Protein AF-A0AAD7MIH0-F1 (afdb_monomer_lite)

Organism: NCBI:txid230809

Sequence (449 aa):
MANGLLEVNPEGPHPIFQLIHGAEAAWSHKLRRASTNFPQVVEEYRRRYKRAPPRGFEDWWNYVQKHAVHLPDEYDQIQADLEPFWGIEPTDLLALRAELEAKVDSVVNTSFEAGKYGQLIRGSEDIIDLLGDVEEFLPPFRAVFSPHDAPNRLSDYVFSSSANISRKKFPGTDPKGWISAPGSPARNRSIDLDGMPPPKTTRKTFIHDHSLAMDPCLHPDHFFRRGQFLSDEKGHAPQREMVPEFAYCSSRIHHNIRIPTPGTTGSTNGCCGAGAAPHTAQTRGRRSHRVNLLRITNHLQGTLPILSPFKSPTEPVGESTQMRKARLNPGMMDAGAPSCAIRGRTSICRGCSRGGGTRACRRHGPTNLQVDGNGWSGRFKRLATSSSLFGTRFIDRIAHWVHYIPIQLDLSDLHDALVFFRGDASGAGAHEVLAPGRKTNGMCRLILK

Secondary structure (DSSP, 8-state):
-TTSEEE--TTSBPHHHHHHHHHHHHHHHHHHTS--SHHHHHHHHHHHHSSPPPTTHHHHHHHHHHTT-S-TT--HHHHHHHGGGTTB-HHHHHHHHHHHHTSTT-B-TT---TTS-HHHHHHHHHHHHHHGGGGGG--S----B-SSSS---BPPTTGGG-S-B-S---S---TTGGG--TT-GGGGS---SSSPPPPPPSS-EEES-HHHHT-TTT-GGGGGT-HHHHSSSS-PPPPSS----EES---TTB-PEEPPPPSSTT---SSS-------STTTGGGGSHHHHHHHHHH--SSEEEE--TT--TTSB--SPEEEEHHHHHHHH----PPPS-SS--HHHHHHHHTSS--PPPPS--SEEEEE--SS--THHHHHH-SSS---GGGGGGS-BTTTBEE--TT-SSHHHHHHHHH-STTSTT--GGG-TTHHHHS-EEEEE-

Radius of gyration: 22.95 Å; chains: 1; bounding box: 60×53×62 Å

Structure (mmCIF, N/CA/C/O backbone):
data_AF-A0AAD7MIH0-F1
#
_entry.id   AF-A0AAD7MIH0-F1
#
loop_
_atom_site.group_PDB
_atom_site.id
_atom_site.type_symbol
_atom_site.label_atom_id
_atom_site.label_alt_id
_atom_site.label_comp_id
_atom_site.label_asym_id
_atom_site.label_entity_id
_atom_site.label_seq_id
_atom_site.pdbx_PDB_ins_code
_atom_site.Cartn_x
_atom_site.Cartn_y
_atom_site.Cartn_z
_atom_site.occupancy
_atom_site.B_iso_or_equiv
_atom_site.auth_seq_id
_atom_site.auth_comp_id
_atom_site.auth_asym_id
_atom_site.auth_atom_id
_atom_site.pdbx_PDB_model_num
ATOM 1 N N . MET A 1 1 ? 16.565 -3.862 2.551 1.00 54.69 1 MET A N 1
ATOM 2 C CA . MET A 1 1 ? 16.690 -2.400 2.349 1.00 54.69 1 MET A CA 1
ATOM 3 C C . MET A 1 1 ? 15.636 -1.714 3.206 1.00 54.69 1 MET A C 1
ATOM 5 O O . MET A 1 1 ? 14.547 -2.255 3.333 1.00 54.69 1 MET A O 1
ATOM 9 N N . ALA A 1 2 ? 15.963 -0.598 3.862 1.00 82.94 2 ALA A N 1
ATOM 10 C CA . ALA A 1 2 ? 15.149 -0.049 4.958 1.00 82.94 2 ALA A CA 1
ATOM 11 C C . ALA A 1 2 ? 13.906 0.759 4.519 1.00 82.94 2 ALA A C 1
ATOM 13 O O . ALA A 1 2 ? 13.084 1.095 5.361 1.00 82.94 2 ALA A O 1
ATOM 14 N N . ASN A 1 3 ? 13.756 1.077 3.226 1.00 89.25 3 ASN A N 1
ATOM 15 C CA . ASN A 1 3 ? 12.724 1.990 2.714 1.00 89.25 3 ASN A CA 1
ATOM 16 C C . ASN A 1 3 ? 11.761 1.361 1.685 1.00 89.25 3 ASN A C 1
ATOM 18 O O . ASN A 1 3 ? 10.931 2.067 1.126 1.00 89.25 3 ASN A O 1
ATOM 22 N N . GLY A 1 4 ? 11.856 0.060 1.399 1.00 91.62 4 GLY A N 1
ATOM 23 C CA . GLY A 1 4 ? 10.955 -0.621 0.456 1.00 91.62 4 GLY A CA 1
ATOM 24 C C . GLY A 1 4 ? 11.241 -0.408 -1.035 1.00 91.62 4 GLY A C 1
ATOM 25 O O . GLY A 1 4 ? 10.493 -0.930 -1.867 1.00 91.62 4 GLY A O 1
ATOM 26 N N . LEU A 1 5 ? 12.309 0.315 -1.392 1.00 93.81 5 LEU A N 1
ATOM 27 C CA . LEU A 1 5 ? 12.750 0.510 -2.777 1.00 93.81 5 LEU A CA 1
ATOM 28 C C . LEU A 1 5 ? 14.004 -0.316 -3.071 1.00 93.81 5 LEU A C 1
ATOM 30 O O . LEU A 1 5 ? 14.933 -0.360 -2.267 1.00 93.81 5 LEU A O 1
ATOM 34 N N . LEU A 1 6 ? 14.017 -0.973 -4.229 1.00 94.94 6 LEU A N 1
ATOM 35 C CA . LEU A 1 6 ? 15.139 -1.741 -4.757 1.00 94.94 6 LEU A CA 1
ATOM 36 C C . LEU A 1 6 ? 15.832 -0.918 -5.839 1.00 94.94 6 LEU A C 1
ATOM 38 O O . LEU A 1 6 ? 15.232 -0.656 -6.881 1.00 94.94 6 LEU A O 1
ATOM 42 N N . GLU A 1 7 ? 17.076 -0.508 -5.590 1.00 94.94 7 GLU A N 1
ATOM 43 C CA . GLU A 1 7 ? 17.905 0.161 -6.598 1.00 94.94 7 GLU A CA 1
ATOM 44 C C . GLU A 1 7 ? 18.334 -0.824 -7.690 1.00 94.94 7 GLU A C 1
ATOM 46 O O . GLU A 1 7 ? 18.703 -1.967 -7.413 1.00 94.94 7 GLU A O 1
ATOM 51 N N . VAL A 1 8 ? 18.280 -0.377 -8.944 1.00 95.44 8 VAL A N 1
ATOM 52 C CA . VAL A 1 8 ? 18.744 -1.160 -10.092 1.00 95.44 8 VAL A CA 1
ATOM 53 C C . VAL A 1 8 ? 20.267 -1.249 -10.055 1.00 95.44 8 VAL A C 1
ATOM 55 O O . VAL A 1 8 ? 20.942 -0.222 -10.024 1.00 95.44 8 VAL A O 1
ATOM 58 N N . ASN A 1 9 ? 20.798 -2.471 -10.112 1.00 95.12 9 ASN A N 1
ATOM 59 C CA . ASN A 1 9 ? 22.214 -2.721 -10.361 1.00 95.12 9 ASN A CA 1
ATOM 60 C C . ASN A 1 9 ? 22.429 -2.973 -11.868 1.00 95.12 9 ASN A C 1
ATOM 62 O O . ASN A 1 9 ? 21.962 -4.008 -12.348 1.00 95.12 9 ASN A O 1
ATOM 66 N N . PRO A 1 10 ? 23.129 -2.092 -12.612 1.00 95.00 10 PRO A N 1
ATOM 67 C CA . PRO A 1 10 ? 23.399 -2.283 -14.043 1.00 95.00 10 PRO A CA 1
ATOM 68 C C . PRO A 1 10 ? 24.156 -3.578 -14.367 1.00 95.00 10 PRO A C 1
ATOM 70 O O . PRO A 1 10 ? 23.975 -4.146 -15.444 1.00 95.00 10 PRO A O 1
ATOM 73 N N . GLU A 1 11 ? 24.977 -4.065 -13.436 1.00 96.06 11 GLU A N 1
ATOM 74 C CA . GLU A 1 11 ? 25.752 -5.305 -13.578 1.00 96.06 11 GLU A CA 1
ATOM 75 C C . GLU A 1 11 ? 24.925 -6.559 -13.257 1.00 96.06 11 GLU A C 1
ATOM 77 O O . GLU A 1 11 ? 25.340 -7.679 -13.551 1.00 96.06 11 GLU A O 1
ATOM 82 N N . GLY A 1 12 ? 23.748 -6.385 -12.651 1.00 94.50 12 GLY A N 1
ATOM 83 C CA . GLY A 1 12 ? 22.841 -7.466 -12.289 1.00 94.50 12 GLY A CA 1
ATOM 84 C C . GLY A 1 12 ? 21.692 -7.650 -13.285 1.00 94.50 12 GLY A C 1
ATOM 85 O O . GLY A 1 12 ? 21.470 -6.805 -14.157 1.00 94.50 12 GLY A O 1
ATOM 86 N N . PRO A 1 13 ? 20.915 -8.739 -13.144 1.00 94.94 13 PRO A N 1
ATOM 87 C CA . PRO A 1 13 ? 19.706 -8.943 -13.930 1.00 94.94 13 PRO A CA 1
ATOM 88 C C . PRO A 1 13 ? 18.670 -7.837 -13.755 1.00 94.94 13 PRO A C 1
ATOM 90 O O . PRO A 1 13 ? 18.638 -7.146 -12.734 1.00 94.94 13 PRO A O 1
ATOM 93 N N . HIS A 1 14 ? 17.755 -7.722 -14.720 1.00 95.44 14 HIS A N 1
ATOM 94 C CA . HIS A 1 14 ? 16.645 -6.777 -14.617 1.00 95.44 14 HIS A CA 1
ATOM 95 C C . HIS A 1 14 ? 15.829 -7.044 -13.327 1.00 95.44 14 HIS A C 1
ATOM 97 O O . HIS A 1 14 ? 15.273 -8.139 -13.183 1.00 95.44 14 HIS A O 1
ATOM 103 N N . PRO A 1 15 ? 15.681 -6.069 -12.402 1.00 95.06 15 PRO A N 1
ATOM 104 C CA . PRO A 1 15 ? 15.139 -6.342 -11.065 1.00 95.06 15 PRO A CA 1
ATOM 105 C C . PRO A 1 15 ? 13.725 -6.924 -11.040 1.00 95.06 15 PRO A C 1
ATOM 107 O O . PRO A 1 15 ? 13.410 -7.727 -10.167 1.00 95.06 15 PRO A O 1
ATOM 110 N N . ILE A 1 16 ? 12.880 -6.575 -12.019 1.00 95.38 16 ILE A N 1
ATOM 111 C CA . ILE A 1 16 ? 11.512 -7.113 -12.125 1.00 95.38 16 ILE A CA 1
ATOM 112 C C . ILE A 1 16 ? 11.485 -8.653 -12.160 1.00 95.38 16 ILE A C 1
ATOM 114 O O . ILE A 1 16 ? 10.595 -9.236 -11.544 1.00 95.38 16 ILE A O 1
ATOM 118 N N . PHE A 1 17 ? 12.462 -9.333 -12.779 1.00 95.06 17 PHE A N 1
ATOM 119 C CA . PHE A 1 17 ? 12.505 -10.804 -12.752 1.00 95.06 17 PHE A CA 1
ATOM 120 C C . PHE A 1 17 ? 12.624 -11.345 -11.323 1.00 95.06 17 PHE A C 1
ATOM 122 O O . PHE A 1 17 ? 11.878 -12.241 -10.930 1.00 95.06 17 PHE A O 1
ATOM 129 N N . GLN A 1 18 ? 13.532 -10.771 -10.531 1.00 93.94 18 GLN A N 1
ATOM 130 C CA . GLN A 1 18 ? 13.751 -11.175 -9.142 1.00 93.94 18 GLN A CA 1
ATOM 131 C C . GLN A 1 18 ? 12.556 -10.814 -8.258 1.00 93.94 18 GLN A C 1
ATOM 133 O O . GLN A 1 18 ? 12.167 -11.607 -7.403 1.00 93.94 18 GLN A O 1
ATOM 138 N N . LEU A 1 19 ? 11.948 -9.647 -8.487 1.00 95.00 19 LEU A N 1
ATOM 139 C CA . LEU A 1 19 ? 10.761 -9.200 -7.760 1.00 95.00 19 LEU A CA 1
ATOM 140 C C . LEU A 1 19 ? 9.570 -10.137 -7.988 1.00 95.00 19 LEU A C 1
ATOM 142 O O . LEU A 1 19 ? 8.915 -10.524 -7.023 1.00 95.00 19 LEU A O 1
ATOM 146 N N . ILE A 1 20 ? 9.327 -10.559 -9.233 1.00 92.88 20 ILE A N 1
ATOM 147 C CA . ILE A 1 20 ? 8.280 -11.538 -9.558 1.00 92.88 20 ILE A CA 1
ATOM 148 C C . ILE A 1 20 ? 8.601 -12.890 -8.926 1.00 92.88 20 ILE A C 1
ATOM 150 O O . ILE A 1 20 ? 7.765 -13.435 -8.209 1.00 92.88 20 ILE A O 1
ATOM 154 N N . HIS A 1 21 ? 9.814 -13.410 -9.129 1.00 93.31 21 HIS A N 1
ATOM 155 C CA . HIS A 1 21 ? 10.205 -14.717 -8.599 1.00 93.31 21 HIS A CA 1
ATOM 156 C C . HIS A 1 21 ? 10.101 -14.777 -7.067 1.00 93.31 21 HIS A C 1
ATOM 158 O O . HIS A 1 21 ? 9.491 -15.693 -6.512 1.00 93.31 21 HIS A O 1
ATOM 164 N N . GLY A 1 22 ? 10.643 -13.770 -6.377 1.00 94.31 22 GLY A N 1
ATOM 165 C CA . GLY A 1 22 ? 10.579 -13.668 -4.922 1.00 94.31 22 GLY A CA 1
ATOM 166 C C . GLY A 1 22 ? 9.144 -13.537 -4.413 1.00 94.31 22 GLY A C 1
ATOM 167 O O . GLY A 1 22 ? 8.774 -14.196 -3.438 1.00 94.31 22 GLY A O 1
ATOM 168 N N . ALA A 1 23 ? 8.308 -12.750 -5.093 1.00 91.94 23 ALA A N 1
ATOM 169 C CA . ALA A 1 23 ? 6.914 -12.587 -4.707 1.00 91.94 23 ALA A CA 1
ATOM 170 C C . ALA A 1 23 ? 6.077 -13.855 -4.949 1.00 91.94 23 ALA A C 1
ATOM 172 O O . ALA A 1 23 ? 5.267 -14.211 -4.092 1.00 91.94 23 ALA A O 1
ATOM 173 N N . GLU A 1 24 ? 6.287 -14.579 -6.055 1.00 90.69 24 GLU A N 1
ATOM 174 C CA . GLU A 1 24 ? 5.632 -15.870 -6.314 1.00 90.69 24 GLU A CA 1
ATOM 175 C C . GLU A 1 24 ? 6.046 -16.931 -5.285 1.00 90.69 24 GLU A C 1
ATOM 177 O O . GLU A 1 24 ? 5.194 -17.678 -4.788 1.00 90.69 24 GLU A O 1
ATOM 182 N N . ALA A 1 25 ? 7.330 -16.979 -4.913 1.00 93.94 25 ALA A N 1
ATOM 183 C CA . ALA A 1 25 ? 7.832 -17.882 -3.881 1.00 93.94 25 ALA A CA 1
ATOM 184 C C . ALA A 1 25 ? 7.224 -17.563 -2.505 1.00 93.94 25 ALA A C 1
ATOM 186 O O . ALA A 1 25 ? 6.713 -18.465 -1.831 1.00 93.94 25 ALA A O 1
ATOM 187 N N . ALA A 1 26 ? 7.208 -16.285 -2.114 1.00 92.06 26 ALA A N 1
ATOM 188 C CA . ALA A 1 26 ? 6.606 -15.825 -0.863 1.00 92.06 26 ALA A CA 1
ATOM 189 C C . ALA A 1 26 ? 5.092 -16.089 -0.822 1.00 92.06 26 ALA A C 1
ATOM 191 O O . ALA A 1 26 ? 4.568 -16.553 0.193 1.00 92.06 26 ALA A O 1
ATOM 192 N N . TRP A 1 27 ? 4.389 -15.856 -1.932 1.00 89.75 27 TRP A N 1
ATOM 193 C CA . TRP A 1 27 ? 2.962 -16.142 -2.060 1.00 89.75 27 TRP A CA 1
ATOM 194 C C . TRP A 1 27 ? 2.660 -17.638 -1.956 1.00 89.75 27 TRP A C 1
ATOM 196 O O . TRP A 1 27 ? 1.779 -18.045 -1.201 1.00 89.75 27 TRP A O 1
ATOM 206 N N . SER A 1 28 ? 3.435 -18.474 -2.646 1.00 91.00 28 SER A N 1
ATOM 207 C CA . SER A 1 28 ? 3.289 -19.931 -2.580 1.00 91.00 28 SER A CA 1
ATOM 208 C C . SER A 1 28 ? 3.571 -20.460 -1.173 1.00 91.00 28 SER A C 1
ATOM 210 O O . SER A 1 28 ? 2.867 -21.340 -0.687 1.00 91.00 28 SER A O 1
ATOM 212 N N . HIS A 1 29 ? 4.579 -19.908 -0.492 1.00 92.69 29 HIS A N 1
ATOM 213 C CA . HIS A 1 29 ? 4.857 -20.225 0.906 1.00 92.69 29 HIS A CA 1
ATOM 214 C C . HIS A 1 29 ? 3.692 -19.825 1.824 1.00 92.69 29 HIS A C 1
ATOM 216 O O . HIS A 1 29 ? 3.294 -20.616 2.676 1.00 92.69 29 HIS A O 1
ATOM 222 N N . LYS A 1 30 ? 3.111 -18.635 1.620 1.00 89.25 30 LYS A N 1
ATOM 223 C CA . LYS A 1 30 ? 1.931 -18.163 2.360 1.00 89.25 30 LYS A CA 1
ATOM 224 C C . LYS A 1 30 ? 0.746 -19.120 2.198 1.00 89.25 30 LYS A C 1
ATOM 226 O O . LYS A 1 30 ? 0.178 -19.532 3.201 1.00 89.25 30 LYS A O 1
ATOM 231 N N . LEU A 1 31 ? 0.430 -19.528 0.967 1.00 89.12 31 LEU A N 1
ATOM 232 C CA . LEU A 1 31 ? -0.655 -20.479 0.691 1.00 89.12 31 LEU A CA 1
ATOM 233 C C . LEU A 1 31 ? -0.427 -21.845 1.352 1.00 89.12 31 LEU A C 1
ATOM 235 O O . LEU A 1 31 ? -1.352 -22.396 1.934 1.00 89.12 31 LEU A O 1
ATOM 239 N N . ARG A 1 32 ? 0.799 -22.383 1.306 1.00 92.19 32 ARG A N 1
ATOM 240 C CA . ARG A 1 32 ? 1.112 -23.688 1.921 1.00 92.19 32 ARG A CA 1
ATOM 241 C C . ARG A 1 32 ? 1.000 -23.694 3.444 1.00 92.19 32 ARG A C 1
ATOM 243 O O . ARG A 1 32 ? 0.797 -24.755 4.019 1.00 92.19 32 ARG A O 1
ATOM 250 N N . ARG A 1 33 ? 1.190 -22.542 4.089 1.00 92.56 33 ARG A N 1
ATOM 251 C CA . ARG A 1 33 ? 1.155 -22.410 5.552 1.00 92.56 33 ARG A CA 1
ATOM 252 C C . ARG A 1 33 ? -0.240 -22.083 6.094 1.00 92.56 33 ARG A C 1
ATOM 254 O O . ARG A 1 33 ? -0.393 -22.012 7.306 1.00 92.56 33 ARG A O 1
ATOM 261 N N . ALA A 1 34 ? -1.219 -21.841 5.225 1.00 91.62 34 ALA A N 1
ATOM 262 C CA . ALA A 1 34 ? -2.570 -21.498 5.642 1.00 91.62 34 ALA A CA 1
ATOM 263 C C . ALA A 1 34 ? -3.172 -22.599 6.533 1.00 91.62 34 ALA A C 1
ATOM 265 O O . ALA A 1 34 ? -3.105 -23.784 6.197 1.00 91.62 34 ALA A O 1
ATOM 266 N N . SER A 1 35 ? -3.767 -22.201 7.655 1.00 95.62 35 SER A N 1
ATOM 267 C CA . SER A 1 35 ? -4.416 -23.105 8.600 1.00 95.62 35 SER A CA 1
ATOM 268 C C . SER A 1 35 ? -5.568 -23.858 7.938 1.00 95.62 35 SER A C 1
ATOM 270 O O . SER A 1 35 ? -6.389 -23.276 7.230 1.00 95.62 35 SER A O 1
ATOM 272 N N . THR A 1 36 ? -5.654 -25.161 8.202 1.00 94.56 36 THR A N 1
ATOM 273 C CA . THR A 1 36 ? -6.653 -26.055 7.580 1.00 94.56 36 THR A CA 1
ATOM 274 C C . THR A 1 36 ? -7.740 -26.522 8.545 1.00 94.56 36 THR A C 1
ATOM 276 O O . THR A 1 36 ? -8.755 -27.070 8.121 1.00 94.56 36 THR A O 1
ATOM 279 N N . ASN A 1 37 ? -7.546 -26.308 9.847 1.00 95.75 37 ASN A N 1
ATOM 280 C CA . ASN A 1 37 ? -8.467 -26.710 10.905 1.00 95.75 37 ASN A CA 1
ATOM 281 C C . ASN A 1 37 ? -8.452 -25.714 12.075 1.00 95.75 37 ASN A C 1
ATOM 283 O O . ASN A 1 37 ? -7.552 -24.878 12.194 1.00 95.75 37 ASN A O 1
ATOM 287 N N . PHE A 1 38 ? -9.453 -25.832 12.951 1.00 96.94 38 PHE A N 1
ATOM 288 C CA . PHE A 1 38 ? -9.659 -24.906 14.062 1.00 96.94 38 PHE A CA 1
ATOM 289 C C . PHE A 1 38 ? -8.485 -24.852 15.070 1.00 96.94 38 PHE A C 1
ATOM 291 O O . PHE A 1 38 ? -8.039 -23.752 15.404 1.00 96.94 38 PHE A O 1
ATOM 298 N N . PRO A 1 39 ? -7.899 -25.981 15.524 1.00 97.44 39 PRO A N 1
ATOM 299 C CA . PRO A 1 39 ? -6.716 -25.936 16.388 1.00 97.44 39 PRO A CA 1
ATOM 300 C C . PRO A 1 39 ? -5.525 -25.187 15.771 1.00 97.44 39 PRO A C 1
ATOM 302 O O . PRO A 1 39 ? -4.905 -24.371 16.455 1.00 97.44 39 PRO A O 1
ATOM 305 N N . GLN A 1 40 ? -5.242 -25.408 14.480 1.00 96.94 40 GLN A N 1
ATOM 306 C CA . GLN A 1 40 ? -4.147 -24.732 13.772 1.00 96.94 40 GLN A CA 1
ATOM 307 C C . GLN A 1 40 ? -4.343 -23.217 13.716 1.00 96.94 40 GLN A C 1
ATOM 309 O O . GLN A 1 40 ? -3.412 -22.477 14.027 1.00 96.94 40 GLN A O 1
ATOM 314 N N . VAL A 1 41 ? -5.548 -22.741 13.382 1.00 96.25 41 VAL A N 1
ATOM 315 C CA . VAL A 1 41 ? -5.796 -21.293 13.284 1.00 96.25 41 VAL A CA 1
ATOM 316 C C . VAL A 1 41 ? -5.707 -20.604 14.646 1.00 96.25 41 VAL A C 1
ATOM 318 O O . VAL A 1 41 ? -5.234 -19.473 14.747 1.00 96.25 41 VAL A O 1
ATOM 321 N N . VAL A 1 42 ? -6.089 -21.295 15.724 1.00 97.38 42 VAL A N 1
ATOM 322 C CA . VAL A 1 42 ? -5.927 -20.801 17.098 1.00 97.38 42 VAL A CA 1
ATOM 323 C C . VAL A 1 42 ? -4.446 -20.712 17.481 1.00 97.38 42 VAL A C 1
ATOM 325 O O . VAL A 1 42 ? -4.023 -19.720 18.085 1.00 97.38 42 VAL A O 1
ATOM 328 N N . GLU A 1 43 ? -3.652 -21.729 17.145 1.00 97.25 43 GLU A N 1
ATOM 329 C CA . GLU A 1 43 ? -2.207 -21.733 17.384 1.00 97.25 43 GLU A CA 1
ATOM 330 C C . GLU A 1 43 ? -1.503 -20.632 16.583 1.00 97.25 43 GLU A C 1
ATOM 332 O O . GLU A 1 43 ? -0.739 -19.851 17.155 1.00 97.25 43 GLU A O 1
ATOM 337 N N . GLU A 1 44 ? -1.810 -20.503 15.292 1.00 95.69 44 GLU A N 1
ATOM 338 C CA . GLU A 1 44 ? -1.246 -19.471 14.422 1.00 95.69 44 GLU A CA 1
ATOM 339 C C . GLU A 1 44 ? -1.638 -18.066 14.899 1.00 95.69 44 GLU A C 1
ATOM 341 O O . GLU A 1 44 ? -0.767 -17.195 14.979 1.00 95.69 44 GLU A O 1
ATOM 346 N N . TYR A 1 45 ? -2.891 -17.849 15.322 1.00 95.38 45 TYR A N 1
ATOM 347 C CA . TYR A 1 45 ? -3.337 -16.580 15.910 1.00 95.38 45 TYR A CA 1
ATOM 348 C C . TYR A 1 45 ? -2.498 -16.207 17.141 1.00 95.38 45 TYR A C 1
ATOM 350 O O . TYR A 1 45 ? -1.972 -15.093 17.229 1.00 95.38 45 TYR A O 1
ATOM 358 N N . ARG A 1 46 ? -2.305 -17.148 18.079 1.00 96.31 46 ARG A N 1
ATOM 359 C CA . ARG A 1 46 ? -1.474 -16.932 19.279 1.00 96.31 46 ARG A CA 1
ATOM 360 C C . ARG A 1 46 ? -0.014 -16.691 18.919 1.00 96.31 46 ARG A C 1
ATOM 362 O O . ARG A 1 46 ? 0.613 -15.777 19.457 1.00 96.31 46 ARG A O 1
ATOM 369 N N . ARG A 1 47 ? 0.538 -17.484 17.998 1.00 95.44 47 ARG A N 1
ATOM 370 C CA . ARG A 1 47 ? 1.931 -17.374 17.547 1.00 95.44 47 ARG A CA 1
ATOM 371 C C . ARG A 1 47 ? 2.197 -16.008 16.922 1.00 95.44 47 ARG A C 1
ATOM 373 O O . ARG A 1 47 ? 3.252 -15.424 17.192 1.00 95.44 47 ARG A O 1
ATOM 380 N N . ARG A 1 48 ? 1.265 -15.521 16.102 1.00 92.50 48 ARG A N 1
ATOM 381 C CA . ARG A 1 48 ? 1.377 -14.297 15.306 1.00 92.50 48 ARG A CA 1
ATOM 382 C C . ARG A 1 48 ? 1.109 -13.037 16.122 1.00 92.50 48 ARG A C 1
ATOM 384 O O . ARG A 1 48 ? 1.954 -12.151 16.131 1.00 92.50 48 ARG A O 1
ATOM 391 N N . TYR A 1 49 ? -0.012 -12.986 16.838 1.00 90.38 49 TYR A N 1
ATOM 392 C CA . TYR A 1 49 ? -0.471 -11.775 17.530 1.00 90.38 49 TYR A CA 1
ATOM 393 C C . TYR A 1 49 ? -0.159 -11.757 19.025 1.00 90.38 49 TYR A C 1
ATOM 395 O O . TYR A 1 49 ? -0.483 -10.787 19.700 1.00 90.38 49 TYR A O 1
ATOM 403 N N . LYS A 1 50 ? 0.452 -12.825 19.560 1.00 92.06 50 LYS A N 1
ATOM 404 C CA . LYS A 1 50 ? 0.816 -12.955 20.984 1.00 92.06 50 LYS A CA 1
ATOM 405 C C . LYS A 1 50 ? -0.375 -12.763 21.932 1.00 92.06 50 LYS A C 1
ATOM 407 O O . LYS A 1 50 ? -0.219 -12.305 23.058 1.00 92.06 50 LYS A O 1
ATOM 412 N N . ARG A 1 51 ? -1.576 -13.121 21.469 1.00 89.44 51 ARG A N 1
ATOM 413 C CA . ARG A 1 51 ? -2.851 -12.940 22.175 1.00 89.44 51 ARG A CA 1
ATOM 414 C C . ARG A 1 51 ? -3.748 -14.155 21.992 1.00 89.44 51 ARG A C 1
ATOM 416 O O . ARG A 1 51 ? -3.630 -14.878 21.004 1.00 89.44 51 ARG A O 1
ATOM 423 N N . ALA A 1 52 ? -4.665 -14.364 22.931 1.00 93.75 52 ALA A N 1
ATOM 424 C CA . ALA A 1 52 ? -5.743 -15.326 22.741 1.00 93.75 52 ALA A CA 1
ATOM 425 C C . ALA A 1 52 ? -6.711 -14.837 21.641 1.00 93.75 52 ALA A C 1
ATOM 427 O O . ALA A 1 52 ? -6.922 -13.622 21.527 1.00 93.75 52 ALA A O 1
ATOM 428 N N . PRO A 1 53 ? -7.298 -15.748 20.842 1.00 94.62 53 PRO A N 1
ATOM 429 C CA . PRO A 1 53 ? -8.362 -15.389 19.912 1.00 94.62 53 PRO A CA 1
ATOM 430 C C . PRO A 1 53 ? -9.561 -14.742 20.627 1.00 94.62 53 PRO A C 1
ATOM 432 O O . PRO A 1 53 ? -9.793 -15.029 21.806 1.00 94.62 53 PRO A O 1
ATOM 435 N N . PRO A 1 54 ? -10.318 -13.865 19.945 1.00 91.44 54 PRO A N 1
ATOM 436 C CA . PRO A 1 54 ? -11.481 -13.204 20.528 1.00 91.44 54 PRO A CA 1
ATOM 437 C C . PRO A 1 54 ? -12.610 -14.196 20.847 1.00 91.44 54 PRO A C 1
ATOM 439 O O . PRO A 1 54 ? -12.644 -15.325 20.359 1.00 91.44 54 PRO A O 1
ATOM 442 N N . ARG A 1 55 ? -13.582 -13.756 21.650 1.00 90.44 55 ARG A N 1
ATOM 443 C CA . ARG A 1 55 ? -14.827 -14.509 21.856 1.00 90.44 55 ARG A CA 1
ATOM 444 C C . ARG A 1 55 ? -15.554 -14.686 20.513 1.00 90.44 55 ARG A C 1
ATOM 446 O O . ARG A 1 55 ? -15.595 -13.741 19.732 1.00 90.44 55 ARG A O 1
ATOM 453 N N . GLY A 1 56 ? -16.114 -15.872 20.263 1.00 90.50 56 GLY A N 1
ATOM 454 C CA . GLY A 1 56 ? -16.784 -16.200 18.993 1.00 90.50 56 GLY A CA 1
ATOM 455 C C . GLY A 1 56 ? -15.828 -16.588 17.855 1.00 90.50 56 GLY A C 1
ATOM 456 O O . GLY A 1 56 ? -16.199 -16.559 16.687 1.00 90.50 56 GLY A O 1
ATOM 457 N N . PHE A 1 57 ? -14.571 -16.938 18.161 1.00 94.50 57 PHE A N 1
ATOM 458 C CA . PHE A 1 57 ? -13.603 -17.326 17.125 1.00 94.50 57 PHE A CA 1
ATOM 459 C C . PHE A 1 57 ? -13.994 -18.605 16.372 1.00 94.50 57 PHE A C 1
ATOM 461 O O . PHE A 1 57 ? -13.633 -18.767 15.211 1.00 94.50 57 PHE A O 1
ATOM 468 N N . GLU A 1 58 ? -14.740 -19.504 17.014 1.00 94.75 58 GLU A N 1
ATOM 469 C CA . GLU A 1 58 ? -15.284 -20.700 16.367 1.00 94.75 58 GLU A CA 1
ATOM 470 C C . GLU A 1 58 ? -16.363 -20.345 15.334 1.00 94.75 58 GLU A C 1
ATOM 472 O O . GLU A 1 58 ? -16.326 -20.863 14.222 1.00 94.75 58 GLU A O 1
ATOM 477 N N . ASP A 1 59 ? -17.236 -19.375 15.629 1.00 93.38 59 ASP A N 1
ATOM 478 C CA . ASP A 1 59 ? -18.229 -18.861 14.673 1.00 93.38 59 ASP A CA 1
ATOM 479 C C . ASP A 1 59 ? -17.547 -18.252 13.441 1.00 93.38 59 ASP A C 1
ATOM 481 O O . ASP A 1 59 ? -17.915 -18.525 12.295 1.00 93.38 59 ASP A O 1
ATOM 485 N N . TRP A 1 60 ? -16.474 -17.487 13.666 1.00 92.31 60 TRP A N 1
ATOM 486 C CA . TRP A 1 60 ? -15.637 -16.972 12.585 1.00 92.31 60 TRP A CA 1
ATOM 487 C C . TRP A 1 60 ? -14.983 -18.096 11.762 1.00 92.31 60 TRP A C 1
ATOM 489 O O . TRP A 1 60 ? -14.934 -18.005 10.534 1.00 92.31 60 TRP A O 1
ATOM 499 N N . TRP A 1 61 ? -14.511 -19.172 12.397 1.00 95.25 61 TRP A N 1
ATOM 500 C CA . TRP A 1 61 ? -13.950 -20.321 11.680 1.00 95.25 61 TRP A CA 1
ATOM 501 C C . TRP A 1 61 ? -15.009 -21.052 10.845 1.00 95.25 61 TRP A C 1
ATOM 503 O O . TRP A 1 61 ? -14.762 -21.381 9.683 1.00 95.25 61 TRP A O 1
ATOM 513 N N . ASN A 1 62 ? -16.217 -21.223 11.379 1.00 94.31 62 ASN A N 1
ATOM 514 C CA . ASN A 1 62 ? -17.347 -21.782 10.637 1.00 94.31 62 ASN A CA 1
ATOM 515 C C . ASN A 1 62 ? -17.681 -20.924 9.408 1.00 94.31 62 ASN A C 1
ATOM 517 O O . ASN A 1 62 ? -17.899 -21.457 8.318 1.00 94.31 62 ASN A O 1
ATOM 521 N N . TYR A 1 63 ? -17.637 -19.595 9.545 1.00 91.75 63 TYR A N 1
ATOM 522 C CA . TYR A 1 63 ? -17.783 -18.670 8.420 1.00 91.75 63 TYR A CA 1
ATOM 523 C C . TYR A 1 63 ? -16.672 -18.862 7.373 1.00 91.75 63 TYR A C 1
ATOM 525 O O . TYR A 1 63 ? -16.948 -18.976 6.177 1.00 91.75 63 TYR A O 1
ATOM 533 N N . VAL A 1 64 ? -15.410 -18.953 7.804 1.00 91.62 64 VAL A N 1
ATOM 534 C CA . VAL A 1 64 ? -14.253 -19.221 6.927 1.00 91.62 64 VAL A CA 1
ATOM 535 C C . VAL A 1 64 ? -14.458 -20.500 6.115 1.00 91.62 64 VAL A C 1
ATOM 537 O O . VAL A 1 64 ? -14.222 -20.488 4.903 1.00 91.62 64 VAL A O 1
ATOM 540 N N . GLN A 1 65 ? -14.925 -21.577 6.751 1.00 92.56 65 GLN A N 1
ATOM 541 C CA . GLN A 1 65 ? -15.191 -22.853 6.086 1.00 92.56 65 GLN A CA 1
ATOM 542 C C . GLN A 1 65 ? -16.367 -22.752 5.111 1.00 92.56 65 GLN A C 1
ATOM 544 O O . GLN A 1 65 ? -16.225 -23.125 3.945 1.00 92.56 65 GLN A O 1
ATOM 549 N N . LYS A 1 66 ? -17.498 -22.184 5.552 1.00 92.12 66 LYS A N 1
ATOM 550 C CA . LYS A 1 66 ? -18.707 -21.984 4.735 1.00 92.12 66 LYS A CA 1
ATOM 551 C C . LYS A 1 66 ? -18.418 -21.202 3.452 1.00 92.12 66 LYS A C 1
ATOM 553 O O . LYS A 1 66 ? -18.971 -21.518 2.403 1.00 92.12 66 LYS A O 1
ATOM 558 N N . HIS A 1 67 ? -17.540 -20.203 3.529 1.00 88.00 67 HIS A N 1
ATOM 559 C CA . HIS A 1 67 ? -17.198 -19.324 2.408 1.00 88.00 67 HIS A CA 1
ATOM 560 C C . HIS A 1 67 ? -15.882 -19.689 1.700 1.00 88.00 67 HIS A C 1
ATOM 562 O O . HIS A 1 67 ? -15.416 -18.915 0.862 1.00 88.00 67 HIS A O 1
ATOM 568 N N . ALA A 1 68 ? -15.280 -20.843 2.014 1.00 88.62 68 ALA A N 1
ATOM 569 C CA . ALA A 1 68 ? -14.028 -21.320 1.416 1.00 88.62 68 ALA A CA 1
ATOM 570 C C . ALA A 1 68 ? -12.916 -20.247 1.401 1.00 88.62 68 ALA A C 1
ATOM 572 O O . ALA A 1 68 ? -12.263 -19.980 0.385 1.00 88.62 68 ALA A O 1
ATOM 573 N N . VAL A 1 69 ? -12.708 -19.576 2.534 1.00 87.38 69 VAL A N 1
ATOM 574 C CA . VAL A 1 69 ? -11.700 -18.519 2.655 1.00 87.38 69 VAL A CA 1
ATOM 575 C C . VAL A 1 69 ? -10.296 -19.140 2.649 1.00 87.38 69 VAL A C 1
ATOM 577 O O . VAL A 1 69 ? -9.906 -19.827 3.582 1.00 87.38 69 VAL A O 1
ATOM 580 N N . HIS A 1 70 ? -9.506 -18.851 1.610 1.00 85.31 70 HIS A N 1
ATOM 581 C CA . HIS A 1 70 ? -8.224 -19.530 1.348 1.00 85.31 70 HIS A CA 1
ATOM 582 C C . HIS A 1 70 ? -7.059 -19.089 2.251 1.00 85.31 70 HIS A C 1
ATOM 584 O O . HIS A 1 70 ? -6.049 -19.777 2.344 1.00 85.31 70 HIS A O 1
ATOM 590 N N . LEU A 1 71 ? -7.163 -17.912 2.870 1.00 88.75 71 LEU A N 1
ATOM 591 C CA . LEU A 1 71 ? -6.121 -17.333 3.724 1.00 88.75 71 LEU A CA 1
ATOM 592 C C . LEU A 1 71 ? -6.715 -16.967 5.092 1.00 88.75 71 LEU A C 1
ATOM 594 O O . LEU A 1 71 ? -6.916 -15.783 5.373 1.00 88.75 71 LEU A O 1
ATOM 598 N N . PRO A 1 72 ? -7.070 -17.953 5.930 1.00 91.12 72 PRO A N 1
ATOM 599 C CA . PRO A 1 72 ? -7.701 -17.704 7.224 1.00 91.12 72 PRO A CA 1
ATOM 600 C C . PRO A 1 72 ? -6.788 -16.981 8.222 1.00 91.12 72 PRO A C 1
ATOM 602 O O . PRO A 1 72 ? -7.289 -16.306 9.109 1.00 91.12 72 PRO A O 1
ATOM 605 N N . ASP A 1 73 ? -5.467 -17.031 8.057 1.00 92.69 73 ASP A N 1
ATOM 606 C CA . ASP A 1 73 ? -4.531 -16.430 9.024 1.00 92.69 73 ASP A CA 1
ATOM 607 C C . ASP A 1 73 ? -4.134 -14.980 8.692 1.00 92.69 73 ASP A C 1
ATOM 609 O O . ASP A 1 73 ? -3.473 -14.306 9.478 1.00 92.69 73 ASP A O 1
ATOM 613 N N . GLU A 1 74 ? -4.500 -14.479 7.509 1.00 88.69 74 GLU A N 1
ATOM 614 C CA . GLU A 1 74 ? -3.963 -13.226 6.962 1.00 88.69 74 GLU A CA 1
ATOM 615 C C . GLU A 1 74 ? -4.879 -12.033 7.290 1.00 88.69 74 GLU A C 1
ATOM 617 O O . GLU A 1 74 ? -5.649 -11.560 6.442 1.00 88.69 74 GLU A O 1
ATOM 622 N N . TYR A 1 75 ? -4.822 -11.582 8.549 1.00 87.88 75 TYR A N 1
ATOM 623 C CA . TYR A 1 75 ? -5.583 -10.443 9.093 1.00 87.88 75 TYR A CA 1
ATOM 624 C C . TYR A 1 75 ? -4.703 -9.429 9.849 1.00 87.88 75 TYR A C 1
ATOM 626 O O . TYR A 1 75 ? -5.194 -8.698 10.714 1.00 87.88 75 TYR A O 1
ATOM 634 N N . ASP A 1 76 ? -3.413 -9.356 9.510 1.00 87.50 76 ASP A N 1
ATOM 635 C CA . ASP A 1 76 ? -2.424 -8.501 10.186 1.00 87.50 76 ASP A CA 1
ATOM 636 C C . ASP A 1 76 ? -2.858 -7.051 10.218 1.00 87.50 76 ASP A C 1
ATOM 638 O O . ASP A 1 76 ? -2.715 -6.376 11.235 1.00 87.50 76 ASP A O 1
ATOM 642 N N . GLN A 1 77 ? -3.471 -6.592 9.133 1.00 84.69 77 GLN A N 1
ATOM 643 C CA . GLN A 1 77 ? -3.938 -5.233 9.044 1.00 84.69 77 GLN A CA 1
ATOM 644 C C . GLN A 1 77 ? -4.982 -4.881 10.109 1.00 84.69 77 GLN A C 1
ATOM 646 O O . GLN A 1 77 ? -4.988 -3.769 10.633 1.00 84.69 77 GLN A O 1
ATOM 651 N N . ILE A 1 78 ? -5.874 -5.817 10.432 1.00 86.38 78 ILE A N 1
ATOM 652 C CA . ILE A 1 78 ? -6.885 -5.605 11.472 1.00 86.38 78 ILE A CA 1
ATOM 653 C C . ILE A 1 78 ? -6.204 -5.461 12.821 1.00 86.38 78 ILE A C 1
ATOM 655 O O . ILE A 1 78 ? -6.538 -4.565 13.586 1.00 86.38 78 ILE A O 1
ATOM 659 N N . GLN A 1 79 ? -5.255 -6.348 13.096 1.00 87.12 79 GLN A N 1
ATOM 660 C CA . GLN A 1 79 ? -4.563 -6.373 14.373 1.00 87.12 79 GLN A CA 1
ATOM 661 C C . GLN A 1 79 ? -3.706 -5.120 14.539 1.00 87.12 79 GLN A C 1
ATOM 663 O O . GLN A 1 79 ? -3.823 -4.469 15.563 1.00 87.12 79 GLN A O 1
ATOM 668 N N . ALA A 1 80 ? -2.966 -4.704 13.510 1.00 85.50 80 ALA A N 1
ATOM 669 C CA . ALA A 1 80 ? -2.174 -3.475 13.533 1.00 85.50 80 ALA A CA 1
ATOM 670 C C . ALA A 1 80 ? -3.027 -2.202 13.702 1.00 85.50 80 ALA A C 1
ATOM 672 O O . ALA A 1 80 ? -2.583 -1.248 14.332 1.00 85.50 80 ALA A O 1
ATOM 673 N N . ASP A 1 81 ? -4.248 -2.171 13.156 1.00 87.50 81 ASP A N 1
ATOM 674 C CA . ASP A 1 81 ? -5.159 -1.031 13.331 1.00 87.50 81 ASP A CA 1
ATOM 675 C C . ASP A 1 81 ? -5.798 -1.007 14.734 1.00 87.50 81 ASP A C 1
ATOM 677 O O . ASP A 1 81 ? -6.118 0.066 15.237 1.00 87.50 81 ASP A O 1
ATOM 681 N N . LEU A 1 82 ? -6.002 -2.169 15.367 1.00 88.44 82 LEU A N 1
ATOM 682 C CA . LEU A 1 82 ? -6.623 -2.285 16.695 1.00 88.44 82 LEU A CA 1
ATOM 683 C C . LEU A 1 82 ? -5.614 -2.247 17.849 1.00 88.44 82 LEU A C 1
ATOM 685 O O . LEU A 1 82 ? -5.966 -1.826 18.950 1.00 88.44 82 LEU A O 1
ATOM 689 N N . GLU A 1 83 ? -4.378 -2.675 17.600 1.00 85.56 83 GLU A N 1
ATOM 690 C CA . GLU A 1 83 ? -3.303 -2.786 18.586 1.00 85.56 83 GLU A CA 1
ATOM 691 C C . GLU A 1 83 ? -3.101 -1.516 19.423 1.00 85.56 83 GLU A C 1
ATOM 693 O O . GLU A 1 83 ? -3.045 -1.640 20.652 1.00 85.56 83 GLU A O 1
ATOM 698 N N . PRO A 1 84 ? -3.099 -0.299 18.841 1.00 83.38 84 PRO A N 1
ATOM 699 C CA . PRO A 1 84 ? -2.890 0.922 19.615 1.00 83.38 84 PRO A CA 1
ATOM 700 C C . PRO A 1 84 ? -3.971 1.196 20.671 1.00 83.38 84 PRO A C 1
ATOM 702 O O . PRO A 1 84 ? -3.735 1.955 21.608 1.00 83.38 84 PRO A O 1
ATOM 705 N N . PHE A 1 85 ? -5.156 0.592 20.542 1.00 86.62 85 PHE A N 1
ATOM 706 C CA . PHE A 1 85 ? -6.276 0.800 21.462 1.00 86.62 85 PHE A CA 1
ATOM 707 C C . PHE A 1 85 ? -6.316 -0.218 22.606 1.00 86.62 85 PHE A C 1
ATOM 709 O O . PHE A 1 85 ? -7.056 -0.024 23.566 1.00 86.62 85 PHE A O 1
ATOM 716 N N . TRP A 1 86 ? -5.532 -1.299 22.546 1.00 84.00 86 TRP A N 1
ATOM 717 C CA . TRP A 1 86 ? -5.556 -2.343 23.577 1.00 84.00 86 TRP A CA 1
ATOM 718 C C . TRP A 1 86 ? -4.929 -1.930 24.908 1.00 84.00 86 TRP A C 1
ATOM 720 O O . TRP A 1 86 ? -5.212 -2.569 25.916 1.00 84.00 86 TRP A O 1
ATOM 730 N N . GLY A 1 87 ? -4.085 -0.898 24.906 1.00 79.94 87 GLY A N 1
ATOM 731 C CA . GLY A 1 87 ? -3.506 -0.318 26.119 1.00 79.94 87 GLY A CA 1
ATOM 732 C C . GLY A 1 87 ? -4.369 0.771 26.764 1.00 79.94 87 GLY A C 1
ATOM 733 O O . GLY A 1 87 ? -3.887 1.428 27.684 1.00 79.94 87 GLY A O 1
ATOM 734 N N . ILE A 1 88 ? -5.587 1.010 26.260 1.00 83.38 88 ILE A N 1
ATOM 735 C CA . ILE A 1 88 ? -6.515 2.037 26.753 1.00 83.38 88 ILE A CA 1
ATOM 736 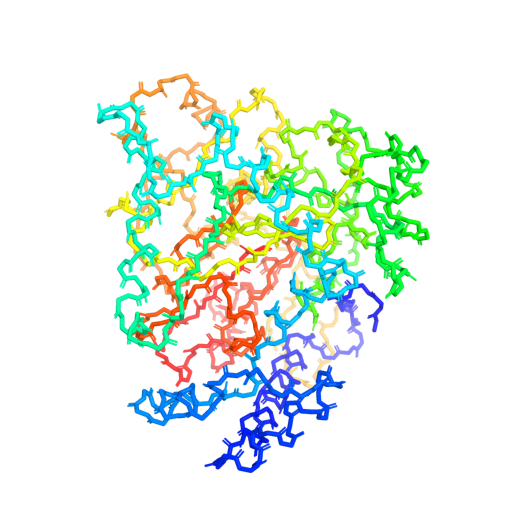C C . ILE A 1 88 ? -7.602 1.368 27.595 1.00 83.38 88 ILE A C 1
ATOM 738 O O . ILE A 1 88 ? -8.177 0.354 27.193 1.00 83.38 88 ILE A O 1
ATOM 742 N N . GLU A 1 89 ? -7.915 1.963 28.745 1.00 86.44 89 GLU A N 1
ATOM 743 C CA . GLU A 1 89 ? -8.975 1.468 29.622 1.00 86.44 89 GLU A CA 1
ATOM 744 C C . GLU A 1 89 ? -10.342 1.460 28.908 1.00 86.44 89 GLU A C 1
ATOM 746 O O . GLU A 1 89 ? -10.702 2.440 28.241 1.00 86.44 89 GLU A O 1
ATOM 751 N N . PRO A 1 90 ? -11.164 0.402 29.065 1.00 88.38 90 PRO A N 1
ATOM 752 C CA . PRO A 1 90 ? -12.465 0.318 28.403 1.00 88.38 90 PRO A CA 1
ATOM 753 C C . PRO A 1 90 ? -13.386 1.511 28.690 1.00 88.38 90 PRO A C 1
ATOM 755 O O . PRO A 1 90 ? -14.102 1.964 27.799 1.00 88.38 90 PRO A O 1
ATOM 758 N N . THR A 1 91 ? -13.356 2.058 29.909 1.00 89.88 91 THR A N 1
ATOM 759 C CA . THR A 1 91 ? -14.142 3.245 30.286 1.00 89.88 91 THR A CA 1
ATOM 760 C C . THR A 1 91 ? -13.736 4.487 29.499 1.00 89.88 91 THR A C 1
ATOM 762 O O . THR A 1 91 ? -14.599 5.281 29.122 1.00 89.88 91 THR A O 1
ATOM 765 N N . ASP A 1 92 ? -12.447 4.633 29.196 1.00 87.50 92 ASP A N 1
ATOM 766 C CA . ASP A 1 92 ? -11.927 5.756 28.420 1.00 87.50 92 ASP A CA 1
ATOM 767 C C . ASP A 1 92 ? -12.304 5.618 26.941 1.00 87.50 92 ASP A C 1
ATOM 769 O O . ASP A 1 92 ? -12.766 6.587 26.337 1.00 87.50 92 ASP A O 1
ATOM 773 N N . LEU A 1 93 ? -12.219 4.409 26.369 1.00 87.12 93 LEU A N 1
ATOM 774 C CA . LEU A 1 93 ? -12.689 4.140 25.002 1.00 87.12 93 LEU A CA 1
ATOM 775 C C . LEU A 1 93 ? -14.188 4.432 24.839 1.00 87.12 93 LEU A C 1
ATOM 777 O O . LEU A 1 93 ? -14.604 5.013 23.834 1.00 87.12 93 LEU A O 1
ATOM 781 N N . LEU A 1 94 ? -15.004 4.053 25.827 1.00 88.00 94 LEU A N 1
ATOM 782 C CA . LEU A 1 94 ? -16.442 4.327 25.824 1.00 88.00 94 LEU A CA 1
ATOM 783 C C . LEU A 1 94 ? -16.740 5.829 25.908 1.00 88.00 94 LEU A C 1
ATOM 785 O O . LEU A 1 94 ? -17.638 6.300 25.207 1.00 88.00 94 LEU A O 1
ATOM 789 N N . ALA A 1 95 ? -15.982 6.579 26.712 1.00 88.44 95 ALA A N 1
ATOM 790 C CA . ALA A 1 95 ? -16.112 8.030 26.805 1.00 88.44 95 ALA A CA 1
ATOM 791 C C . ALA A 1 95 ? -15.701 8.727 25.497 1.00 88.44 95 ALA A C 1
ATOM 793 O O . ALA A 1 95 ? -16.459 9.547 24.984 1.00 88.44 95 ALA A O 1
ATOM 794 N N . LEU A 1 96 ? -14.563 8.344 24.907 1.00 87.38 96 LEU A N 1
ATOM 795 C CA . LEU A 1 96 ? -14.106 8.868 23.613 1.00 87.38 96 LEU A CA 1
ATOM 796 C C . LEU A 1 96 ? -15.118 8.584 22.498 1.00 87.38 96 LEU A C 1
ATOM 798 O O . LEU A 1 96 ? -15.378 9.449 21.661 1.00 87.38 96 LEU A O 1
ATOM 802 N N . ARG A 1 97 ? -15.725 7.390 22.496 1.00 86.81 97 ARG A N 1
ATOM 803 C CA . ARG A 1 97 ? -16.810 7.056 21.566 1.00 86.81 97 ARG A CA 1
ATOM 804 C C . ARG A 1 97 ? -18.017 7.970 21.771 1.00 86.81 97 ARG A C 1
ATOM 806 O O . ARG A 1 97 ? -18.507 8.517 20.793 1.00 86.81 97 ARG A O 1
ATOM 813 N N . ALA A 1 98 ? -18.480 8.161 23.006 1.00 85.94 98 ALA A N 1
ATOM 814 C CA . ALA A 1 98 ? -19.626 9.030 23.288 1.00 85.94 98 ALA A CA 1
ATOM 815 C C . ALA A 1 98 ? -19.363 10.492 22.873 1.00 85.94 98 ALA A C 1
ATOM 817 O O . ALA A 1 98 ? -20.228 11.148 22.298 1.00 85.94 98 ALA A O 1
ATOM 818 N N . GLU A 1 99 ? -18.147 10.989 23.101 1.00 86.31 99 GLU A N 1
ATOM 819 C CA . GLU A 1 99 ? -17.723 12.326 22.670 1.00 86.31 99 GLU A CA 1
ATOM 820 C C . GLU A 1 99 ? -17.636 12.460 21.150 1.00 86.31 99 GLU A C 1
ATOM 822 O O . GLU A 1 99 ? -17.916 13.528 20.604 1.00 86.31 99 GLU A O 1
ATOM 827 N N . LEU A 1 100 ? -17.239 11.395 20.453 1.00 82.56 100 LEU A N 1
ATOM 828 C CA . LEU A 1 100 ? -17.265 11.353 18.998 1.00 82.56 100 LEU A CA 1
ATOM 829 C C . LEU A 1 100 ? -18.682 11.374 18.447 1.00 82.56 100 LEU A C 1
ATOM 831 O O . LEU A 1 100 ? -18.940 12.143 17.529 1.00 82.56 100 LEU A O 1
ATOM 835 N N . GLU A 1 101 ? -19.572 10.558 19.007 1.00 80.06 101 GLU A N 1
ATOM 836 C CA . GLU A 1 101 ? -20.975 10.458 18.597 1.00 80.06 101 GLU A CA 1
ATOM 837 C C . GLU A 1 101 ? -21.723 11.791 18.749 1.00 80.06 101 GLU A C 1
ATOM 839 O O . GLU A 1 101 ? -22.653 12.073 18.002 1.00 80.06 101 GLU A O 1
ATOM 844 N N . ALA A 1 102 ? -21.295 12.639 19.687 1.00 78.12 102 ALA A N 1
ATOM 845 C CA . ALA A 1 102 ? -21.849 13.977 19.874 1.00 78.12 102 ALA A CA 1
ATOM 846 C C . ALA A 1 102 ? -21.402 14.996 18.802 1.00 78.12 102 ALA A C 1
ATOM 848 O O . ALA A 1 102 ? -21.904 16.122 18.779 1.00 78.12 102 ALA A O 1
ATOM 849 N N . LYS A 1 103 ? -20.445 14.655 17.925 1.00 72.50 103 LYS A N 1
ATOM 850 C CA . LYS A 1 103 ? -19.952 15.567 16.879 1.00 72.50 103 LYS A CA 1
ATOM 851 C C . LYS A 1 103 ? -20.844 15.519 15.641 1.00 72.50 103 LYS A C 1
ATOM 853 O O . LYS A 1 103 ? -21.210 14.447 15.170 1.00 72.50 103 LYS A O 1
ATOM 858 N N . VAL A 1 104 ? -21.089 16.700 15.065 1.00 56.59 104 VAL A N 1
ATOM 859 C CA . VAL A 1 104 ? -21.960 16.926 13.892 1.00 56.59 104 VAL A CA 1
ATOM 860 C C . VAL A 1 104 ? -21.520 16.137 12.648 1.00 56.59 104 VAL A C 1
ATOM 862 O O . VAL A 1 104 ? -22.362 15.753 11.845 1.00 56.59 104 VAL A O 1
ATOM 865 N N . ASP A 1 105 ? -20.222 15.847 12.518 1.00 55.50 105 ASP A N 1
ATOM 866 C CA . ASP A 1 105 ? -19.644 15.124 11.374 1.00 55.50 105 ASP A CA 1
ATOM 867 C C . ASP A 1 105 ? -19.412 13.623 11.646 1.00 55.50 105 ASP A C 1
ATOM 869 O O . ASP A 1 105 ? -18.686 12.962 10.905 1.00 55.50 105 ASP A O 1
ATOM 873 N N . SER A 1 106 ? -19.982 13.063 12.716 1.00 51.75 106 SER A N 1
ATOM 874 C CA . SER A 1 106 ? -19.896 11.627 13.007 1.00 51.75 106 SER A CA 1
ATOM 875 C C . SER A 1 106 ? -21.128 10.889 12.480 1.00 51.75 106 SER A C 1
ATOM 877 O O . SER A 1 106 ? -22.244 11.388 12.593 1.00 51.75 106 SER A O 1
ATOM 879 N N . VAL A 1 107 ? -20.955 9.698 11.894 1.00 51.72 107 VAL A N 1
ATOM 880 C CA . VAL A 1 107 ? -22.092 8.850 11.493 1.00 51.72 107 VAL A CA 1
ATOM 881 C C . VAL A 1 107 ? -22.440 7.904 12.645 1.00 51.72 107 VAL A C 1
ATOM 883 O O . VAL A 1 107 ? -21.682 6.977 12.934 1.00 51.72 107 VAL A O 1
ATOM 886 N N . VAL A 1 108 ? -23.584 8.141 13.299 1.00 50.12 108 VAL A N 1
ATOM 887 C CA . VAL A 1 108 ? -24.139 7.335 14.403 1.00 50.12 108 VAL A CA 1
ATOM 888 C C . VAL A 1 108 ? -25.521 6.826 14.006 1.00 50.12 108 VAL A C 1
ATOM 890 O O . VAL A 1 108 ? -26.399 7.618 13.687 1.00 50.12 108 VAL A O 1
ATOM 893 N N . ASN A 1 109 ? -25.751 5.514 14.057 1.00 44.09 109 ASN A N 1
ATOM 894 C CA . ASN A 1 109 ? -26.966 4.854 13.550 1.00 44.09 109 ASN A CA 1
ATOM 895 C C . ASN A 1 109 ? -28.299 5.217 14.269 1.00 44.09 109 ASN A C 1
ATOM 897 O O . ASN A 1 109 ? -29.271 4.483 14.149 1.00 44.09 109 ASN A O 1
ATOM 901 N N . THR A 1 110 ? -28.388 6.300 15.053 1.00 34.94 110 THR A N 1
ATOM 902 C CA . THR A 1 110 ? -29.589 6.599 15.862 1.00 34.94 110 THR A CA 1
ATOM 903 C C . THR A 1 110 ? -30.090 8.044 15.847 1.00 34.94 110 THR A C 1
ATOM 905 O O . THR A 1 110 ? -31.051 8.332 16.554 1.00 34.94 110 THR A O 1
ATOM 908 N N . SER A 1 111 ? -29.542 8.964 15.048 1.00 32.69 111 SER A N 1
ATOM 909 C CA . SER A 1 111 ? -30.158 10.300 14.939 1.00 32.69 111 SER A CA 1
ATOM 910 C C . SER A 1 111 ? -29.789 11.030 13.652 1.00 32.69 111 SER A C 1
ATOM 912 O O . SER A 1 111 ? -28.816 11.778 13.643 1.00 32.69 111 SER A O 1
ATOM 914 N N . PHE A 1 112 ? -30.576 10.886 12.581 1.00 45.81 112 PHE A N 1
ATOM 915 C CA . PHE A 1 112 ? -30.446 11.793 11.436 1.00 45.81 112 PHE A CA 1
ATOM 916 C C . PHE A 1 112 ? -31.795 12.216 10.856 1.00 45.81 112 PHE A C 1
ATOM 918 O O . PHE A 1 112 ? -32.658 11.393 10.557 1.00 45.81 112 PHE A O 1
ATOM 925 N N . GLU A 1 113 ? -31.936 13.531 10.674 1.00 36.03 113 GLU A N 1
ATOM 926 C CA . GLU A 1 113 ? -33.002 14.164 9.901 1.00 36.03 113 GLU A CA 1
ATOM 927 C C . GLU A 1 113 ? -32.838 13.823 8.411 1.00 36.03 113 GLU A C 1
ATOM 929 O O . GLU A 1 113 ? -31.771 14.014 7.814 1.00 36.03 113 GLU A O 1
ATOM 934 N N . ALA A 1 114 ? -33.905 13.314 7.797 1.00 32.34 114 ALA A N 1
ATOM 935 C CA . ALA A 1 114 ? -33.912 12.909 6.398 1.00 32.34 114 ALA A CA 1
ATOM 936 C C . ALA A 1 114 ? -33.596 14.087 5.450 1.00 32.34 114 ALA A C 1
ATOM 938 O O . ALA A 1 114 ? -34.188 15.159 5.543 1.00 32.34 114 ALA A O 1
ATOM 939 N N . GLY A 1 115 ? -32.690 13.864 4.486 1.00 41.06 115 GLY A N 1
ATOM 940 C CA . GLY A 1 115 ? -32.528 14.722 3.301 1.00 41.06 115 GLY A CA 1
ATOM 941 C C . GLY A 1 115 ? -31.274 15.606 3.222 1.00 41.06 115 GLY A C 1
ATOM 942 O O . GLY A 1 115 ? -30.966 16.088 2.133 1.00 41.06 115 GLY A O 1
ATOM 943 N N . LYS A 1 116 ? -30.495 15.795 4.299 1.00 41.69 116 LYS A N 1
ATOM 944 C CA . LYS A 1 116 ? -29.370 16.763 4.297 1.00 41.69 116 LYS A CA 1
ATOM 945 C C . LYS A 1 116 ? -28.002 16.189 3.870 1.00 41.69 116 LYS A C 1
ATOM 947 O O . LYS A 1 116 ? -27.168 16.939 3.367 1.00 41.69 116 LYS A O 1
ATOM 952 N N . TYR A 1 117 ? -27.780 14.871 3.988 1.00 48.75 117 TYR A N 1
ATOM 953 C CA . TYR A 1 117 ? -26.450 14.240 3.816 1.00 48.75 117 TYR A CA 1
ATOM 954 C C . TYR A 1 117 ? -26.415 12.959 2.953 1.00 48.75 117 TYR A C 1
ATOM 956 O O . TYR A 1 117 ? -25.515 12.136 3.103 1.00 48.75 117 TYR A O 1
ATOM 964 N N . GLY A 1 118 ? -27.335 12.783 1.996 1.00 49.75 118 GLY A N 1
ATOM 965 C CA . GLY A 1 118 ? -27.487 11.534 1.216 1.00 49.75 118 GLY A CA 1
ATOM 966 C C . GLY A 1 118 ? -26.215 10.956 0.556 1.00 49.75 118 GLY A C 1
ATOM 967 O O . GLY A 1 118 ? -26.108 9.745 0.405 1.00 49.75 118 GLY A O 1
ATOM 968 N N . GLN A 1 119 ? -25.212 11.779 0.200 1.00 48.59 119 GLN A N 1
ATOM 969 C CA . GLN A 1 119 ? -23.935 11.271 -0.345 1.00 48.59 119 GLN A CA 1
ATOM 970 C C . GLN A 1 119 ? -22.970 10.713 0.714 1.00 48.59 119 GLN A C 1
ATOM 972 O O . GLN A 1 119 ? -22.164 9.853 0.370 1.00 48.59 119 GLN A O 1
ATOM 977 N N . LEU A 1 120 ? -23.041 11.182 1.965 1.00 50.97 120 LEU A N 1
ATOM 978 C CA . LEU A 1 120 ? -22.239 10.659 3.082 1.00 50.97 120 LEU A CA 1
ATOM 979 C C . LEU A 1 120 ? -22.889 9.393 3.675 1.00 50.97 120 LEU A C 1
ATOM 981 O O . LEU A 1 120 ? -22.182 8.517 4.162 1.00 50.97 120 LEU A O 1
ATOM 985 N N . ILE A 1 121 ? -24.220 9.273 3.555 1.00 54.91 121 ILE A N 1
ATOM 986 C CA . ILE A 1 121 ? -25.043 8.163 4.078 1.00 54.91 121 ILE A CA 1
ATOM 987 C C . ILE A 1 121 ? -24.898 6.875 3.256 1.00 54.91 121 ILE A C 1
ATOM 989 O O . ILE A 1 121 ? -24.887 5.780 3.813 1.00 54.91 121 ILE A O 1
ATOM 993 N N . ARG A 1 122 ? -24.722 6.977 1.934 1.00 61.44 122 ARG A N 1
ATOM 994 C CA . ARG A 1 122 ? -24.617 5.790 1.067 1.00 61.44 122 ARG A CA 1
ATOM 995 C C . ARG A 1 122 ? -23.515 4.822 1.508 1.00 61.44 122 ARG A C 1
ATOM 997 O O . ARG A 1 122 ? -23.650 3.611 1.399 1.00 61.44 122 ARG A O 1
ATOM 1004 N N . GLY A 1 123 ? -22.410 5.371 2.009 1.00 63.25 123 GLY A N 1
ATOM 1005 C CA . GLY A 1 123 ? -21.307 4.569 2.513 1.00 63.25 123 GLY A CA 1
ATOM 1006 C C . GLY A 1 123 ? -21.654 3.772 3.773 1.00 63.25 123 GLY A C 1
ATOM 1007 O O . GLY A 1 123 ? -21.194 2.643 3.907 1.00 63.25 123 GLY A O 1
ATOM 1008 N N . SER A 1 124 ? -22.483 4.322 4.666 1.00 66.69 124 SER A N 1
ATOM 1009 C CA . SER A 1 124 ? -22.950 3.610 5.861 1.00 66.69 124 SER A CA 1
ATOM 1010 C C . SER A 1 124 ? -23.994 2.541 5.549 1.00 66.69 124 SER A C 1
ATOM 1012 O O . SER A 1 124 ? -23.920 1.473 6.145 1.00 66.69 124 SER A O 1
ATOM 1014 N N . GLU A 1 125 ? -24.899 2.777 4.594 1.00 69.81 125 GLU A N 1
ATOM 1015 C CA . GLU A 1 125 ? -25.853 1.754 4.122 1.00 69.81 125 GLU A CA 1
ATOM 1016 C C . GLU A 1 125 ? -25.104 0.532 3.588 1.00 69.81 125 GLU A C 1
ATOM 1018 O O . GLU A 1 125 ? -25.321 -0.586 4.038 1.00 69.81 125 GLU A O 1
ATOM 1023 N N . ASP A 1 126 ? -24.109 0.765 2.729 1.00 71.94 126 ASP A N 1
ATOM 1024 C CA . ASP A 1 126 ? -23.325 -0.320 2.155 1.00 71.94 126 ASP A CA 1
ATOM 1025 C C . ASP A 1 126 ? -22.495 -1.099 3.221 1.00 71.94 126 ASP A C 1
ATOM 1027 O O . ASP A 1 126 ? -22.102 -2.248 2.996 1.00 71.94 126 ASP A O 1
ATOM 1031 N N . ILE A 1 127 ? -22.163 -0.481 4.366 1.00 73.25 127 ILE A N 1
ATOM 1032 C CA . ILE A 1 127 ? -21.504 -1.156 5.502 1.00 73.25 127 ILE A CA 1
ATOM 1033 C C . ILE A 1 127 ? -22.514 -1.994 6.286 1.00 73.25 127 ILE A C 1
ATOM 1035 O O . ILE A 1 127 ? -22.172 -3.103 6.689 1.00 73.25 127 ILE A O 1
ATOM 1039 N N . ILE A 1 128 ? -23.729 -1.485 6.501 1.00 75.06 128 ILE A N 1
ATOM 1040 C CA . ILE A 1 128 ? -24.814 -2.234 7.149 1.00 75.06 128 ILE A CA 1
ATOM 1041 C C . ILE A 1 128 ? -25.138 -3.476 6.315 1.00 75.06 128 ILE A C 1
ATOM 1043 O O . ILE A 1 128 ? -25.125 -4.581 6.852 1.00 75.06 128 ILE A O 1
ATOM 1047 N N . ASP A 1 129 ? -25.284 -3.319 4.998 1.00 76.88 129 ASP A N 1
ATOM 1048 C CA . ASP A 1 129 ? -25.504 -4.433 4.070 1.00 76.88 129 ASP A CA 1
ATOM 1049 C C . ASP A 1 129 ? -24.378 -5.476 4.149 1.00 76.88 129 ASP A C 1
ATOM 1051 O O . ASP A 1 129 ? -24.630 -6.678 4.143 1.00 76.88 129 ASP A O 1
ATOM 1055 N N . LEU A 1 130 ? -23.119 -5.032 4.265 1.00 76.00 130 LEU A N 1
ATOM 1056 C CA . LEU A 1 130 ? -21.969 -5.931 4.414 1.00 76.00 130 LEU A CA 1
ATOM 1057 C C . LEU A 1 130 ? -22.010 -6.732 5.724 1.00 76.00 130 LEU A C 1
ATOM 1059 O O . LEU A 1 130 ? -21.464 -7.834 5.779 1.00 76.00 130 LEU A O 1
ATOM 1063 N N . LEU A 1 131 ? -22.587 -6.167 6.783 1.00 78.56 131 LEU A N 1
ATOM 1064 C CA . LEU A 1 131 ? -22.677 -6.807 8.092 1.00 78.56 131 LEU A CA 1
ATOM 1065 C C . LEU A 1 131 ? -23.882 -7.742 8.221 1.00 78.56 131 LEU A C 1
ATOM 1067 O O . LEU A 1 131 ? -23.867 -8.571 9.126 1.00 78.56 131 LEU A O 1
ATOM 1071 N N . GLY A 1 132 ? -24.866 -7.664 7.319 1.00 80.25 132 GLY A N 1
ATOM 1072 C CA . GLY A 1 132 ? -26.077 -8.490 7.375 1.00 80.25 132 GLY A CA 1
ATOM 1073 C C . GLY A 1 132 ? -25.790 -9.994 7.450 1.00 80.25 132 GLY A C 1
ATOM 1074 O O . GLY A 1 132 ? -26.406 -10.698 8.242 1.00 80.25 132 GLY A O 1
ATOM 1075 N N . ASP A 1 133 ? -24.777 -10.478 6.723 1.00 79.25 133 ASP A N 1
ATOM 1076 C CA . ASP A 1 133 ? -24.387 -11.900 6.710 1.00 79.25 133 ASP A CA 1
ATOM 1077 C C . ASP A 1 133 ? -23.822 -12.415 8.047 1.00 79.25 133 ASP A C 1
ATOM 1079 O O . ASP A 1 133 ? -23.679 -13.625 8.230 1.00 79.25 133 ASP A O 1
ATOM 1083 N N . VAL A 1 134 ? -23.426 -11.516 8.952 1.00 83.38 134 VAL A N 1
ATOM 1084 C CA . VAL A 1 134 ? -22.787 -11.860 10.233 1.00 83.38 134 VAL A CA 1
ATOM 1085 C C . VAL A 1 134 ? -23.500 -11.258 11.443 1.00 83.38 134 VAL A C 1
ATOM 1087 O O . VAL A 1 134 ? -23.038 -11.450 12.565 1.00 83.38 134 VAL A O 1
ATOM 1090 N N . GLU A 1 135 ? -24.608 -10.540 11.237 1.00 83.12 135 GLU A N 1
ATOM 1091 C CA . GLU A 1 135 ? -25.322 -9.792 12.278 1.00 83.12 135 GLU A CA 1
ATOM 1092 C C . GLU A 1 135 ? -25.734 -10.684 13.455 1.00 83.12 135 GLU A C 1
ATOM 1094 O O . GLU A 1 135 ? -25.572 -10.286 14.607 1.00 83.12 135 GLU A O 1
ATOM 1099 N N . GLU A 1 136 ? -26.162 -11.920 13.182 1.00 83.81 136 GLU A N 1
ATOM 1100 C CA . GLU A 1 136 ? -26.572 -12.891 14.208 1.00 83.81 136 GLU A CA 1
ATOM 1101 C C . GLU A 1 136 ? -25.453 -13.255 15.203 1.00 83.81 136 GLU A C 1
ATOM 1103 O O . GLU A 1 136 ? -25.732 -13.617 16.347 1.00 83.81 136 GLU A O 1
ATOM 1108 N N . PHE A 1 137 ? -24.186 -13.123 14.795 1.00 83.81 137 PHE A N 1
ATOM 1109 C CA . PHE A 1 137 ? -23.017 -13.419 15.630 1.00 83.81 137 PHE A CA 1
ATOM 1110 C C . PHE A 1 137 ? -22.496 -12.187 16.380 1.00 83.81 137 PHE A C 1
ATOM 1112 O O . PHE A 1 137 ? -21.591 -12.302 17.215 1.00 83.81 137 PHE A O 1
ATOM 1119 N N . LEU A 1 138 ? -23.014 -10.993 16.079 1.00 79.81 138 LEU A N 1
ATOM 1120 C CA . LEU A 1 138 ? -22.518 -9.749 16.652 1.00 79.81 138 LEU A CA 1
ATOM 1121 C C . LEU A 1 138 ? -23.298 -9.391 17.924 1.00 79.81 138 LEU A C 1
ATOM 1123 O O . LEU A 1 138 ? -24.519 -9.241 17.888 1.00 79.81 138 LEU A O 1
ATOM 1127 N N . PRO A 1 139 ? -22.620 -9.177 19.068 1.00 80.81 139 PRO A N 1
ATOM 1128 C CA . PRO A 1 139 ? -23.278 -8.552 20.206 1.00 80.81 139 PRO A CA 1
ATOM 1129 C C . PRO A 1 139 ? -23.669 -7.108 19.847 1.00 80.81 139 PRO A C 1
ATOM 1131 O O . PRO A 1 139 ? -23.082 -6.533 18.923 1.00 80.81 139 PRO A O 1
ATOM 1134 N N . PRO A 1 140 ? -24.575 -6.469 20.613 1.00 77.94 140 PRO A N 1
ATOM 1135 C CA . PRO A 1 140 ? -24.856 -5.048 20.454 1.00 77.94 140 PRO A CA 1
ATOM 1136 C C . PRO A 1 140 ? -23.552 -4.241 20.463 1.00 77.94 140 PRO A C 1
ATOM 1138 O O . PRO A 1 140 ? -22.872 -4.134 21.487 1.00 77.94 140 PRO A O 1
ATOM 1141 N N . PHE A 1 141 ? -23.180 -3.695 19.307 1.00 74.12 141 PHE A N 1
ATOM 1142 C CA . PHE A 1 141 ? -21.939 -2.955 19.129 1.00 74.12 141 PHE A CA 1
ATOM 1143 C C . PHE A 1 141 ? -22.242 -1.560 18.584 1.00 74.12 141 PHE A C 1
ATOM 1145 O O . PHE A 1 141 ? -23.196 -1.345 17.841 1.00 74.12 141 PHE A O 1
ATOM 1152 N N . ARG A 1 142 ? -21.424 -0.585 18.983 1.00 78.00 142 ARG A N 1
ATOM 1153 C CA . ARG A 1 142 ? -21.502 0.798 18.498 1.00 78.00 142 ARG A CA 1
ATOM 1154 C C . ARG A 1 142 ? -20.129 1.207 18.000 1.00 78.00 142 ARG A C 1
ATOM 1156 O O . ARG A 1 142 ? -19.145 1.033 18.723 1.00 78.00 142 ARG A O 1
ATOM 1163 N N . ALA A 1 143 ? -20.085 1.753 16.795 1.00 81.25 143 ALA A N 1
ATOM 1164 C CA . ALA A 1 143 ? -18.874 2.185 16.117 1.00 81.25 143 ALA A CA 1
ATOM 1165 C C . ALA A 1 143 ? -19.124 3.530 15.429 1.00 81.25 143 ALA A C 1
ATOM 1167 O O . ALA A 1 143 ? -20.216 3.765 14.915 1.00 81.25 143 ALA A O 1
ATOM 1168 N N . VAL A 1 144 ? -18.106 4.392 15.419 1.00 83.31 144 VAL A N 1
ATOM 1169 C CA . VAL A 1 144 ? -18.156 5.695 14.749 1.00 83.31 144 VAL A CA 1
ATOM 1170 C C . VAL A 1 144 ? -17.355 5.620 13.462 1.00 83.31 144 VAL A C 1
ATOM 1172 O O . VAL A 1 144 ? -16.180 5.248 13.481 1.00 83.31 144 VAL A O 1
ATOM 1175 N N . PHE A 1 145 ? -17.990 5.991 12.355 1.00 80.00 145 PHE A N 1
ATOM 1176 C CA . PHE A 1 145 ? -17.383 5.991 11.031 1.00 80.00 145 PHE A CA 1
ATOM 1177 C C . PHE A 1 145 ? -17.160 7.425 10.556 1.00 80.00 145 PHE A C 1
ATOM 1179 O O . PHE A 1 145 ? -18.063 8.260 10.627 1.00 80.00 145 PHE A O 1
ATOM 1186 N N . SER A 1 146 ? -15.961 7.694 10.044 1.00 77.94 146 SER A N 1
ATOM 1187 C CA . SER A 1 146 ? -15.652 8.935 9.345 1.00 77.94 146 SER A CA 1
ATOM 1188 C C . SER A 1 146 ? -16.448 8.990 8.037 1.00 77.94 146 SER A C 1
ATOM 1190 O O . SER A 1 146 ? -16.398 8.038 7.248 1.00 77.94 146 SER A O 1
ATOM 1192 N N . PRO A 1 147 ? -17.151 10.099 7.757 1.00 71.38 147 PRO A N 1
ATOM 1193 C CA . PRO A 1 147 ? -17.883 10.270 6.508 1.00 71.38 147 PRO A CA 1
ATOM 1194 C C . PRO A 1 147 ? -16.959 10.666 5.339 1.00 71.38 147 PRO A C 1
ATOM 1196 O O . PRO A 1 147 ? -17.415 10.796 4.202 1.00 71.38 147 PRO A O 1
ATOM 1199 N N . HIS A 1 148 ? -15.665 10.883 5.599 1.00 71.88 148 HIS A N 1
ATOM 1200 C CA . HIS A 1 148 ? -14.690 11.343 4.614 1.00 71.88 148 HIS A CA 1
ATOM 1201 C C . HIS A 1 148 ? -13.935 10.186 3.945 1.00 71.88 148 HIS A C 1
ATOM 1203 O O . HIS A 1 148 ? -13.726 9.118 4.518 1.00 71.88 148 HIS A O 1
ATOM 1209 N N . ASP A 1 149 ? -13.482 10.410 2.710 1.00 65.38 149 ASP A N 1
ATOM 1210 C CA . ASP A 1 149 ? -12.677 9.455 1.940 1.00 65.38 149 ASP A CA 1
ATOM 1211 C C . ASP A 1 149 ? -11.216 9.373 2.415 1.00 65.38 149 ASP A C 1
ATOM 1213 O O . ASP A 1 149 ? -10.541 8.370 2.175 1.00 65.38 149 ASP A O 1
ATOM 1217 N N . ALA A 1 150 ? -10.753 10.424 3.088 1.00 71.12 150 ALA A N 1
ATOM 1218 C CA . ALA A 1 150 ? -9.425 10.640 3.646 1.00 71.12 150 ALA A CA 1
ATOM 1219 C C . ALA A 1 150 ? -9.332 10.266 5.143 1.00 71.12 150 ALA A C 1
ATOM 1221 O O . ALA A 1 150 ? -10.297 10.490 5.878 1.00 71.12 150 ALA A O 1
ATOM 1222 N N . PRO A 1 151 ? -8.178 9.766 5.638 1.00 78.81 151 PRO A N 1
ATOM 1223 C CA . PRO A 1 151 ? -7.933 9.685 7.073 1.00 78.81 151 PRO A CA 1
ATOM 1224 C C . PRO A 1 151 ? -7.760 11.078 7.689 1.00 78.81 151 PRO A C 1
ATOM 1226 O O . PRO A 1 151 ? -7.370 12.036 7.022 1.00 78.81 151 PRO A O 1
ATOM 1229 N N . ASN A 1 152 ? -8.028 11.169 8.985 1.00 81.44 152 ASN A N 1
ATOM 1230 C CA . ASN A 1 152 ? -8.074 12.418 9.758 1.00 81.44 152 ASN A CA 1
ATOM 1231 C C . ASN A 1 152 ? -7.542 12.253 11.200 1.00 81.44 152 ASN A C 1
ATOM 1233 O O . ASN A 1 152 ? -7.431 13.235 11.938 1.00 81.44 152 ASN A O 1
ATOM 1237 N N . ARG A 1 153 ? -7.195 11.030 11.620 1.00 85.88 153 ARG A N 1
ATOM 1238 C CA . ARG A 1 153 ? -6.672 10.715 12.956 1.00 85.88 153 ARG A CA 1
ATOM 1239 C C . ARG A 1 153 ? -5.153 10.662 12.962 1.00 85.88 153 ARG A C 1
ATOM 1241 O O . ARG A 1 153 ? -4.577 9.586 13.060 1.00 85.88 153 ARG A O 1
ATOM 1248 N N . LEU A 1 154 ? -4.496 11.813 12.800 1.00 85.12 154 LEU A N 1
ATOM 1249 C CA . LEU A 1 154 ? -3.032 11.895 12.851 1.00 85.12 154 LEU A CA 1
ATOM 1250 C C . LEU A 1 154 ? -2.532 11.445 14.232 1.00 85.12 154 LEU A C 1
ATOM 1252 O O . LEU A 1 154 ? -2.922 12.008 15.258 1.00 85.12 154 LEU A O 1
ATOM 1256 N N . SER A 1 155 ? -1.687 10.421 14.240 1.00 81.75 155 SER A N 1
ATOM 1257 C CA . SER A 1 155 ? -1.124 9.815 15.442 1.00 81.75 155 SER A CA 1
ATOM 1258 C C . SER A 1 155 ? -0.024 10.681 16.033 1.00 81.75 155 SER A C 1
ATOM 1260 O O . SER A 1 155 ? 0.850 11.167 15.313 1.00 81.75 155 SER A O 1
ATOM 1262 N N . ASP A 1 156 ? -0.031 10.822 17.356 1.00 74.75 156 ASP A N 1
ATOM 1263 C CA . ASP A 1 156 ? 1.159 11.254 18.081 1.00 74.75 156 ASP A CA 1
ATOM 1264 C C . ASP A 1 156 ? 2.074 10.044 18.307 1.00 74.75 156 ASP A C 1
ATOM 1266 O O . ASP A 1 156 ? 1.629 8.957 18.682 1.00 74.75 156 ASP A O 1
ATOM 1270 N N . TYR A 1 157 ? 3.369 10.218 18.072 1.00 67.25 157 TYR A N 1
ATOM 1271 C CA . TYR A 1 157 ? 4.360 9.154 18.233 1.00 67.25 157 TYR A CA 1
ATOM 1272 C C . TYR A 1 157 ? 4.583 8.768 19.696 1.00 67.25 157 TYR A C 1
ATOM 1274 O O . TYR A 1 157 ? 5.119 7.696 19.970 1.00 67.25 157 TYR A O 1
ATOM 1282 N N . VAL A 1 158 ? 4.130 9.598 20.639 1.00 59.78 158 VAL A N 1
ATOM 1283 C CA . VAL A 1 158 ? 4.086 9.243 22.064 1.00 59.78 158 VAL A CA 1
ATOM 1284 C C . VAL A 1 158 ? 3.145 8.050 22.322 1.00 59.78 158 VAL A C 1
ATOM 1286 O O . VAL A 1 158 ? 3.374 7.284 23.260 1.00 59.78 158 VAL A O 1
ATOM 1289 N N . PHE A 1 159 ? 2.135 7.821 21.469 1.00 57.94 159 PHE A N 1
ATOM 1290 C CA . PHE A 1 159 ? 1.202 6.698 21.624 1.00 57.94 159 PHE A CA 1
ATOM 1291 C C . PHE A 1 159 ? 1.769 5.349 21.173 1.00 57.94 159 PHE A C 1
ATOM 1293 O O . PHE A 1 159 ? 1.369 4.324 21.713 1.00 57.94 159 PHE A O 1
ATOM 1300 N N . SER A 1 160 ? 2.701 5.309 20.213 1.00 51.16 160 SER A N 1
ATOM 1301 C CA . SER A 1 160 ? 3.183 4.037 19.647 1.00 51.16 160 SER A CA 1
ATOM 1302 C C . SER A 1 160 ? 4.192 3.295 20.534 1.00 51.16 160 SER A C 1
ATOM 1304 O O . SER A 1 160 ? 4.590 2.185 20.198 1.00 51.16 160 SER A O 1
ATOM 1306 N N . SER A 1 161 ? 4.655 3.907 21.628 1.00 48.09 161 SER A N 1
ATOM 1307 C CA . SER A 1 161 ? 5.729 3.385 22.489 1.00 48.09 161 SER A CA 1
ATOM 1308 C C . SER A 1 161 ? 5.291 3.035 23.917 1.00 48.09 161 SER A C 1
ATOM 1310 O O . SER A 1 161 ? 6.096 2.502 24.680 1.00 48.09 161 SER A O 1
ATOM 1312 N N . SER A 1 162 ? 4.037 3.305 24.294 1.00 49.31 162 SER A N 1
ATOM 1313 C CA . SER A 1 162 ? 3.577 3.204 25.685 1.00 49.31 162 SER A CA 1
ATOM 1314 C C . SER A 1 162 ? 2.538 2.091 25.851 1.00 49.31 162 SER A C 1
ATOM 1316 O O . SER A 1 162 ? 1.418 2.209 25.373 1.00 49.31 162 SER A O 1
ATOM 1318 N N . ALA A 1 163 ? 2.894 1.020 26.566 1.00 45.06 163 ALA A N 1
ATOM 1319 C CA . ALA A 1 163 ? 2.049 -0.166 26.766 1.00 45.06 163 ALA A CA 1
ATOM 1320 C C . ALA A 1 163 ? 0.851 0.029 27.729 1.00 45.06 163 ALA A C 1
ATOM 1322 O O . ALA A 1 163 ? 0.049 -0.883 27.871 1.00 45.06 163 ALA A O 1
ATOM 1323 N N . ASN A 1 164 ? 0.713 1.197 28.372 1.00 52.34 164 ASN A N 1
ATOM 1324 C CA . ASN A 1 164 ? -0.412 1.556 29.246 1.00 52.34 164 ASN A CA 1
ATOM 1325 C C . ASN A 1 164 ? -0.767 3.035 29.033 1.00 52.34 164 ASN A C 1
ATOM 1327 O O . ASN A 1 164 ? -0.125 3.928 29.595 1.00 52.34 164 ASN A O 1
ATOM 1331 N N . ILE A 1 165 ? -1.775 3.299 28.205 1.00 56.06 165 ILE A N 1
ATOM 1332 C CA . ILE A 1 165 ? -2.226 4.645 27.847 1.00 56.06 165 ILE A CA 1
ATOM 1333 C C . ILE A 1 165 ? -3.482 4.946 28.671 1.00 56.06 165 ILE A C 1
ATOM 1335 O O . ILE A 1 165 ? -4.610 4.771 28.225 1.00 56.06 165 ILE A O 1
ATOM 1339 N N . SER A 1 166 ? -3.288 5.409 29.907 1.00 53.84 166 SER A N 1
ATOM 1340 C CA . SER A 1 166 ? -4.364 6.075 30.656 1.00 53.84 166 SER A CA 1
ATOM 1341 C C . SER A 1 166 ? -4.740 7.384 29.944 1.00 53.84 166 SER A C 1
ATOM 1343 O O . SER A 1 166 ? -3.855 8.024 29.370 1.00 53.84 166 SER A O 1
ATOM 1345 N N . ARG A 1 167 ? -6.004 7.837 30.031 1.00 57.12 167 ARG A N 1
ATOM 1346 C CA . ARG A 1 167 ? -6.537 9.130 29.521 1.00 57.12 167 ARG A CA 1
ATOM 1347 C C . ARG A 1 167 ? -5.854 10.399 30.070 1.00 57.12 167 ARG A C 1
ATOM 1349 O O . ARG A 1 167 ? -6.399 11.501 30.024 1.00 57.12 167 ARG A O 1
ATOM 1356 N N . LYS A 1 168 ? -4.637 10.297 30.604 1.00 50.38 168 LYS A N 1
ATOM 1357 C CA . LYS A 1 168 ? -3.810 11.454 30.938 1.00 50.38 168 LYS A CA 1
ATOM 1358 C C . LYS A 1 168 ? -3.623 12.279 29.667 1.00 50.38 168 LYS A C 1
ATOM 1360 O O . LYS A 1 168 ? -3.016 11.815 28.715 1.00 50.38 168 LYS A O 1
ATOM 1365 N N . LYS A 1 169 ? -4.149 13.509 29.665 1.00 53.47 169 LYS A N 1
ATOM 1366 C CA . LYS A 1 169 ? -3.844 14.537 28.660 1.00 53.47 169 LYS A CA 1
ATOM 1367 C C . LYS A 1 169 ? -2.324 14.613 28.523 1.00 53.47 169 LYS A C 1
ATOM 1369 O O . LYS A 1 169 ? -1.657 15.130 29.419 1.00 53.47 169 LYS A O 1
ATOM 1374 N N . PHE A 1 170 ? -1.780 14.043 27.454 1.00 51.59 170 PHE A N 1
ATOM 1375 C CA . PHE A 1 170 ? -0.336 13.988 27.276 1.00 51.59 170 PHE A CA 1
ATOM 1376 C C . PHE A 1 170 ? 0.213 15.401 27.020 1.00 51.59 170 PHE A C 1
ATOM 1378 O O . PHE A 1 170 ? -0.476 16.240 26.422 1.00 51.59 170 PHE A O 1
ATOM 1385 N N . PRO A 1 171 ? 1.421 15.704 27.525 1.00 50.47 171 PRO A N 1
ATOM 1386 C CA . PRO A 1 171 ? 2.012 17.023 27.380 1.00 50.47 171 PRO A CA 1
ATOM 1387 C C . PRO A 1 171 ? 2.293 17.291 25.899 1.00 50.47 171 PRO A C 1
ATOM 1389 O O . PRO A 1 171 ? 3.003 16.521 25.274 1.00 50.47 171 PRO A O 1
ATOM 1392 N N . GLY A 1 172 ? 1.727 18.382 25.372 1.00 56.53 172 GLY A N 1
ATOM 1393 C CA . GLY A 1 172 ? 2.092 19.028 24.104 1.00 56.53 172 GLY A CA 1
ATOM 1394 C C . GLY A 1 172 ? 2.211 18.126 22.868 1.00 56.53 172 GLY A C 1
ATOM 1395 O O . GLY A 1 172 ? 3.219 17.470 22.661 1.00 56.53 172 GLY A O 1
ATOM 1396 N N . THR A 1 173 ? 1.239 18.210 21.962 1.00 63.59 173 THR A N 1
ATOM 1397 C CA . THR A 1 173 ? 1.351 17.631 20.612 1.00 63.59 173 THR A CA 1
ATOM 1398 C C . THR A 1 173 ? 2.518 18.262 19.862 1.00 63.59 173 THR A C 1
ATOM 1400 O O . THR A 1 173 ? 2.635 19.493 19.863 1.00 63.59 173 THR A O 1
ATOM 1403 N N . ASP A 1 174 ? 3.336 17.456 19.184 1.00 69.25 174 ASP A N 1
ATOM 1404 C CA . ASP A 1 174 ? 4.431 17.966 18.352 1.00 69.25 174 ASP A CA 1
ATOM 1405 C C . ASP A 1 174 ? 3.868 18.937 17.284 1.00 69.25 174 ASP A C 1
ATOM 1407 O O . ASP A 1 174 ? 3.040 18.533 16.458 1.00 69.25 174 ASP A O 1
ATOM 1411 N N . PRO A 1 175 ? 4.274 20.224 17.271 1.00 71.56 175 PRO A N 1
ATOM 1412 C CA . PRO A 1 175 ? 3.704 21.227 16.372 1.00 71.56 175 PRO A CA 1
ATOM 1413 C C . PRO A 1 175 ? 4.098 21.013 14.904 1.00 71.56 175 PRO A C 1
ATOM 1415 O O . PRO A 1 175 ? 3.674 21.777 14.036 1.00 71.56 175 PRO A O 1
ATOM 1418 N N . LYS A 1 176 ? 4.930 20.008 14.602 1.00 78.00 176 LYS A N 1
ATOM 1419 C CA . LYS A 1 176 ? 5.435 19.741 13.255 1.00 78.00 176 LYS A CA 1
ATOM 1420 C C . LYS A 1 176 ? 4.455 18.982 12.343 1.00 78.00 176 LYS A C 1
ATOM 1422 O O . LYS A 1 176 ? 4.785 18.757 11.178 1.00 78.00 176 LYS A O 1
ATOM 1427 N N . GLY A 1 177 ? 3.268 18.625 12.836 1.00 84.88 177 GLY A N 1
ATOM 1428 C CA . GLY A 1 177 ? 2.180 18.039 12.045 1.00 84.88 177 GLY A CA 1
ATOM 1429 C C . GLY A 1 177 ? 2.576 16.745 11.325 1.00 84.88 177 GLY A C 1
ATOM 1430 O O . GLY A 1 177 ? 2.909 15.748 11.962 1.00 84.88 177 GLY A O 1
ATOM 1431 N N . TRP A 1 178 ? 2.560 16.733 9.991 1.00 84.44 178 TRP A N 1
ATOM 1432 C CA . TRP A 1 178 ? 2.844 15.542 9.178 1.00 84.44 178 TRP A CA 1
ATOM 1433 C C . TRP A 1 178 ? 4.216 14.900 9.425 1.00 84.44 178 TRP A C 1
ATOM 1435 O O . TRP A 1 178 ? 4.382 13.700 9.204 1.00 84.44 178 TRP A O 1
ATOM 1445 N N . ILE A 1 179 ? 5.200 15.676 9.882 1.00 86.38 179 ILE A N 1
ATOM 1446 C CA . ILE A 1 179 ? 6.588 15.225 10.093 1.00 86.38 179 ILE A CA 1
ATOM 1447 C C . ILE A 1 179 ? 6.930 15.034 11.572 1.00 86.38 179 ILE A C 1
ATOM 1449 O O . ILE A 1 179 ? 8.101 15.041 11.957 1.00 86.38 179 ILE A O 1
ATOM 1453 N N . SER A 1 180 ? 5.914 14.833 12.411 1.00 82.88 180 SER A N 1
ATOM 1454 C CA . SER A 1 180 ? 6.071 14.631 13.854 1.00 82.88 180 SER A CA 1
ATOM 1455 C C . SER A 1 180 ? 6.745 13.308 14.240 1.00 82.88 180 SER A C 1
ATOM 1457 O O . SER A 1 180 ? 7.027 13.093 15.409 1.00 82.88 180 SER A O 1
ATOM 1459 N N . ALA A 1 181 ? 7.084 12.441 13.286 1.00 82.25 181 ALA A N 1
ATOM 1460 C CA . ALA A 1 181 ? 7.729 11.142 13.492 1.00 82.25 181 ALA A CA 1
ATOM 1461 C C . ALA A 1 181 ? 9.189 11.225 13.981 1.00 82.25 181 ALA A C 1
ATOM 1463 O O . ALA A 1 181 ? 10.071 11.523 13.165 1.00 82.25 181 ALA A O 1
ATOM 1464 N N . PRO A 1 182 ? 9.501 10.962 15.271 1.00 77.44 182 PRO A N 1
ATOM 1465 C CA . PRO A 1 182 ? 10.866 11.009 15.798 1.00 77.44 182 PRO A CA 1
ATOM 1466 C C . PRO A 1 182 ? 11.805 10.072 15.032 1.00 77.44 182 PRO A C 1
ATOM 1468 O O . PRO A 1 182 ? 11.423 8.965 14.672 1.00 77.44 182 PRO A O 1
ATOM 1471 N N . GLY A 1 183 ? 13.030 10.527 14.751 1.00 82.19 183 GLY A N 1
ATOM 1472 C CA . GLY A 1 183 ? 14.049 9.726 14.055 1.00 82.19 183 GLY A CA 1
ATOM 1473 C C . GLY A 1 183 ? 13.766 9.418 12.577 1.00 82.19 183 GLY A C 1
ATOM 1474 O O . GLY A 1 183 ? 14.618 8.832 11.914 1.00 82.19 183 GLY A O 1
ATOM 1475 N N . SER A 1 184 ? 12.612 9.818 12.034 1.00 87.00 184 SER A N 1
ATOM 1476 C CA . SER A 1 184 ? 12.288 9.578 10.627 1.00 87.00 184 SER A CA 1
ATOM 1477 C C . SER A 1 184 ? 13.068 10.504 9.679 1.00 87.00 184 SER A C 1
ATOM 1479 O O . SER A 1 184 ? 13.309 11.670 10.015 1.00 87.00 184 SER A O 1
ATOM 1481 N N . PRO A 1 185 ? 13.388 10.048 8.450 1.00 89.00 185 PRO A N 1
ATOM 1482 C CA . PRO A 1 185 ? 13.909 10.917 7.393 1.00 89.00 185 PRO A CA 1
ATOM 1483 C C . PRO A 1 185 ? 13.046 12.162 7.146 1.00 89.00 185 PRO A C 1
ATOM 1485 O O . PRO A 1 185 ? 13.572 13.241 6.866 1.00 89.00 185 PRO A O 1
ATOM 1488 N N . ALA A 1 186 ? 11.725 12.031 7.277 1.00 87.75 186 ALA A N 1
ATOM 1489 C CA . ALA A 1 186 ? 10.784 13.121 7.067 1.00 87.75 186 ALA A CA 1
ATOM 1490 C C . ALA A 1 186 ? 10.893 14.249 8.111 1.00 87.75 186 ALA A C 1
ATOM 1492 O O . ALA A 1 186 ? 10.795 15.419 7.745 1.00 87.75 186 ALA A O 1
ATOM 1493 N N . ARG A 1 187 ? 11.175 13.932 9.383 1.00 86.94 187 ARG A N 1
ATOM 1494 C CA . ARG A 1 187 ? 11.316 14.924 10.474 1.00 86.94 187 ARG A CA 1
ATOM 1495 C C . ARG A 1 187 ? 12.477 15.897 10.283 1.00 86.94 187 ARG A C 1
ATOM 1497 O O . ARG A 1 187 ? 12.445 17.002 10.830 1.00 86.94 187 ARG A O 1
ATOM 1504 N N . ASN A 1 188 ? 13.475 15.494 9.500 1.00 85.69 188 ASN A N 1
ATOM 1505 C CA . ASN A 1 188 ? 14.658 16.294 9.188 1.00 85.69 188 ASN A CA 1
ATOM 1506 C C . ASN A 1 188 ? 14.479 17.182 7.947 1.00 85.69 188 ASN A C 1
ATOM 1508 O O . ASN A 1 188 ? 15.411 17.891 7.570 1.00 85.69 188 ASN A O 1
ATOM 1512 N N . ARG A 1 189 ? 13.310 17.159 7.294 1.00 80.38 189 ARG A N 1
ATOM 1513 C CA . ARG A 1 189 ? 13.021 17.997 6.126 1.00 80.38 189 ARG A CA 1
ATOM 1514 C C . ARG A 1 189 ? 12.015 19.091 6.464 1.00 80.38 189 ARG A C 1
ATOM 1516 O O . ARG A 1 189 ? 11.070 18.875 7.213 1.00 80.38 189 ARG A O 1
ATOM 1523 N N . SER A 1 190 ? 12.195 20.262 5.857 1.00 78.88 190 SER A N 1
ATOM 1524 C CA . SER A 1 190 ? 11.145 21.282 5.822 1.00 78.88 190 SER A CA 1
ATOM 1525 C C . SER A 1 190 ? 10.111 20.898 4.765 1.00 78.88 190 SER A C 1
ATOM 1527 O O . SER A 1 190 ? 10.478 20.612 3.623 1.00 78.88 190 SER A O 1
ATOM 1529 N N . ILE A 1 191 ? 8.829 20.891 5.135 1.00 78.94 191 ILE A N 1
ATOM 1530 C CA . ILE A 1 191 ? 7.735 20.789 4.168 1.00 78.94 191 ILE A CA 1
ATOM 1531 C C . ILE A 1 191 ? 7.286 22.202 3.803 1.00 78.94 191 ILE A C 1
ATOM 1533 O O . ILE A 1 191 ? 6.562 22.851 4.557 1.00 78.94 191 ILE A O 1
ATOM 1537 N N . ASP A 1 192 ? 7.719 22.652 2.630 1.00 81.25 192 ASP A N 1
ATOM 1538 C CA . ASP A 1 192 ? 7.158 23.806 1.935 1.00 81.25 192 ASP A CA 1
ATOM 1539 C C . ASP A 1 192 ? 6.370 23.301 0.722 1.00 81.25 192 ASP A C 1
ATOM 1541 O O . ASP A 1 192 ? 6.929 23.085 -0.353 1.00 81.25 192 ASP A O 1
ATOM 1545 N N . LEU A 1 193 ? 5.065 23.072 0.902 1.00 77.62 193 LEU A N 1
ATOM 1546 C CA . LEU A 1 193 ? 4.208 22.577 -0.176 1.00 77.62 193 LEU A CA 1
ATOM 1547 C C . LEU A 1 193 ? 3.997 23.592 -1.298 1.00 77.62 193 LEU A C 1
ATOM 1549 O O . LEU A 1 193 ? 3.459 23.193 -2.331 1.00 77.62 193 LEU A O 1
ATOM 1553 N N . ASP A 1 194 ? 4.381 24.859 -1.142 1.00 78.12 194 ASP A N 1
ATOM 1554 C CA . ASP A 1 194 ? 4.318 25.856 -2.212 1.00 78.12 194 ASP A CA 1
ATOM 1555 C C . ASP A 1 194 ? 5.597 25.882 -3.042 1.00 78.12 194 ASP A C 1
ATOM 1557 O O . ASP A 1 194 ? 5.509 26.009 -4.268 1.00 78.12 194 ASP A O 1
ATOM 1561 N N . GLY A 1 195 ? 6.740 25.618 -2.411 1.00 75.38 195 GLY A N 1
ATOM 1562 C CA . GLY A 1 195 ? 8.049 25.465 -3.036 1.00 75.38 195 GLY A CA 1
ATOM 1563 C C . GLY A 1 195 ? 8.153 24.322 -4.051 1.00 75.38 195 GLY A C 1
ATOM 1564 O O . GLY A 1 195 ? 7.229 23.533 -4.275 1.00 75.38 195 GLY A O 1
ATOM 1565 N N . MET A 1 196 ? 9.303 24.231 -4.723 1.00 72.62 196 MET A N 1
ATOM 1566 C CA . MET A 1 196 ? 9.547 23.157 -5.685 1.00 72.62 196 MET A CA 1
ATOM 1567 C C . MET A 1 196 ? 9.589 21.792 -4.984 1.00 72.62 196 MET A C 1
ATOM 1569 O O . MET A 1 196 ? 10.218 21.666 -3.934 1.00 72.62 196 MET A O 1
ATOM 1573 N N . PRO A 1 197 ? 8.962 20.750 -5.567 1.00 74.25 197 PRO A N 1
ATOM 1574 C CA . PRO A 1 197 ? 9.099 19.410 -5.026 1.00 74.25 197 PRO A CA 1
ATOM 1575 C C . PRO A 1 197 ? 10.575 18.981 -5.068 1.00 74.25 197 PRO A C 1
ATOM 1577 O O . PRO A 1 197 ? 11.307 19.405 -5.971 1.00 74.25 197 PRO A O 1
ATOM 1580 N N . PRO A 1 198 ? 11.000 18.112 -4.138 1.00 76.00 198 PRO A N 1
ATOM 1581 C CA . PRO A 1 198 ? 12.355 17.586 -4.118 1.00 76.00 198 PRO A CA 1
ATOM 1582 C C . PRO A 1 198 ? 12.745 16.972 -5.474 1.00 76.00 198 PRO A C 1
ATOM 1584 O O . PRO A 1 198 ? 11.893 16.381 -6.161 1.00 76.00 198 PRO A O 1
ATOM 1587 N N . PRO A 1 199 ? 14.015 17.140 -5.891 1.00 77.50 199 PRO A N 1
ATOM 1588 C CA . PRO A 1 199 ? 14.493 16.606 -7.154 1.00 77.50 199 PRO A CA 1
ATOM 1589 C C . PRO A 1 199 ? 14.381 15.084 -7.144 1.00 77.50 199 PRO A C 1
ATOM 1591 O O . PRO A 1 199 ? 14.633 14.429 -6.135 1.00 77.50 199 PRO A O 1
ATOM 1594 N N . LYS A 1 200 ? 14.006 14.520 -8.293 1.00 75.56 200 LYS A N 1
ATOM 1595 C CA . LYS A 1 200 ? 13.963 13.068 -8.460 1.00 75.56 200 LYS A CA 1
ATOM 1596 C C . LYS A 1 200 ? 15.375 12.497 -8.400 1.00 75.56 200 LYS A C 1
ATOM 1598 O O . LYS A 1 200 ? 16.309 13.103 -8.928 1.00 75.56 200 LYS A O 1
ATOM 1603 N N . THR A 1 201 ? 15.514 11.313 -7.815 1.00 77.19 201 THR A N 1
ATOM 1604 C CA . THR A 1 201 ? 16.768 10.561 -7.862 1.00 77.19 201 THR A CA 1
ATOM 1605 C C . THR A 1 201 ? 17.099 10.190 -9.305 1.00 77.19 201 THR A C 1
ATOM 1607 O O . THR A 1 201 ? 16.216 9.878 -10.103 1.00 77.19 201 THR A O 1
ATOM 1610 N N . THR A 1 202 ? 18.384 10.218 -9.652 1.00 78.50 202 THR A N 1
ATOM 1611 C CA . THR A 1 202 ? 18.863 9.765 -10.968 1.00 78.50 202 THR A CA 1
ATOM 1612 C C . THR A 1 202 ? 18.890 8.243 -11.073 1.00 78.50 202 THR A C 1
ATOM 1614 O O . THR A 1 202 ? 18.754 7.700 -12.167 1.00 78.50 202 THR A O 1
ATOM 1617 N N . ARG A 1 203 ? 19.034 7.553 -9.935 1.00 89.75 203 ARG A N 1
ATOM 1618 C CA . ARG A 1 203 ? 19.014 6.092 -9.859 1.00 89.75 203 ARG A CA 1
ATOM 1619 C C . ARG A 1 203 ? 17.610 5.558 -10.108 1.00 89.75 203 ARG A C 1
ATOM 1621 O O . ARG A 1 203 ? 16.636 6.086 -9.568 1.00 89.75 203 ARG A O 1
ATOM 1628 N N . LYS A 1 204 ? 17.535 4.493 -10.904 1.00 93.06 204 LYS A N 1
ATOM 1629 C CA . LYS A 1 204 ? 16.310 3.734 -11.148 1.00 93.06 204 LYS A CA 1
ATOM 1630 C C . LYS A 1 204 ? 16.026 2.829 -9.956 1.00 93.06 204 LYS A C 1
ATOM 1632 O O . LYS A 1 204 ? 16.929 2.162 -9.450 1.00 93.06 204 LYS A O 1
ATOM 1637 N N . THR A 1 205 ? 14.773 2.799 -9.533 1.00 94.94 205 THR A N 1
ATOM 1638 C CA . THR A 1 205 ? 14.307 2.001 -8.400 1.00 94.94 205 THR A CA 1
ATOM 1639 C C . THR A 1 205 ? 12.987 1.324 -8.739 1.00 94.94 205 THR A C 1
ATOM 1641 O O . THR A 1 205 ? 12.238 1.814 -9.579 1.00 94.94 205 THR A O 1
ATOM 1644 N N . PHE A 1 206 ? 12.690 0.214 -8.067 1.00 95.25 206 PHE A N 1
ATOM 1645 C CA . PHE A 1 206 ? 11.389 -0.456 -8.114 1.00 95.25 206 PHE A CA 1
ATOM 1646 C C . PHE A 1 206 ? 10.899 -0.754 -6.698 1.00 95.25 206 PHE A C 1
ATOM 1648 O O . PHE A 1 206 ? 11.700 -0.958 -5.785 1.00 95.25 206 PHE A O 1
ATOM 1655 N N . ILE A 1 207 ? 9.585 -0.809 -6.498 1.00 93.38 207 ILE A N 1
ATOM 1656 C CA . ILE A 1 207 ? 9.007 -1.157 -5.194 1.00 93.38 207 ILE A CA 1
ATOM 1657 C C . ILE A 1 207 ? 9.224 -2.649 -4.916 1.00 93.38 207 ILE A C 1
ATOM 1659 O O . ILE A 1 207 ? 8.682 -3.490 -5.630 1.00 93.38 207 ILE A O 1
ATOM 1663 N N . HIS A 1 208 ? 9.952 -2.989 -3.850 1.00 92.81 208 HIS A N 1
ATOM 1664 C CA . HIS A 1 208 ? 10.069 -4.370 -3.353 1.00 92.81 208 HIS A CA 1
ATOM 1665 C C . HIS A 1 208 ? 9.247 -4.620 -2.082 1.00 92.81 208 HIS A C 1
ATOM 1667 O O . HIS A 1 208 ? 9.015 -5.769 -1.727 1.00 92.81 208 HIS A O 1
ATOM 1673 N N . ASP A 1 209 ? 8.868 -3.563 -1.358 1.00 90.38 209 ASP A N 1
ATOM 1674 C CA . ASP A 1 209 ? 7.923 -3.615 -0.244 1.00 90.38 209 ASP A CA 1
ATOM 1675 C C . ASP A 1 209 ? 7.002 -2.404 -0.351 1.00 90.38 209 ASP A C 1
ATOM 1677 O O . ASP A 1 209 ? 7.399 -1.261 -0.119 1.00 90.38 209 ASP A O 1
ATOM 1681 N N . HIS A 1 210 ? 5.755 -2.663 -0.732 1.00 86.88 210 HIS A N 1
ATOM 1682 C CA . HIS A 1 210 ? 4.776 -1.612 -0.978 1.00 86.88 210 HIS A CA 1
ATOM 1683 C C . HIS A 1 210 ? 4.408 -0.837 0.298 1.00 86.88 210 HIS A C 1
ATOM 1685 O O . HIS A 1 210 ? 4.180 0.368 0.239 1.00 86.88 210 HIS A O 1
ATOM 1691 N N . SER A 1 211 ? 4.381 -1.494 1.459 1.00 85.00 211 SER A N 1
ATOM 1692 C CA . SER A 1 211 ? 4.016 -0.829 2.712 1.00 85.00 211 SER A CA 1
ATOM 1693 C C . SER A 1 211 ? 5.086 0.163 3.155 1.00 85.00 211 SER A C 1
ATOM 1695 O O . SER A 1 211 ? 4.745 1.265 3.580 1.00 85.00 211 SER A O 1
ATOM 1697 N N . LEU A 1 212 ? 6.362 -0.213 3.039 1.00 88.62 212 LEU A N 1
ATOM 1698 C CA . LEU A 1 212 ? 7.490 0.672 3.344 1.00 88.62 212 LEU A CA 1
ATOM 1699 C C . LEU A 1 212 ? 7.652 1.770 2.287 1.00 88.62 212 LEU A C 1
ATOM 1701 O O . LEU A 1 212 ? 7.908 2.920 2.635 1.00 88.62 212 LEU A O 1
ATOM 1705 N N . ALA A 1 213 ? 7.451 1.439 1.008 1.00 89.75 213 ALA A N 1
ATOM 1706 C CA . ALA A 1 213 ? 7.540 2.406 -0.083 1.00 89.75 213 ALA A CA 1
ATOM 1707 C C . ALA A 1 213 ? 6.470 3.506 -0.007 1.00 89.75 213 ALA A C 1
ATOM 1709 O O . ALA A 1 213 ? 6.721 4.596 -0.505 1.00 89.75 213 ALA A O 1
ATOM 1710 N N . MET A 1 214 ? 5.317 3.232 0.619 1.00 85.81 214 MET A N 1
ATOM 1711 C CA . MET A 1 214 ? 4.216 4.192 0.808 1.00 85.81 214 MET A CA 1
ATOM 1712 C C . MET A 1 214 ? 4.221 4.885 2.171 1.00 85.81 214 MET A C 1
ATOM 1714 O O . MET A 1 214 ? 3.288 5.630 2.490 1.00 85.81 214 MET A O 1
ATOM 1718 N N . ASP A 1 215 ? 5.244 4.643 2.992 1.00 87.06 215 ASP A N 1
ATOM 1719 C CA . ASP A 1 215 ? 5.390 5.293 4.287 1.00 87.06 215 ASP A CA 1
ATOM 1720 C C . ASP A 1 215 ? 5.902 6.738 4.102 1.00 87.06 215 ASP A C 1
ATOM 1722 O O . ASP A 1 215 ? 7.064 6.941 3.727 1.00 87.06 215 ASP A O 1
ATOM 1726 N N . PRO A 1 216 ? 5.079 7.769 4.384 1.00 86.62 216 PRO A N 1
ATOM 1727 C CA . PRO A 1 216 ? 5.485 9.161 4.204 1.00 86.62 216 PRO A CA 1
ATOM 1728 C C . PRO A 1 216 ? 6.598 9.592 5.176 1.00 86.62 216 PRO A C 1
ATOM 1730 O O . PRO A 1 216 ? 7.267 10.595 4.924 1.00 86.62 216 PRO A O 1
ATOM 1733 N N . CYS A 1 217 ? 6.837 8.847 6.260 1.00 86.94 217 CYS A N 1
ATOM 1734 C CA . CYS A 1 217 ? 7.945 9.103 7.179 1.00 86.94 217 CYS A CA 1
ATOM 1735 C C . CYS A 1 217 ? 9.294 8.680 6.594 1.00 86.94 217 CYS A C 1
ATOM 1737 O O . CYS A 1 217 ? 10.308 9.331 6.856 1.00 86.94 217 CYS A O 1
ATOM 1739 N N . LEU A 1 218 ? 9.303 7.613 5.791 1.00 89.44 218 LEU A N 1
ATOM 1740 C CA . LEU A 1 218 ? 10.485 7.143 5.066 1.00 89.44 218 LEU A CA 1
ATOM 1741 C C . LEU A 1 218 ? 10.682 7.923 3.762 1.00 89.44 218 LEU A C 1
ATOM 1743 O O . LEU A 1 218 ? 11.817 8.211 3.383 1.00 89.44 218 LEU A O 1
ATOM 1747 N N . HIS A 1 219 ? 9.580 8.317 3.117 1.00 89.12 219 HIS A N 1
ATOM 1748 C CA . HIS A 1 219 ? 9.566 8.983 1.815 1.00 89.12 219 HIS A CA 1
ATOM 1749 C C . HIS A 1 219 ? 8.862 10.349 1.869 1.00 89.12 219 HIS A C 1
ATOM 1751 O O . HIS A 1 219 ? 7.727 10.486 1.405 1.00 89.12 219 HIS A O 1
ATOM 1757 N N . PRO A 1 220 ? 9.530 11.409 2.362 1.00 87.81 220 PRO A N 1
ATOM 1758 C CA . PRO A 1 220 ? 8.928 12.741 2.515 1.00 87.81 220 PRO A CA 1
ATOM 1759 C C . PRO A 1 220 ? 8.422 13.368 1.203 1.00 87.81 220 PRO A C 1
ATOM 1761 O O . PRO A 1 220 ? 7.572 14.255 1.211 1.00 87.81 220 PRO A O 1
ATOM 1764 N N . ASP A 1 221 ? 8.880 12.885 0.050 1.00 86.12 221 ASP A N 1
ATOM 1765 C CA . ASP A 1 221 ? 8.384 13.296 -1.266 1.00 86.12 221 ASP A CA 1
ATOM 1766 C C . ASP A 1 221 ? 6.876 13.018 -1.448 1.00 86.12 221 ASP A C 1
ATOM 1768 O O . ASP A 1 221 ? 6.221 13.642 -2.289 1.00 86.12 221 ASP A O 1
ATOM 1772 N N . HIS A 1 222 ? 6.304 12.111 -0.648 1.00 86.69 222 HIS A N 1
ATOM 1773 C CA . HIS A 1 222 ? 4.880 11.774 -0.662 1.00 86.69 222 HIS A CA 1
ATOM 1774 C C . HIS A 1 222 ? 3.999 12.977 -0.303 1.00 86.69 222 HIS A C 1
ATOM 1776 O O . HIS A 1 222 ? 2.927 13.142 -0.898 1.00 86.69 222 HIS A O 1
ATOM 1782 N N . PHE A 1 223 ? 4.469 13.860 0.589 1.00 85.19 223 PHE A N 1
ATOM 1783 C CA . PHE A 1 223 ? 3.740 15.065 1.003 1.00 85.19 223 PHE A CA 1
ATOM 1784 C C . PHE A 1 223 ? 3.464 16.024 -0.165 1.00 85.19 223 PHE A C 1
ATOM 1786 O O . PHE A 1 223 ? 2.455 16.720 -0.180 1.00 85.19 223 PHE A O 1
ATOM 1793 N N . PHE A 1 224 ? 4.300 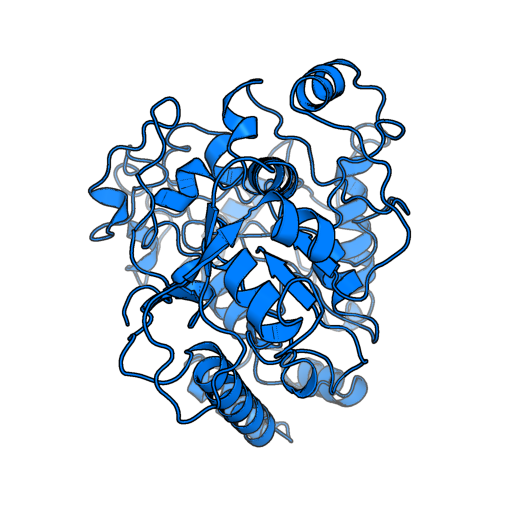15.992 -1.205 1.00 83.69 224 PHE A N 1
ATOM 1794 C CA . PHE A 1 224 ? 4.200 16.873 -2.372 1.00 83.69 224 PHE A CA 1
ATOM 1795 C C . PHE A 1 224 ? 3.348 16.300 -3.513 1.00 83.69 224 PHE A C 1
ATOM 1797 O O . PHE A 1 224 ? 3.146 16.971 -4.530 1.00 83.69 224 PHE A O 1
ATOM 1804 N N . ARG A 1 225 ? 2.903 15.042 -3.403 1.00 78.75 225 ARG A N 1
ATOM 1805 C CA . ARG A 1 225 ? 2.328 14.280 -4.530 1.00 78.75 225 ARG A CA 1
ATOM 1806 C C . ARG A 1 225 ? 1.007 13.589 -4.195 1.00 78.75 225 ARG A C 1
ATOM 1808 O O . ARG A 1 225 ? 0.227 13.289 -5.106 1.00 78.75 225 ARG A O 1
ATOM 1815 N N . ARG A 1 226 ? 0.716 13.322 -2.921 1.00 78.75 226 ARG A N 1
ATOM 1816 C CA . ARG A 1 226 ? -0.522 12.649 -2.501 1.00 78.75 226 ARG A CA 1
ATOM 1817 C C . ARG A 1 226 ? -1.614 13.664 -2.177 1.00 78.75 226 ARG A C 1
ATOM 1819 O O . ARG A 1 226 ? -1.362 14.621 -1.455 1.00 78.75 226 ARG A O 1
ATOM 1826 N N . GLY A 1 227 ? -2.830 13.438 -2.683 1.00 72.69 227 GLY A N 1
ATOM 1827 C CA . GLY A 1 227 ? -3.954 14.365 -2.494 1.00 72.69 227 GLY A CA 1
ATOM 1828 C C . GLY A 1 227 ? -4.238 14.667 -1.019 1.00 72.69 227 GLY A C 1
ATOM 1829 O O . GLY A 1 227 ? -4.425 15.830 -0.684 1.00 72.69 227 GLY A O 1
ATOM 1830 N N . GLN A 1 228 ? -4.139 13.648 -0.155 1.00 75.88 228 GLN A N 1
ATOM 1831 C CA . GLN A 1 228 ? -4.245 13.766 1.306 1.00 75.88 228 GLN A CA 1
ATOM 1832 C C . GLN A 1 228 ? -3.357 14.848 1.927 1.00 75.88 228 GLN A C 1
ATOM 1834 O O . GLN A 1 228 ? -3.750 15.495 2.882 1.00 75.88 228 GLN A O 1
ATOM 1839 N N . PHE A 1 229 ? -2.118 14.980 1.458 1.00 78.75 229 PHE A N 1
ATOM 1840 C CA . PHE A 1 229 ? -1.148 15.881 2.082 1.00 78.75 229 PHE A CA 1
ATOM 1841 C C . PHE A 1 229 ? -1.144 17.249 1.413 1.00 78.75 229 PHE A C 1
ATOM 1843 O O . PHE A 1 229 ? -0.764 18.237 2.021 1.00 78.75 229 PHE A O 1
ATOM 1850 N N . LEU A 1 230 ? -1.617 17.318 0.168 1.00 75.50 230 LEU A N 1
ATOM 1851 C CA . LEU A 1 230 ? -1.762 18.570 -0.564 1.00 75.50 230 LEU A CA 1
ATOM 1852 C C . LEU A 1 230 ? -2.944 19.414 -0.071 1.00 75.50 230 LEU A C 1
ATOM 1854 O O . LEU A 1 230 ? -2.990 20.602 -0.400 1.00 75.50 230 LEU A O 1
ATOM 1858 N N . SER A 1 231 ? -3.890 18.824 0.669 1.00 67.56 231 SER A N 1
ATOM 1859 C CA . SER A 1 231 ? -5.022 19.559 1.234 1.00 67.56 231 SER A CA 1
ATOM 1860 C C . SER A 1 231 ? -4.612 20.493 2.366 1.00 67.56 231 SER A C 1
ATOM 1862 O O . SER A 1 231 ? -5.139 21.602 2.418 1.00 67.56 231 SER A O 1
ATOM 1864 N N . ASP A 1 232 ? -3.632 20.090 3.180 1.00 68.19 232 ASP A N 1
ATOM 1865 C CA . ASP A 1 232 ? -3.272 20.748 4.437 1.00 68.19 232 ASP A CA 1
ATOM 1866 C C . ASP A 1 232 ? -1.749 20.912 4.543 1.00 68.19 232 ASP A C 1
ATOM 1868 O O . ASP A 1 232 ? -1.029 19.922 4.654 1.00 68.19 232 ASP A O 1
ATOM 1872 N N . GLU A 1 233 ? -1.262 22.162 4.535 1.00 70.25 233 GLU A N 1
ATOM 1873 C CA . GLU A 1 233 ? 0.165 22.544 4.443 1.00 70.25 233 GLU A CA 1
ATOM 1874 C C . GLU A 1 233 ? 1.131 21.654 5.229 1.00 70.25 233 GLU A C 1
ATOM 1876 O O . GLU A 1 233 ? 1.837 20.820 4.666 1.00 70.25 233 GLU A O 1
ATOM 1881 N N . LYS A 1 234 ? 1.176 21.850 6.547 1.00 72.19 234 LYS A N 1
ATOM 1882 C CA . LYS A 1 234 ? 1.989 21.050 7.468 1.00 72.19 234 LYS A CA 1
ATOM 1883 C C . LYS A 1 234 ? 1.166 19.950 8.130 1.00 72.19 234 LYS A C 1
ATOM 1885 O O . LYS A 1 234 ? 1.701 19.217 8.953 1.00 72.19 234 LYS A O 1
ATOM 1890 N N . GLY A 1 235 ? -0.112 19.836 7.769 1.00 73.50 235 GLY A N 1
ATOM 1891 C CA . GLY A 1 235 ? -1.088 19.034 8.490 1.00 73.50 235 GLY A CA 1
ATOM 1892 C C . GLY A 1 235 ? -1.493 19.662 9.812 1.00 73.50 235 GLY A C 1
ATOM 1893 O O . GLY A 1 235 ? -0.870 20.605 10.303 1.00 73.50 235 GLY A O 1
ATOM 1894 N N . HIS A 1 236 ? -2.555 19.124 10.397 1.00 74.38 236 HIS A N 1
ATOM 1895 C CA . HIS A 1 236 ? -2.901 19.444 11.775 1.00 74.38 236 HIS A CA 1
ATOM 1896 C C . HIS A 1 236 ? -1.836 18.888 12.724 1.00 74.38 236 HIS A C 1
ATOM 1898 O O . HIS A 1 236 ? -1.110 17.959 12.376 1.00 74.38 236 HIS A O 1
ATOM 1904 N N . ALA A 1 237 ? -1.735 19.447 13.930 1.00 75.62 237 ALA A N 1
ATOM 1905 C CA . ALA A 1 237 ? -0.949 18.809 14.978 1.00 75.62 237 ALA A CA 1
ATOM 1906 C C . ALA A 1 237 ? -1.511 17.398 15.261 1.00 75.62 237 ALA A C 1
ATOM 1908 O O . ALA A 1 237 ? -2.723 17.195 15.107 1.00 75.62 237 ALA A O 1
ATOM 1909 N N . PRO A 1 238 ? -0.666 16.431 15.671 1.00 79.56 238 PRO A N 1
ATOM 1910 C CA . PRO A 1 238 ? -1.131 15.125 16.121 1.00 79.56 238 PRO A CA 1
ATOM 1911 C C . PRO A 1 238 ? -2.254 15.241 17.152 1.00 79.56 238 PRO A C 1
ATOM 1913 O O . PRO A 1 238 ? -2.328 16.222 17.894 1.00 79.56 238 PRO A O 1
ATOM 1916 N N . GLN A 1 239 ? -3.157 14.265 17.197 1.00 78.69 239 GLN A N 1
ATOM 1917 C CA . GLN A 1 239 ? -4.245 14.300 18.174 1.00 78.69 239 GLN A CA 1
ATOM 1918 C C . GLN A 1 239 ? -3.707 14.037 19.585 1.00 78.69 239 GLN A C 1
ATOM 1920 O O . GLN A 1 239 ? -2.758 13.289 19.765 1.00 78.69 239 GLN A O 1
ATOM 1925 N N . ARG A 1 240 ? -4.319 14.653 20.603 1.00 76.00 240 ARG A N 1
ATOM 1926 C CA . ARG A 1 240 ? -3.940 14.457 22.020 1.00 76.00 240 ARG A CA 1
ATOM 1927 C C . ARG A 1 240 ? -4.465 13.161 22.623 1.00 76.00 240 ARG A C 1
ATOM 1929 O O . ARG A 1 240 ? -4.088 12.813 23.738 1.00 76.00 240 ARG A O 1
ATOM 1936 N N . GLU A 1 241 ? -5.350 12.488 21.904 1.00 78.81 241 GLU A N 1
ATOM 1937 C CA . GLU A 1 241 ? -6.067 11.304 22.347 1.00 78.81 241 GLU A CA 1
ATOM 1938 C C . GLU A 1 241 ? -6.111 10.301 21.193 1.00 78.81 241 GLU A C 1
ATOM 1940 O O . GLU A 1 241 ? -6.216 10.689 20.026 1.00 78.81 241 GLU A O 1
ATOM 1945 N N . MET A 1 242 ? -6.033 9.015 21.532 1.00 82.44 242 MET A N 1
ATOM 1946 C CA . MET A 1 242 ? -6.150 7.909 20.585 1.00 82.44 242 MET A CA 1
ATOM 1947 C C . MET A 1 242 ? -7.620 7.578 20.389 1.00 82.44 242 MET A C 1
ATOM 1949 O O . MET A 1 242 ? -8.232 6.855 21.174 1.00 82.44 242 MET A O 1
ATOM 1953 N N . VAL A 1 243 ? -8.198 8.155 19.346 1.00 86.56 243 VAL A N 1
ATOM 1954 C CA . VAL A 1 243 ? -9.635 8.126 19.115 1.00 86.56 243 VAL A CA 1
ATOM 1955 C C . VAL A 1 243 ? -9.990 6.974 18.163 1.00 86.56 243 VAL A C 1
ATOM 1957 O O . VAL A 1 243 ? -9.538 6.984 17.015 1.00 86.56 243 VAL A O 1
ATOM 1960 N N . PRO A 1 244 ? -10.803 5.985 18.592 1.00 88.31 244 PRO A N 1
ATOM 1961 C CA . PRO A 1 244 ? -11.143 4.821 17.774 1.00 88.31 244 PRO A CA 1
ATOM 1962 C C . PRO A 1 244 ? -12.211 5.179 16.732 1.00 88.31 244 PRO A C 1
ATOM 1964 O O . PRO A 1 244 ? -13.403 4.940 16.923 1.00 88.31 244 PRO A O 1
ATOM 1967 N N . GLU A 1 245 ? -11.782 5.773 15.621 1.00 88.19 245 GLU A N 1
ATOM 1968 C CA . GLU A 1 245 ? -12.650 6.113 14.492 1.00 88.19 245 GLU A CA 1
ATOM 1969 C C . GLU A 1 245 ? -12.377 5.207 13.289 1.00 88.19 245 GLU A C 1
ATOM 1971 O O . GLU A 1 245 ? -11.241 5.078 12.815 1.00 88.19 245 GLU A O 1
ATOM 1976 N N . PHE A 1 246 ? -13.444 4.615 12.760 1.00 86.06 246 PHE A N 1
ATOM 1977 C CA . PHE A 1 246 ? -13.403 3.791 11.562 1.00 86.06 246 PHE A CA 1
ATOM 1978 C C . PHE A 1 246 ? -13.362 4.660 10.301 1.00 86.06 246 PHE A C 1
ATOM 1980 O O . PHE A 1 246 ? -14.112 5.623 10.186 1.00 86.06 246 PHE A O 1
ATOM 1987 N N . ALA A 1 247 ? -12.518 4.326 9.324 1.00 81.00 247 ALA A N 1
ATOM 1988 C CA . ALA A 1 247 ? -12.417 5.082 8.073 1.00 81.00 247 ALA A CA 1
ATOM 1989 C C . ALA A 1 247 ? -12.130 4.189 6.862 1.00 81.00 247 ALA A C 1
ATOM 1991 O O . ALA A 1 247 ? -11.567 3.096 6.974 1.00 81.00 247 ALA A O 1
ATOM 1992 N N . TYR A 1 248 ? -12.482 4.677 5.671 1.00 76.00 248 TYR A N 1
ATOM 1993 C CA . TYR A 1 248 ? -12.269 3.952 4.415 1.00 76.00 248 TYR A CA 1
ATOM 1994 C C . TYR A 1 248 ? -10.796 3.705 4.101 1.00 76.00 248 TYR A C 1
ATOM 1996 O O . TYR A 1 248 ? -10.454 2.699 3.477 1.00 76.00 248 TYR A O 1
ATOM 2004 N N . CYS A 1 249 ? -9.913 4.613 4.512 1.00 75.38 249 CYS A N 1
ATOM 2005 C CA . CYS A 1 249 ? -8.480 4.439 4.363 1.00 75.38 249 CYS A CA 1
ATOM 2006 C C . CYS A 1 249 ? -7.707 5.051 5.531 1.00 75.38 249 CYS A C 1
ATOM 2008 O O . CYS A 1 249 ? -8.246 5.813 6.325 1.00 75.38 249 CYS A O 1
ATOM 2010 N N . SER A 1 250 ? -6.440 4.661 5.637 1.00 82.56 250 SER A N 1
ATOM 2011 C CA . SER A 1 250 ? -5.494 5.132 6.646 1.00 82.56 250 SER A CA 1
ATOM 2012 C C . SER A 1 250 ? -4.083 5.144 6.047 1.00 82.56 250 SER A C 1
ATOM 2014 O O . SER A 1 250 ? -3.859 4.580 4.969 1.00 82.56 250 SER A O 1
ATOM 2016 N N . SER A 1 251 ? -3.136 5.803 6.710 1.00 80.44 251 SER A N 1
ATOM 2017 C CA . SER A 1 251 ? -1.702 5.734 6.393 1.00 80.44 251 SER A CA 1
ATOM 2018 C C . SER A 1 251 ? -0.896 5.462 7.662 1.00 80.44 251 SER A C 1
ATOM 2020 O O . SER A 1 251 ? -1.446 5.497 8.753 1.00 80.44 251 SER A O 1
ATOM 2022 N N . ARG A 1 252 ? 0.414 5.219 7.536 1.00 81.75 252 ARG A N 1
ATOM 2023 C CA . ARG A 1 252 ? 1.299 4.895 8.673 1.00 81.75 252 ARG A CA 1
ATOM 2024 C C . ARG A 1 252 ? 1.359 5.969 9.767 1.00 81.75 252 ARG A C 1
ATOM 2026 O O . ARG A 1 252 ? 1.719 5.653 10.891 1.00 81.75 252 ARG A O 1
ATOM 2033 N N . ILE A 1 253 ? 0.984 7.206 9.446 1.00 82.62 253 ILE A N 1
ATOM 2034 C CA . ILE A 1 253 ? 0.926 8.315 10.407 1.00 82.62 253 ILE A CA 1
ATOM 2035 C C . ILE A 1 253 ? -0.472 8.525 10.998 1.00 82.62 253 ILE A C 1
ATOM 2037 O O . ILE A 1 253 ? -0.642 9.417 11.815 1.00 82.62 253 ILE A O 1
ATOM 2041 N N . HIS A 1 254 ? -1.480 7.748 10.593 1.00 85.81 254 HIS A N 1
ATOM 2042 C CA . HIS A 1 254 ? -2.839 7.853 11.123 1.00 85.81 254 HIS A CA 1
ATOM 2043 C C . HIS A 1 254 ? -3.235 6.587 11.890 1.00 85.81 254 HIS A C 1
ATOM 2045 O O . HIS A 1 254 ? -2.879 5.482 11.490 1.00 85.81 254 HIS A O 1
ATOM 2051 N N . HIS A 1 255 ? -4.031 6.742 12.948 1.00 87.19 255 HIS A N 1
ATOM 2052 C CA . HIS A 1 255 ? -4.584 5.636 13.745 1.00 87.19 255 HIS A CA 1
ATOM 2053 C C . HIS A 1 255 ? -6.062 5.356 13.437 1.00 87.19 255 HIS A C 1
ATOM 2055 O O . HIS A 1 255 ? -6.765 4.745 14.237 1.00 87.19 255 HIS A O 1
ATOM 2061 N N . ASN A 1 256 ? -6.561 5.803 12.279 1.00 88.50 256 ASN A N 1
ATOM 2062 C CA . ASN A 1 256 ? -7.887 5.407 11.808 1.00 88.50 256 ASN A CA 1
ATOM 2063 C C . ASN A 1 256 ? -7.961 3.877 11.638 1.00 88.50 256 ASN A C 1
ATOM 2065 O O . ASN A 1 256 ? -7.073 3.282 11.020 1.00 88.50 256 ASN A O 1
ATOM 2069 N N . ILE A 1 257 ? -9.059 3.267 12.094 1.00 88.56 257 ILE A N 1
ATOM 2070 C CA . ILE A 1 257 ? -9.317 1.829 11.946 1.00 88.56 257 ILE A CA 1
ATOM 2071 C C . ILE A 1 257 ? -9.903 1.575 10.557 1.00 88.56 257 ILE A C 1
ATOM 2073 O O . ILE A 1 257 ? -10.978 2.082 10.223 1.00 88.56 257 ILE A O 1
ATOM 2077 N N . ARG A 1 258 ? -9.227 0.791 9.713 1.00 85.19 258 ARG A N 1
ATOM 2078 C CA . ARG A 1 258 ? -9.703 0.588 8.339 1.00 85.19 258 ARG A CA 1
ATOM 2079 C C . ARG A 1 258 ? -10.895 -0.352 8.271 1.00 85.19 258 ARG A C 1
ATOM 2081 O O . ARG A 1 258 ? -10.859 -1.487 8.749 1.00 85.19 258 ARG A O 1
ATOM 2088 N N . ILE A 1 259 ? -11.928 0.094 7.566 1.00 77.38 259 ILE A N 1
ATOM 2089 C CA . ILE A 1 259 ? -13.110 -0.720 7.262 1.00 77.38 259 ILE A CA 1
ATOM 2090 C C . ILE A 1 259 ? -12.982 -1.408 5.905 1.00 77.38 259 ILE A C 1
ATOM 2092 O O . ILE A 1 259 ? -12.287 -0.900 5.027 1.00 77.38 259 ILE A O 1
ATOM 2096 N N . PRO A 1 260 ? -13.649 -2.554 5.681 1.00 71.25 260 PRO A N 1
ATOM 2097 C CA . PRO A 1 260 ? -13.733 -3.133 4.353 1.00 71.25 260 PRO A CA 1
ATOM 2098 C C . PRO A 1 260 ? -14.639 -2.255 3.493 1.00 71.25 260 PRO A C 1
ATOM 2100 O O . PRO A 1 260 ? -15.815 -2.100 3.803 1.00 71.25 260 PRO A O 1
ATOM 2103 N N . THR A 1 261 ? -14.121 -1.699 2.396 1.00 65.00 261 THR A N 1
ATOM 2104 C CA . THR A 1 261 ? -14.988 -0.862 1.565 1.00 65.00 261 THR A CA 1
ATOM 2105 C C . THR A 1 261 ? -15.971 -1.679 0.711 1.00 65.00 261 THR A C 1
ATOM 2107 O O . THR A 1 261 ? -15.554 -2.583 -0.040 1.00 65.00 261 THR A O 1
ATOM 2110 N N . PRO A 1 262 ? -17.269 -1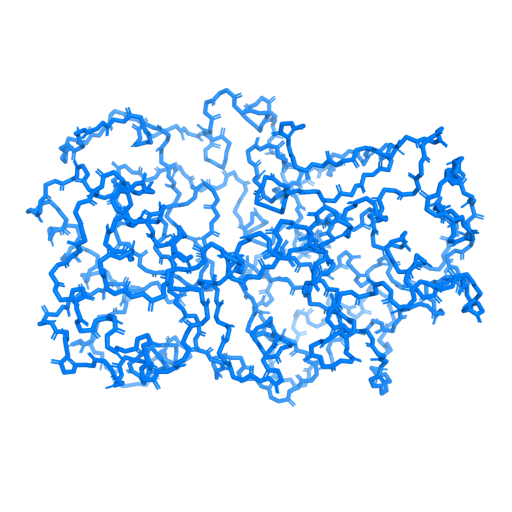.345 0.744 1.00 57.81 262 PRO A N 1
ATOM 2111 C CA . PRO A 1 262 ? -18.266 -1.949 -0.132 1.00 57.81 262 PRO A CA 1
ATOM 2112 C C . PRO A 1 262 ? -18.038 -1.587 -1.609 1.00 57.81 262 PRO A C 1
ATOM 2114 O O . PRO A 1 262 ? -17.508 -0.525 -1.933 1.00 57.81 262 PRO A O 1
ATOM 2117 N N . GLY A 1 263 ? -18.369 -2.499 -2.532 1.00 48.28 263 GLY A N 1
ATOM 2118 C CA . GLY A 1 263 ? -18.046 -2.354 -3.968 1.00 48.28 263 GLY A CA 1
ATOM 2119 C C . GLY A 1 263 ? -18.910 -1.343 -4.739 1.00 48.28 263 GLY A C 1
ATOM 2120 O O . GLY A 1 263 ? -18.579 -0.983 -5.873 1.00 48.28 263 GLY A O 1
ATOM 2121 N N . THR A 1 264 ? -19.992 -0.887 -4.117 1.00 45.19 264 THR A N 1
ATOM 2122 C CA . THR A 1 264 ? -21.091 -0.072 -4.658 1.00 45.19 264 THR A CA 1
ATOM 2123 C C . THR A 1 264 ? -20.908 1.431 -4.422 1.00 45.19 264 THR A C 1
ATOM 2125 O O . THR A 1 264 ? -21.321 2.224 -5.274 1.00 45.19 264 THR A O 1
ATOM 2128 N N . THR A 1 265 ? -20.175 1.837 -3.377 1.00 44.47 265 THR A N 1
ATOM 2129 C CA . THR A 1 265 ? -19.800 3.246 -3.101 1.00 44.47 265 THR A CA 1
ATOM 2130 C C . THR A 1 265 ? -19.029 3.929 -4.244 1.00 44.47 265 THR A C 1
ATOM 2132 O O . THR A 1 265 ? -18.964 5.153 -4.323 1.00 44.47 265 THR A O 1
ATOM 2135 N N . GLY A 1 266 ? -18.493 3.160 -5.200 1.00 39.56 266 GLY A N 1
ATOM 2136 C CA . GLY A 1 266 ? -17.909 3.649 -6.454 1.00 39.56 266 GLY A CA 1
ATOM 2137 C C . GLY A 1 266 ? -18.918 3.893 -7.587 1.00 39.56 266 GLY A C 1
ATOM 2138 O O . GLY A 1 266 ? -18.552 3.772 -8.761 1.00 39.56 266 GLY A O 1
ATOM 2139 N N . SER A 1 267 ? -20.189 4.160 -7.282 1.00 32.59 267 SER A N 1
ATOM 2140 C CA . SER A 1 267 ? -21.219 4.474 -8.276 1.00 32.59 267 SER A CA 1
ATOM 2141 C C . SER A 1 267 ? -20.960 5.829 -8.938 1.00 32.59 267 SER A C 1
ATOM 2143 O O . SER A 1 267 ? -21.459 6.867 -8.515 1.00 32.59 267 SER A O 1
ATOM 2145 N N . THR A 1 268 ? -20.251 5.794 -10.058 1.00 26.86 268 THR A N 1
ATOM 2146 C CA . THR A 1 268 ? -20.924 6.002 -11.347 1.00 26.86 268 THR A CA 1
ATOM 2147 C C . THR A 1 268 ? -20.332 5.033 -12.365 1.00 26.86 268 THR A C 1
ATOM 2149 O O . THR A 1 268 ? -19.125 4.793 -12.384 1.00 26.86 268 THR A O 1
ATOM 2152 N N . ASN A 1 269 ? -21.195 4.466 -13.207 1.00 28.67 269 ASN A N 1
ATOM 2153 C CA . ASN A 1 269 ? -20.879 3.641 -14.378 1.00 28.67 269 ASN A CA 1
ATOM 2154 C C . ASN A 1 269 ? -20.181 4.443 -15.498 1.00 28.67 269 ASN A C 1
ATOM 2156 O O . ASN A 1 269 ? -20.483 4.284 -16.674 1.00 28.67 269 ASN A O 1
ATOM 2160 N N . GLY A 1 270 ? -19.254 5.331 -15.145 1.00 27.88 270 GLY A N 1
ATOM 2161 C CA . GLY A 1 270 ? -18.374 6.004 -16.088 1.00 27.88 270 GLY A CA 1
ATOM 2162 C C . GLY A 1 270 ? -16.987 5.389 -16.005 1.00 27.88 270 GLY A C 1
ATOM 2163 O O . GLY A 1 270 ? -16.523 5.038 -14.921 1.00 27.88 270 GLY A O 1
ATOM 2164 N N . CYS A 1 271 ? -16.288 5.315 -17.133 1.00 26.77 271 CYS A N 1
ATOM 2165 C CA . CYS A 1 271 ? -14.886 4.906 -17.278 1.00 26.77 271 CYS A CA 1
ATOM 2166 C C . CYS A 1 271 ? -13.869 5.731 -16.446 1.00 26.77 271 CYS A C 1
ATOM 2168 O O . CYS A 1 271 ? -12.674 5.738 -16.735 1.00 26.77 271 CYS A O 1
ATOM 2170 N N . CYS A 1 272 ? -14.304 6.473 -15.426 1.00 30.44 272 CYS A N 1
ATOM 2171 C CA . CYS A 1 272 ? -13.552 7.510 -14.747 1.00 30.44 272 CYS A CA 1
ATOM 2172 C C . CYS A 1 272 ? -13.958 7.574 -13.269 1.00 30.44 272 CYS A C 1
ATOM 2174 O O . CYS A 1 272 ? -15.106 7.835 -12.929 1.00 30.44 272 CYS A O 1
ATOM 2176 N N . GLY A 1 273 ? -13.002 7.340 -12.372 1.00 32.09 273 GLY A N 1
ATOM 2177 C CA . GLY A 1 273 ? -13.225 7.378 -10.934 1.00 32.09 273 GLY A CA 1
ATOM 2178 C C . GLY A 1 273 ? -13.527 8.788 -10.471 1.00 32.09 273 GLY A C 1
ATOM 2179 O O . GLY A 1 273 ? -12.632 9.627 -10.399 1.00 32.09 273 GLY A O 1
ATOM 2180 N N . ALA A 1 274 ? -14.776 9.011 -10.089 1.00 30.38 274 ALA A N 1
ATOM 2181 C CA . ALA A 1 274 ? -15.181 10.139 -9.272 1.00 30.38 274 ALA A CA 1
ATOM 2182 C C . ALA A 1 274 ? -14.699 9.925 -7.822 1.00 30.38 274 ALA A C 1
ATOM 2184 O O . ALA A 1 274 ? -15.497 9.718 -6.919 1.00 30.38 274 ALA A O 1
ATOM 2185 N N . GLY A 1 275 ? -13.380 9.915 -7.608 1.00 35.22 275 GLY A N 1
ATOM 2186 C CA . GLY A 1 275 ? -12.821 10.298 -6.308 1.00 35.22 275 GLY A CA 1
ATOM 2187 C C . GLY A 1 275 ? -12.718 11.817 -6.302 1.00 35.22 275 GLY A C 1
ATOM 2188 O O . GLY A 1 275 ? -12.334 12.368 -7.338 1.00 35.22 275 GLY A O 1
ATOM 2189 N N . ALA A 1 276 ? -13.118 12.462 -5.206 1.00 35.09 276 ALA A N 1
ATOM 2190 C CA . ALA A 1 276 ? -13.227 13.911 -5.083 1.00 35.09 276 ALA A CA 1
ATOM 2191 C C . ALA A 1 276 ? -12.057 14.636 -5.767 1.00 35.09 276 ALA A C 1
ATOM 2193 O O . ALA A 1 276 ? -10.886 14.302 -5.573 1.00 35.09 276 ALA A O 1
ATOM 2194 N N . ALA A 1 277 ? -12.386 15.613 -6.615 1.00 37.16 277 ALA A N 1
ATOM 2195 C CA . ALA A 1 277 ? -11.399 16.592 -7.036 1.00 37.16 277 ALA A CA 1
ATOM 2196 C C . ALA A 1 277 ? -10.846 17.263 -5.766 1.00 37.16 277 ALA A C 1
ATOM 2198 O O . ALA A 1 277 ? -11.636 17.518 -4.853 1.00 37.16 277 ALA A O 1
ATOM 2199 N N . PRO A 1 278 ? -9.533 17.541 -5.683 1.00 36.03 278 PRO A N 1
ATOM 2200 C CA . PRO A 1 278 ? -8.956 18.200 -4.520 1.00 36.03 278 PRO A CA 1
ATOM 2201 C C . PRO A 1 278 ? -9.737 19.487 -4.241 1.00 36.03 278 PRO A C 1
ATOM 2203 O O . PRO A 1 278 ? -9.827 20.371 -5.093 1.00 36.03 278 PRO A O 1
ATOM 2206 N N . HIS A 1 279 ? -10.364 19.546 -3.068 1.00 37.16 279 HIS A N 1
ATOM 2207 C CA . HIS A 1 279 ? -11.244 20.640 -2.668 1.00 37.16 279 HIS A CA 1
ATOM 2208 C C . HIS A 1 279 ? -10.492 21.906 -2.227 1.00 37.16 279 HIS A C 1
ATOM 2210 O O . HIS A 1 279 ? -11.130 22.851 -1.775 1.00 37.16 279 HIS A O 1
ATOM 2216 N N . THR A 1 280 ? -9.170 21.990 -2.402 1.00 35.59 280 THR A N 1
ATOM 2217 C CA . THR A 1 280 ? -8.381 23.145 -1.956 1.00 35.59 280 THR A CA 1
ATOM 2218 C C . THR A 1 280 ? -7.433 23.669 -3.041 1.00 35.59 280 THR A C 1
ATOM 2220 O O . THR A 1 280 ? -6.851 22.904 -3.808 1.00 35.59 280 THR A O 1
ATOM 2223 N N . ALA A 1 281 ? -7.385 25.009 -3.118 1.00 38.22 281 ALA A N 1
ATOM 2224 C CA . ALA A 1 281 ? -6.568 25.915 -3.938 1.00 38.22 281 ALA A CA 1
ATOM 2225 C C . ALA A 1 281 ? -6.113 25.399 -5.324 1.00 38.22 281 ALA A C 1
ATOM 2227 O O . ALA A 1 281 ? -5.292 24.495 -5.441 1.00 38.22 281 ALA A O 1
ATOM 2228 N N . GLN A 1 282 ? -6.568 26.063 -6.396 1.00 50.66 282 GLN A N 1
ATOM 2229 C CA . GLN A 1 282 ? -6.328 25.775 -7.829 1.00 50.66 282 GLN A CA 1
ATOM 2230 C C . GLN A 1 282 ? -4.869 25.471 -8.281 1.00 50.66 282 GLN A C 1
ATOM 2232 O O . GLN A 1 282 ? -4.659 25.132 -9.454 1.00 50.66 282 GLN A O 1
ATOM 2237 N N . THR A 1 283 ? -3.864 25.578 -7.409 1.00 56.94 283 THR A N 1
ATOM 2238 C CA . THR A 1 283 ? -2.430 25.384 -7.670 1.00 56.94 283 THR A CA 1
ATOM 2239 C C . THR A 1 283 ? -1.861 24.069 -7.117 1.00 56.94 283 THR A C 1
ATOM 2241 O O . THR A 1 283 ? -1.255 23.327 -7.893 1.00 56.94 283 THR A O 1
ATOM 2244 N N . ARG A 1 284 ? -2.066 23.716 -5.836 1.00 67.56 284 ARG A N 1
ATOM 2245 C CA . ARG A 1 284 ? -1.389 22.555 -5.203 1.00 67.56 284 ARG A CA 1
ATOM 2246 C C . ARG A 1 284 ? -1.870 21.212 -5.748 1.00 67.56 284 ARG A C 1
ATOM 2248 O O . ARG A 1 284 ? -1.051 20.359 -6.087 1.00 67.56 284 ARG A O 1
ATOM 2255 N N . GLY A 1 285 ? -3.177 21.059 -5.974 1.00 62.22 285 GLY A N 1
ATOM 2256 C CA . GLY A 1 285 ? -3.764 19.842 -6.551 1.00 62.22 285 GLY A CA 1
ATOM 2257 C C . GLY A 1 285 ? -3.218 19.462 -7.939 1.00 62.22 285 GLY A C 1
ATOM 2258 O O . GLY A 1 285 ? -3.261 18.287 -8.314 1.00 62.22 285 GLY A O 1
ATOM 2259 N N . ARG A 1 286 ? -2.624 20.413 -8.683 1.00 68.56 286 ARG A N 1
ATOM 2260 C CA . ARG A 1 286 ? -1.951 20.146 -9.972 1.00 68.56 286 ARG A CA 1
ATOM 2261 C C . ARG A 1 286 ? -0.724 19.244 -9.833 1.00 68.56 286 ARG A C 1
ATOM 2263 O O . ARG A 1 286 ? -0.311 18.632 -10.814 1.00 68.56 286 ARG A O 1
ATOM 2270 N N . ARG A 1 287 ? -0.142 19.164 -8.634 1.00 71.19 287 ARG A N 1
ATOM 2271 C CA . ARG A 1 287 ? 1.004 18.302 -8.315 1.00 71.19 287 ARG A CA 1
ATOM 2272 C C . ARG A 1 287 ? 0.606 16.904 -7.854 1.00 71.19 287 ARG A C 1
ATOM 2274 O O . ARG A 1 287 ? 1.480 16.059 -7.683 1.00 71.19 287 ARG A O 1
ATOM 2281 N N . SER A 1 288 ? -0.693 16.640 -7.694 1.00 75.19 288 SER A N 1
ATOM 2282 C CA . SER A 1 288 ? -1.164 15.304 -7.339 1.00 75.19 288 SER A CA 1
ATOM 2283 C C . SER A 1 288 ? -0.700 14.269 -8.366 1.00 75.19 288 SER A C 1
ATOM 2285 O O . SER A 1 288 ? -0.665 14.532 -9.569 1.00 75.19 288 SER A O 1
ATOM 2287 N N . HIS A 1 289 ? -0.375 13.070 -7.900 1.00 75.62 289 HIS A N 1
ATOM 2288 C CA . HIS A 1 289 ? 0.057 11.950 -8.734 1.00 75.62 289 HIS A CA 1
ATOM 2289 C C . HIS A 1 289 ? -0.940 11.623 -9.870 1.00 75.62 289 HIS A C 1
ATOM 2291 O O . HIS A 1 289 ? -0.506 11.291 -10.971 1.00 75.62 289 HIS A O 1
ATOM 2297 N N . ARG A 1 290 ? -2.254 11.840 -9.680 1.00 72.25 290 ARG A N 1
ATOM 2298 C CA . ARG A 1 290 ? -3.270 11.759 -10.755 1.00 72.25 290 ARG A CA 1
ATOM 2299 C C . ARG A 1 290 ? -3.047 12.766 -11.882 1.00 72.25 290 ARG A C 1
ATOM 2301 O O . ARG A 1 290 ? -3.056 12.395 -13.054 1.00 72.25 290 ARG A O 1
ATOM 2308 N N . VAL A 1 291 ? -2.861 14.042 -11.545 1.00 75.06 291 VAL A N 1
ATOM 2309 C CA . VAL A 1 291 ? -2.607 15.087 -12.552 1.00 75.06 291 VAL A CA 1
ATOM 2310 C C . VAL A 1 291 ? -1.221 14.897 -13.163 1.00 75.06 291 VAL A C 1
ATOM 2312 O O . VAL A 1 291 ? -1.043 15.060 -14.369 1.00 75.06 291 VAL A O 1
ATOM 2315 N N . ASN A 1 292 ? -0.247 14.474 -12.355 1.00 79.44 292 ASN A N 1
ATOM 2316 C CA . ASN A 1 292 ? 1.087 14.142 -12.823 1.00 79.44 292 ASN A CA 1
ATOM 2317 C C . ASN A 1 292 ? 1.058 13.008 -13.855 1.00 79.44 292 ASN A C 1
ATOM 2319 O O . ASN A 1 292 ? 1.742 13.126 -14.865 1.00 79.44 292 ASN A O 1
ATOM 2323 N N . LEU A 1 293 ? 0.235 11.972 -13.660 1.00 81.62 293 LEU A N 1
ATOM 2324 C CA . LEU A 1 293 ? 0.048 10.895 -14.634 1.00 81.62 293 LEU A CA 1
ATOM 2325 C C . LEU A 1 293 ? -0.430 11.435 -15.985 1.00 81.62 293 LEU A C 1
ATOM 2327 O O . LEU A 1 293 ? 0.188 11.155 -17.012 1.00 81.62 293 LEU A O 1
ATOM 2331 N N . LEU A 1 294 ? -1.493 12.245 -15.994 1.00 79.44 294 LEU A N 1
ATOM 2332 C CA . LEU A 1 294 ? -2.005 12.861 -17.226 1.00 79.44 294 LEU A CA 1
ATOM 2333 C C . LEU A 1 294 ? -0.947 13.742 -17.900 1.00 79.44 294 LEU A C 1
ATOM 2335 O O . LEU A 1 294 ? -0.814 13.739 -19.122 1.00 79.44 294 LEU A O 1
ATOM 2339 N N . ARG A 1 295 ? -0.144 14.455 -17.107 1.00 82.06 295 ARG A N 1
ATOM 2340 C CA . ARG A 1 295 ? 0.951 15.283 -17.613 1.00 82.06 295 ARG A CA 1
ATOM 2341 C C . ARG A 1 295 ? 2.058 14.444 -18.250 1.00 82.06 295 ARG A C 1
ATOM 2343 O O . ARG A 1 295 ? 2.475 14.758 -19.359 1.00 82.06 295 ARG A O 1
ATOM 2350 N N . ILE A 1 296 ? 2.551 13.397 -17.583 1.00 85.00 296 ILE A N 1
ATOM 2351 C CA . ILE A 1 296 ? 3.671 12.595 -18.107 1.00 85.00 296 ILE A CA 1
ATOM 2352 C C . ILE A 1 296 ? 3.270 11.761 -19.322 1.00 85.00 296 ILE A C 1
ATOM 2354 O O . ILE A 1 296 ? 4.091 11.589 -20.217 1.00 85.00 296 ILE A O 1
ATOM 2358 N N . THR A 1 297 ? 2.022 11.291 -19.372 1.00 82.25 297 THR A N 1
ATOM 2359 C CA . THR A 1 297 ? 1.475 10.497 -20.483 1.00 82.25 297 THR A CA 1
ATOM 2360 C C . THR A 1 297 ? 1.284 11.355 -21.729 1.00 82.25 297 THR A C 1
ATOM 2362 O O . THR A 1 297 ? 1.619 10.927 -22.828 1.00 82.25 297 THR A O 1
ATOM 2365 N N . ASN A 1 298 ? 0.840 12.604 -21.580 1.00 82.00 298 ASN A N 1
ATOM 2366 C CA . ASN A 1 298 ? 0.618 13.500 -22.718 1.00 82.00 298 ASN A CA 1
ATOM 2367 C C . ASN A 1 298 ? 1.856 14.330 -23.114 1.00 82.00 298 ASN A C 1
ATOM 2369 O O . ASN A 1 298 ? 1.857 14.984 -24.157 1.00 82.00 298 ASN A O 1
ATOM 2373 N N . HIS A 1 299 ? 2.944 14.289 -22.338 1.00 86.50 299 HIS A N 1
ATOM 2374 C CA . HIS A 1 299 ? 4.171 15.029 -22.639 1.00 86.50 299 HIS A CA 1
ATOM 2375 C C . HIS A 1 299 ? 5.052 14.317 -23.679 1.00 86.50 299 HIS A C 1
ATOM 2377 O O . HIS A 1 299 ? 5.840 13.433 -23.346 1.00 86.50 299 HIS A O 1
ATOM 2383 N N . LEU A 1 300 ? 4.986 14.752 -24.940 1.00 89.31 300 LEU A N 1
ATOM 2384 C CA . LEU A 1 300 ? 5.682 14.094 -26.059 1.00 89.31 300 LEU A CA 1
ATOM 2385 C C . LEU A 1 300 ? 7.125 14.577 -26.303 1.00 89.31 300 LEU A C 1
ATOM 2387 O O . LEU A 1 300 ? 7.869 13.924 -27.033 1.00 89.31 300 LEU A O 1
ATOM 2391 N N . GLN A 1 301 ? 7.539 15.697 -25.706 1.00 93.50 301 GLN A N 1
ATOM 2392 C CA . GLN A 1 301 ? 8.857 16.296 -25.951 1.00 93.50 301 GLN A CA 1
ATOM 2393 C C . GLN A 1 301 ? 9.981 15.633 -25.127 1.00 93.50 301 GLN A C 1
ATOM 2395 O O . GLN A 1 301 ? 9.800 15.262 -23.963 1.00 93.50 301 GLN A O 1
ATOM 2400 N N . GLY A 1 302 ? 11.174 15.534 -25.717 1.00 93.88 302 GLY A N 1
ATOM 2401 C CA . GLY A 1 302 ? 12.376 14.993 -25.073 1.00 93.88 302 GLY A CA 1
ATOM 2402 C C . GLY A 1 302 ? 12.450 13.462 -25.025 1.00 93.88 302 GLY A C 1
ATOM 2403 O O . GLY A 1 30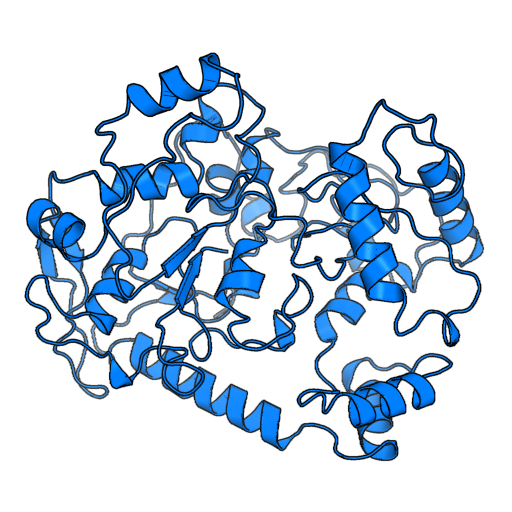2 ? 11.669 12.747 -25.664 1.00 93.88 302 GLY A O 1
ATOM 2404 N N . THR A 1 303 ? 13.415 12.962 -24.254 1.00 94.12 303 THR A N 1
ATOM 2405 C CA . THR A 1 303 ? 13.678 11.529 -24.063 1.00 94.12 303 THR A CA 1
ATOM 2406 C C . THR A 1 303 ? 13.445 11.095 -22.617 1.00 94.12 303 THR A C 1
ATOM 2408 O O . THR A 1 303 ? 13.291 11.929 -21.719 1.00 94.12 303 THR A O 1
ATOM 2411 N N . LEU A 1 304 ? 13.348 9.784 -22.406 1.00 91.62 304 LEU A N 1
ATOM 2412 C CA . LEU A 1 304 ? 13.354 9.139 -21.098 1.00 91.62 304 LEU A CA 1
ATOM 2413 C C . LEU A 1 304 ? 14.426 8.045 -21.080 1.00 91.62 304 LEU A C 1
ATOM 2415 O O . LEU A 1 304 ? 14.511 7.298 -22.057 1.00 91.62 304 LEU A O 1
ATOM 2419 N N . PRO A 1 305 ? 15.200 7.917 -19.991 1.00 94.00 305 PRO A N 1
ATOM 2420 C CA . PRO A 1 305 ? 16.019 6.735 -19.759 1.00 94.00 305 PRO A CA 1
ATOM 2421 C C . PRO A 1 305 ? 15.106 5.538 -19.481 1.00 94.00 305 PRO A C 1
ATOM 2423 O O . PRO A 1 305 ? 14.262 5.627 -18.587 1.00 94.00 305 PRO A O 1
ATOM 2426 N N . ILE A 1 306 ? 15.274 4.447 -20.225 1.00 93.94 306 ILE A N 1
ATOM 2427 C CA . ILE A 1 306 ? 14.484 3.215 -20.105 1.00 93.94 306 ILE A CA 1
ATOM 2428 C C . ILE A 1 306 ? 15.417 2.0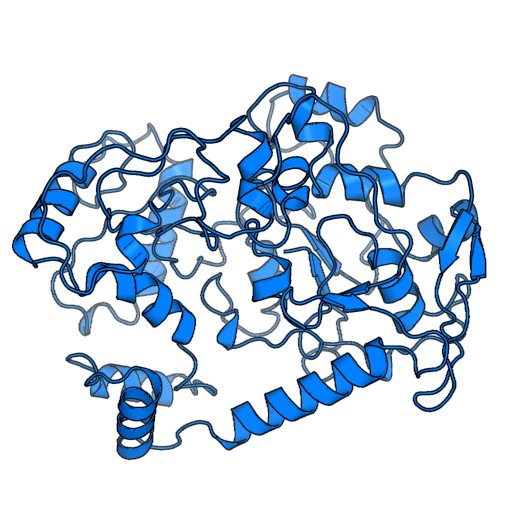04 -20.031 1.00 93.94 306 ILE A C 1
ATOM 2430 O O . ILE A 1 306 ? 16.381 1.919 -20.796 1.00 93.94 306 ILE A O 1
ATOM 2434 N N . LEU A 1 307 ? 15.146 1.078 -19.114 1.00 94.81 307 LEU A N 1
ATOM 2435 C CA . LEU A 1 307 ? 15.844 -0.207 -19.039 1.00 94.81 307 LEU A CA 1
ATOM 2436 C C . LEU A 1 307 ? 15.466 -1.105 -20.224 1.00 94.81 307 LEU A C 1
ATOM 2438 O O . LEU A 1 307 ? 14.319 -1.123 -20.667 1.00 94.81 307 LEU A O 1
ATOM 2442 N N . SER A 1 308 ? 16.436 -1.854 -20.748 1.00 92.19 308 SER A N 1
ATOM 2443 C CA . SER A 1 308 ? 16.201 -2.703 -21.918 1.00 92.19 308 SER A CA 1
ATOM 2444 C C . SER A 1 308 ? 15.220 -3.843 -21.598 1.00 92.19 308 SER A C 1
ATOM 2446 O O . SER A 1 308 ? 15.484 -4.609 -20.667 1.00 92.19 308 SER A O 1
ATOM 2448 N N . PRO A 1 309 ? 14.137 -4.023 -22.384 1.00 89.12 309 PRO A N 1
ATOM 2449 C CA . PRO A 1 309 ? 13.221 -5.149 -22.212 1.00 89.12 309 PRO A CA 1
ATOM 2450 C C . PRO A 1 309 ? 13.771 -6.455 -22.806 1.00 89.12 309 PRO A C 1
ATOM 2452 O O . PRO A 1 309 ? 13.259 -7.527 -22.522 1.00 89.12 309 PRO A O 1
ATOM 2455 N N . PHE A 1 310 ? 14.834 -6.404 -23.611 1.00 90.44 310 PHE A N 1
ATOM 2456 C CA . PHE A 1 310 ? 15.346 -7.564 -24.354 1.00 90.44 310 PHE A CA 1
ATOM 2457 C C . PHE A 1 310 ? 16.260 -8.484 -23.537 1.00 90.44 310 PHE A C 1
ATOM 2459 O O . PHE A 1 310 ? 16.803 -9.444 -24.074 1.00 90.44 310 PHE A O 1
ATOM 2466 N N . LYS A 1 311 ? 16.477 -8.168 -22.260 1.00 91.62 311 LYS A N 1
ATOM 2467 C CA . LYS A 1 311 ? 17.399 -8.896 -21.389 1.00 91.62 311 LYS A CA 1
ATOM 2468 C C . LYS A 1 311 ? 16.725 -10.128 -20.802 1.00 91.62 311 LYS A C 1
ATOM 2470 O O . LYS A 1 311 ? 15.586 -10.056 -20.340 1.00 91.62 311 LYS A O 1
ATOM 2475 N N . SER A 1 312 ? 17.437 -11.247 -20.802 1.00 90.50 312 SER A N 1
ATOM 2476 C CA . SER A 1 312 ? 17.010 -12.468 -20.119 1.00 90.50 312 SER A CA 1
ATOM 2477 C C . SER A 1 312 ? 17.165 -12.352 -18.589 1.00 90.50 312 SER A C 1
ATOM 2479 O O . SER A 1 312 ? 17.850 -11.449 -18.100 1.00 90.50 312 SER A O 1
ATOM 2481 N N . PRO A 1 313 ? 16.574 -13.273 -17.801 1.00 91.62 313 PRO A N 1
ATOM 2482 C CA . PRO A 1 313 ? 16.654 -13.248 -16.335 1.00 91.62 313 PRO A CA 1
ATOM 2483 C C . PRO A 1 313 ? 18.061 -13.381 -15.735 1.00 91.62 313 PRO A C 1
ATOM 2485 O O . PRO A 1 313 ? 18.219 -13.185 -14.532 1.00 91.62 313 PRO A O 1
ATOM 2488 N N . THR A 1 314 ? 19.066 -13.747 -16.531 1.00 93.06 314 THR A N 1
ATOM 2489 C CA . THR A 1 314 ? 20.455 -13.946 -16.086 1.00 93.06 314 THR A CA 1
ATOM 2490 C C . THR A 1 314 ? 21.418 -12.902 -16.637 1.00 93.06 314 THR A C 1
ATOM 2492 O O . THR A 1 314 ? 22.528 -12.772 -16.131 1.00 93.06 314 THR A O 1
ATOM 2495 N N . GLU A 1 315 ? 21.025 -12.167 -17.676 1.00 94.75 315 GLU A N 1
ATOM 2496 C CA . GLU A 1 315 ? 21.887 -11.171 -18.307 1.00 94.75 315 GLU A CA 1
ATOM 2497 C C . GLU A 1 315 ? 21.869 -9.843 -17.546 1.00 94.75 315 GLU A C 1
ATOM 2499 O O . GLU A 1 315 ? 20.799 -9.399 -17.120 1.00 94.75 315 GLU A O 1
ATOM 2504 N N . PRO A 1 316 ? 23.016 -9.146 -17.457 1.00 96.38 316 PRO A N 1
ATOM 2505 C CA . PRO A 1 316 ? 23.065 -7.792 -16.929 1.00 96.38 316 PRO A CA 1
ATOM 2506 C C . PRO A 1 316 ? 22.121 -6.851 -17.682 1.00 96.38 316 PRO A C 1
ATOM 2508 O O . PRO A 1 316 ? 22.124 -6.793 -18.923 1.00 96.38 316 PRO A O 1
ATOM 2511 N N . VAL A 1 317 ? 21.328 -6.086 -16.930 1.00 95.50 317 VAL A N 1
ATOM 2512 C CA . VAL A 1 317 ? 20.378 -5.120 -17.495 1.00 95.50 317 VAL A CA 1
ATOM 2513 C C . VAL A 1 317 ? 21.097 -3.966 -18.198 1.00 95.50 317 VAL A C 1
ATOM 2515 O O . VAL A 1 317 ? 20.612 -3.471 -19.219 1.00 95.50 317 VAL A O 1
ATOM 2518 N N . GLY A 1 318 ? 22.289 -3.615 -17.712 1.00 94.50 318 GLY A N 1
ATOM 2519 C CA . GLY A 1 318 ? 23.112 -2.528 -18.218 1.00 94.50 318 GLY A CA 1
ATOM 2520 C C . GLY A 1 318 ? 22.525 -1.147 -17.933 1.00 94.50 318 GLY A C 1
ATOM 2521 O O . GLY A 1 318 ? 21.570 -0.978 -17.173 1.00 94.50 318 GLY A O 1
ATOM 2522 N N . GLU A 1 319 ? 23.124 -0.143 -18.567 1.00 93.75 319 GLU A N 1
ATOM 2523 C CA . GLU A 1 319 ? 22.670 1.239 -18.468 1.00 93.75 319 GLU A CA 1
ATOM 2524 C C . GLU A 1 319 ? 21.364 1.483 -19.230 1.00 93.75 319 GLU A C 1
ATOM 2526 O O . GLU A 1 319 ? 21.046 0.848 -20.240 1.00 93.75 319 GLU A O 1
ATOM 2531 N N . SER A 1 320 ? 20.605 2.468 -18.755 1.00 93.44 320 SER A N 1
ATOM 2532 C CA . SER A 1 320 ? 19.358 2.870 -19.404 1.00 93.44 320 SER A CA 1
ATOM 2533 C C . SER A 1 320 ? 19.597 3.487 -20.788 1.00 93.44 320 SER A C 1
ATOM 2535 O O . SER A 1 320 ? 20.508 4.292 -20.986 1.00 93.44 320 SER A O 1
ATOM 2537 N N . THR A 1 321 ? 18.729 3.169 -21.746 1.00 92.69 321 THR A N 1
ATOM 2538 C CA . THR A 1 321 ? 18.767 3.734 -23.100 1.00 92.69 321 THR A CA 1
ATOM 2539 C C . THR A 1 321 ? 17.780 4.892 -23.228 1.00 92.69 321 THR A C 1
ATOM 2541 O O . THR A 1 321 ? 16.651 4.827 -22.742 1.00 92.69 321 THR A O 1
ATOM 2544 N N . GLN A 1 322 ? 18.186 5.970 -23.901 1.00 94.00 322 GLN A N 1
ATOM 2545 C CA . GLN A 1 322 ? 17.329 7.136 -24.120 1.00 94.00 322 GLN A CA 1
ATOM 2546 C C . GLN A 1 322 ? 16.281 6.859 -25.204 1.00 94.00 322 GLN A C 1
ATOM 2548 O O . GLN A 1 322 ? 16.602 6.732 -26.385 1.00 94.00 322 GLN A O 1
ATOM 2553 N N . MET A 1 323 ? 15.005 6.835 -24.820 1.00 91.06 323 MET A N 1
ATOM 2554 C CA . MET A 1 323 ? 13.880 6.643 -25.736 1.00 91.06 323 MET A CA 1
ATOM 2555 C C . MET A 1 323 ? 13.062 7.924 -25.895 1.00 91.06 323 MET A C 1
ATOM 2557 O O . MET A 1 323 ? 12.787 8.636 -24.931 1.00 91.06 323 MET A O 1
ATOM 2561 N N . ARG A 1 324 ? 12.631 8.232 -27.125 1.00 93.31 324 ARG A N 1
ATOM 2562 C CA . ARG A 1 324 ? 11.806 9.419 -27.407 1.00 93.31 324 ARG A CA 1
ATOM 2563 C C . ARG A 1 324 ? 10.403 9.259 -26.819 1.00 93.31 324 ARG A C 1
ATOM 2565 O O . ARG A 1 324 ? 9.687 8.323 -27.185 1.00 93.31 324 ARG A O 1
ATOM 2572 N N . LYS A 1 325 ? 9.956 10.228 -26.011 1.00 92.00 325 LYS A N 1
ATOM 2573 C CA . LYS A 1 325 ? 8.605 10.218 -25.413 1.00 92.00 325 LYS A CA 1
ATOM 2574 C C . LYS A 1 325 ? 7.500 10.197 -26.466 1.00 92.00 325 LYS A C 1
ATOM 2576 O O . LYS A 1 325 ? 6.507 9.503 -26.287 1.00 92.00 325 LYS A O 1
ATOM 2581 N N . ALA A 1 326 ? 7.707 10.883 -27.591 1.00 89.56 326 ALA A N 1
ATOM 2582 C CA . ALA A 1 326 ? 6.785 10.892 -28.727 1.00 89.56 326 ALA A CA 1
ATOM 2583 C C . ALA A 1 326 ? 6.500 9.500 -29.321 1.00 89.56 326 ALA A C 1
ATOM 2585 O O . ALA A 1 326 ? 5.443 9.314 -29.914 1.00 89.56 326 ALA A O 1
ATOM 2586 N N . ARG A 1 327 ? 7.415 8.531 -29.163 1.00 87.62 327 ARG A N 1
ATOM 2587 C CA . ARG A 1 327 ? 7.188 7.132 -29.562 1.00 87.62 327 ARG A CA 1
ATOM 2588 C C . ARG A 1 327 ? 6.573 6.326 -28.426 1.00 87.62 327 ARG A C 1
ATOM 2590 O O . ARG A 1 327 ? 5.597 5.617 -28.633 1.00 87.62 327 ARG A O 1
ATOM 2597 N N . LEU A 1 328 ? 7.142 6.460 -27.230 1.00 87.38 328 LEU A N 1
ATOM 2598 C CA . LEU A 1 328 ? 6.790 5.611 -26.100 1.00 87.38 328 LEU A CA 1
ATOM 2599 C C . LEU A 1 328 ? 5.390 5.908 -25.556 1.00 87.38 328 LEU A C 1
ATOM 2601 O O . LEU A 1 328 ? 4.590 4.997 -25.387 1.00 87.38 328 LEU A O 1
ATOM 2605 N N . ASN A 1 329 ? 5.068 7.179 -25.311 1.00 88.12 329 ASN A N 1
ATOM 2606 C CA . ASN A 1 329 ? 3.820 7.539 -24.647 1.00 88.12 329 ASN A CA 1
ATOM 2607 C C . ASN A 1 329 ? 2.573 7.135 -25.453 1.00 88.12 329 ASN A C 1
ATOM 2609 O O . ASN A 1 329 ? 1.744 6.426 -24.888 1.00 88.12 329 ASN A O 1
ATOM 2613 N N . PRO A 1 330 ? 2.429 7.501 -26.747 1.00 83.38 330 PRO A N 1
ATOM 2614 C CA . PRO A 1 330 ? 1.248 7.115 -27.520 1.00 83.38 330 PRO A CA 1
ATOM 2615 C C . PRO A 1 330 ? 1.162 5.610 -27.795 1.00 83.38 330 PRO A C 1
ATOM 2617 O O . PRO A 1 330 ? 0.063 5.105 -27.989 1.00 83.38 330 PRO A O 1
ATOM 2620 N N . GLY A 1 331 ? 2.302 4.908 -27.839 1.00 77.56 331 GLY A N 1
ATOM 2621 C CA . GLY A 1 331 ? 2.346 3.460 -28.063 1.00 77.56 331 GLY A CA 1
ATOM 2622 C C . GLY A 1 331 ? 2.019 2.634 -26.815 1.00 77.56 331 GLY A C 1
ATOM 2623 O O . GLY A 1 331 ? 1.498 1.530 -26.935 1.00 77.56 331 GLY A O 1
ATOM 2624 N N . MET A 1 332 ? 2.293 3.168 -25.621 1.00 77.62 332 MET A N 1
ATOM 2625 C CA . MET A 1 332 ? 2.152 2.432 -24.357 1.00 77.62 332 MET A CA 1
ATOM 2626 C C . MET A 1 332 ? 0.915 2.801 -23.548 1.00 77.62 332 MET A C 1
ATOM 2628 O O . MET A 1 332 ? 0.438 1.985 -22.760 1.00 77.62 332 MET A O 1
ATOM 2632 N N . MET A 1 333 ? 0.430 4.037 -23.670 1.00 79.56 333 MET A N 1
ATOM 2633 C CA . MET A 1 333 ? -0.575 4.586 -22.764 1.00 79.56 333 MET A CA 1
ATOM 2634 C C . MET A 1 333 ? -1.624 5.390 -23.529 1.00 79.56 333 MET A C 1
ATOM 2636 O O . MET A 1 333 ? -1.299 6.316 -24.270 1.00 79.56 333 MET A O 1
ATOM 2640 N N . ASP A 1 334 ? -2.895 5.092 -23.263 1.00 70.31 334 ASP A N 1
ATOM 2641 C CA . ASP A 1 334 ? -4.024 5.945 -23.634 1.00 70.31 334 ASP A CA 1
ATOM 2642 C C . ASP A 1 334 ? -4.655 6.506 -22.356 1.00 70.31 334 ASP A C 1
ATOM 2644 O O . ASP A 1 334 ? -5.428 5.836 -21.670 1.00 70.31 334 ASP A O 1
ATOM 2648 N N . ALA A 1 335 ? -4.241 7.717 -21.976 1.00 66.12 335 ALA A N 1
ATOM 2649 C CA . ALA A 1 335 ? -4.666 8.368 -20.743 1.00 66.12 335 ALA A CA 1
ATOM 2650 C C . ALA A 1 335 ? -5.403 9.677 -21.053 1.00 66.12 335 ALA A C 1
ATOM 2652 O O . ALA A 1 335 ? -4.804 10.658 -21.498 1.00 66.12 335 ALA A O 1
ATOM 2653 N N . GLY A 1 336 ? -6.709 9.689 -20.777 1.00 57.66 336 GLY A N 1
ATOM 2654 C CA . GLY A 1 336 ? -7.581 10.853 -20.923 1.00 57.66 336 GLY A CA 1
ATOM 2655 C C . GLY A 1 336 ? -8.109 11.364 -19.582 1.00 57.66 336 GLY A C 1
ATOM 2656 O O . GLY A 1 336 ? -8.298 10.604 -18.629 1.00 57.66 336 GLY A O 1
ATOM 2657 N N . ALA A 1 337 ? -8.374 12.670 -19.507 1.00 49.91 337 ALA A N 1
ATOM 2658 C CA . ALA A 1 337 ? -9.182 13.234 -18.430 1.00 49.91 337 ALA A CA 1
ATOM 2659 C C . ALA A 1 337 ? -10.666 12.856 -18.637 1.00 49.91 337 ALA A C 1
ATOM 2661 O O . ALA A 1 337 ? -11.103 12.736 -19.785 1.00 49.91 337 ALA A O 1
ATOM 2662 N N . PRO A 1 338 ? -11.466 12.700 -17.566 1.00 43.06 338 PRO A N 1
ATOM 2663 C CA . PRO A 1 338 ? -12.895 12.436 -17.706 1.00 43.06 338 PRO A CA 1
ATOM 2664 C C . PRO A 1 338 ? -13.573 13.538 -18.528 1.00 43.06 338 PRO A C 1
ATOM 2666 O O . PRO A 1 338 ? -13.327 14.723 -18.292 1.00 43.06 338 PRO A O 1
ATOM 2669 N N . SER A 1 339 ? -14.487 13.176 -19.432 1.00 36.06 339 SER A N 1
ATOM 2670 C CA . SER A 1 339 ? -15.436 14.145 -19.986 1.00 36.06 339 SER A CA 1
ATOM 2671 C C . SER A 1 339 ? -16.270 14.719 -18.834 1.00 36.06 339 SER A C 1
ATOM 2673 O O . SER A 1 339 ? -16.894 13.960 -18.092 1.00 36.06 339 SER A O 1
ATOM 2675 N N . CYS A 1 340 ? -16.268 16.044 -18.673 1.00 33.22 340 CYS A N 1
ATOM 2676 C CA . CYS A 1 340 ? -16.840 16.809 -17.550 1.00 33.22 340 CYS A CA 1
ATOM 2677 C C . CYS A 1 340 ? -18.377 16.712 -17.357 1.00 33.22 340 CYS A C 1
ATOM 2679 O O . CYS A 1 340 ? -18.985 17.610 -16.783 1.00 33.22 340 CYS A O 1
ATOM 2681 N N . ALA A 1 341 ? -19.037 15.646 -17.805 1.00 29.92 341 ALA A N 1
ATOM 2682 C CA . ALA A 1 341 ? -20.494 15.577 -17.891 1.00 29.92 341 ALA A CA 1
ATOM 2683 C C . ALA A 1 341 ? -21.229 15.245 -16.573 1.00 29.92 341 ALA A C 1
ATOM 2685 O O . ALA A 1 341 ? -22.450 15.297 -16.559 1.00 29.92 341 ALA A O 1
ATOM 2686 N N . ILE A 1 342 ? -20.549 14.897 -15.467 1.00 33.03 342 ILE A N 1
ATOM 2687 C CA . ILE A 1 342 ? -21.243 14.226 -14.339 1.00 33.03 342 ILE A CA 1
ATOM 2688 C C . ILE A 1 342 ? -21.453 15.090 -13.082 1.00 33.03 342 ILE A C 1
ATOM 2690 O O . ILE A 1 342 ? -22.280 14.743 -12.244 1.00 33.03 342 ILE A O 1
ATOM 2694 N N . ARG A 1 343 ? -20.801 16.244 -12.909 1.00 35.53 343 ARG A N 1
ATOM 2695 C CA . ARG A 1 343 ? -21.104 17.128 -11.762 1.00 35.53 343 ARG A CA 1
ATOM 2696 C C . ARG A 1 343 ? -20.986 18.578 -12.197 1.00 35.53 343 ARG A C 1
ATOM 2698 O O . ARG A 1 343 ? -19.881 19.010 -12.499 1.00 35.53 343 ARG A O 1
ATOM 2705 N N . GLY A 1 344 ? -22.100 19.312 -12.222 1.00 30.20 344 GLY A N 1
ATOM 2706 C CA . GLY A 1 344 ? -22.246 20.697 -12.701 1.00 30.20 344 GLY A CA 1
ATOM 2707 C C . GLY A 1 344 ? -21.434 21.782 -11.970 1.00 30.20 344 GLY A C 1
ATOM 2708 O O . GLY A 1 344 ? -21.951 22.856 -11.692 1.00 30.20 344 GLY A O 1
ATOM 2709 N N . ARG A 1 345 ? -20.155 21.541 -11.657 1.00 34.53 345 ARG A N 1
ATOM 2710 C CA . ARG A 1 345 ? -19.185 22.532 -11.176 1.00 34.53 345 ARG A CA 1
ATOM 2711 C C . ARG A 1 345 ? -18.217 22.873 -12.309 1.00 34.53 345 ARG A C 1
ATOM 2713 O O . ARG A 1 345 ? -17.186 22.235 -12.505 1.00 34.53 345 ARG A O 1
ATOM 2720 N N . THR A 1 346 ? -18.562 23.913 -13.057 1.00 32.34 346 THR A N 1
ATOM 2721 C CA . THR A 1 346 ? -17.862 24.392 -14.262 1.00 32.34 346 THR A CA 1
ATOM 2722 C C . THR A 1 346 ? -16.469 24.986 -13.999 1.00 32.34 346 THR A C 1
ATOM 2724 O O . THR A 1 346 ? -15.652 25.070 -14.918 1.00 32.34 346 THR A O 1
ATOM 2727 N N . SER A 1 347 ? -16.142 25.366 -12.759 1.00 35.44 347 SER A N 1
ATOM 2728 C CA . SER A 1 347 ? -14.884 26.054 -12.423 1.00 35.44 347 SER A CA 1
ATOM 2729 C C . SER A 1 347 ? -13.655 25.135 -12.360 1.00 35.44 347 SER A C 1
ATOM 2731 O O . SER A 1 347 ? -12.571 25.545 -12.773 1.00 35.44 347 SER A O 1
ATOM 2733 N N . ILE A 1 348 ? -13.810 23.879 -11.923 1.00 36.22 348 ILE A N 1
ATOM 2734 C CA . ILE A 1 348 ? -12.713 22.890 -11.849 1.00 36.22 348 ILE A CA 1
ATOM 2735 C C . ILE A 1 348 ? -12.324 22.409 -13.261 1.00 36.22 348 ILE A C 1
ATOM 2737 O O . ILE A 1 348 ? -11.143 22.228 -13.569 1.00 36.22 348 ILE A O 1
ATOM 2741 N N . CYS A 1 349 ? -13.304 22.303 -14.164 1.00 33.75 349 CYS A N 1
ATOM 2742 C CA . CYS A 1 349 ? -13.106 21.871 -15.551 1.00 33.75 349 CYS A CA 1
ATOM 2743 C C . CYS A 1 349 ? -12.275 22.860 -16.389 1.00 33.75 349 CYS A C 1
ATOM 2745 O O . CYS A 1 349 ? -11.485 22.438 -17.238 1.00 33.75 349 CYS A O 1
ATOM 2747 N N . ARG A 1 350 ? -12.358 24.172 -16.121 1.00 31.78 350 ARG A N 1
ATOM 2748 C CA . ARG A 1 350 ? -11.545 25.179 -16.835 1.00 31.78 350 ARG A CA 1
ATOM 2749 C C . ARG A 1 350 ? -10.038 25.026 -16.578 1.00 31.78 350 ARG A C 1
ATOM 2751 O O . ARG A 1 350 ? -9.245 25.383 -17.444 1.00 31.78 350 ARG A O 1
ATOM 2758 N N . GLY A 1 351 ? -9.639 24.463 -15.433 1.00 34.97 351 GLY A N 1
ATOM 2759 C CA . GLY A 1 351 ? -8.233 24.218 -15.092 1.00 34.97 351 GLY A CA 1
ATOM 2760 C C . GLY A 1 351 ? -7.608 23.046 -15.857 1.00 34.97 351 GLY A C 1
ATOM 2761 O O . GLY A 1 351 ? -6.499 23.182 -16.368 1.00 34.97 351 GLY A O 1
ATOM 2762 N N . CYS A 1 352 ? -8.330 21.927 -15.999 1.00 34.84 352 CYS A N 1
ATOM 2763 C CA . CYS A 1 352 ? -7.851 20.755 -16.752 1.00 34.84 352 CYS A CA 1
ATOM 2764 C C . CYS A 1 352 ? -7.806 21.007 -18.267 1.00 34.84 352 CYS A C 1
ATOM 2766 O O . CYS A 1 352 ? -6.926 20.500 -18.951 1.00 34.84 352 CYS A O 1
ATOM 2768 N N . SER A 1 353 ? -8.701 21.856 -18.779 1.00 33.31 353 SER A N 1
ATOM 2769 C CA . SER A 1 353 ? -8.769 22.215 -20.205 1.00 33.31 353 SER A CA 1
ATOM 2770 C C . SER A 1 353 ? -7.555 23.022 -20.692 1.00 33.31 353 SER A C 1
ATOM 2772 O O . SER A 1 353 ? -7.237 23.011 -21.877 1.00 33.31 353 SER A O 1
ATOM 2774 N N . ARG A 1 354 ? -6.862 23.732 -19.789 1.00 36.56 354 ARG A N 1
ATOM 2775 C CA . ARG A 1 354 ? -5.701 24.579 -20.123 1.00 36.56 354 ARG A CA 1
ATOM 2776 C C . ARG A 1 354 ? -4.370 23.816 -20.146 1.00 36.56 354 ARG A C 1
ATOM 2778 O O . ARG A 1 354 ? -3.376 24.360 -20.610 1.00 36.56 354 ARG A O 1
ATOM 2785 N N . GLY A 1 355 ? -4.346 22.572 -19.664 1.00 34.81 355 GLY A N 1
ATOM 2786 C CA . GLY A 1 355 ? -3.155 21.727 -19.564 1.00 34.81 355 GLY A CA 1
ATOM 2787 C C . GLY A 1 355 ? -3.086 20.633 -20.630 1.00 34.81 355 GLY A C 1
ATOM 2788 O O . GLY A 1 355 ? -2.830 19.494 -20.278 1.00 34.81 355 GLY A O 1
ATOM 2789 N N . GLY A 1 356 ? -3.334 20.965 -21.901 1.00 33.94 356 GLY A N 1
ATOM 2790 C CA . GLY A 1 356 ? -3.012 20.108 -23.050 1.00 33.94 356 GLY A CA 1
ATOM 2791 C C . GLY A 1 356 ? -3.867 18.843 -23.233 1.00 33.94 356 GLY A C 1
ATOM 2792 O O . GLY A 1 356 ? -3.622 17.817 -22.613 1.00 33.94 356 GLY A O 1
ATOM 2793 N N . GLY A 1 357 ? -4.786 18.898 -24.205 1.00 36.47 357 GLY A N 1
ATOM 2794 C CA . GLY A 1 357 ? -5.298 17.736 -24.943 1.00 36.47 357 GLY A CA 1
ATOM 2795 C C . GLY A 1 357 ? -6.392 16.910 -24.261 1.00 36.47 357 GLY A C 1
ATOM 2796 O O . GLY A 1 357 ? -6.121 15.884 -23.648 1.00 36.47 357 GLY A O 1
ATOM 2797 N N . THR A 1 358 ? -7.660 17.265 -24.475 1.00 36.81 358 THR A N 1
ATOM 2798 C CA . THR A 1 358 ? -8.799 16.371 -24.215 1.00 36.81 358 THR A CA 1
ATOM 2799 C C . THR A 1 358 ? -8.889 15.298 -25.304 1.00 36.81 358 THR A C 1
ATOM 2801 O O . THR A 1 358 ? -9.663 15.432 -26.251 1.00 36.81 358 THR A O 1
ATOM 2804 N N . ARG A 1 359 ? -8.098 14.221 -25.202 1.00 38.16 359 ARG A N 1
ATOM 2805 C CA . ARG A 1 359 ? -8.386 12.991 -25.961 1.00 38.16 359 ARG A CA 1
ATOM 2806 C C . ARG A 1 359 ? -9.518 12.244 -25.262 1.00 38.16 359 ARG A C 1
ATOM 2808 O O . ARG A 1 359 ? -9.421 11.941 -24.076 1.00 38.16 359 ARG A O 1
ATOM 2815 N N . ALA A 1 360 ? -10.595 11.968 -25.993 1.00 35.75 360 ALA A N 1
ATOM 2816 C CA . ALA A 1 360 ? -11.618 11.033 -25.543 1.00 35.75 360 ALA A CA 1
ATOM 2817 C C . ALA A 1 360 ? -10.978 9.642 -25.387 1.00 35.75 360 ALA A C 1
ATOM 2819 O O . ALA A 1 360 ? -10.286 9.212 -26.311 1.00 35.75 360 ALA A O 1
ATOM 2820 N N . CYS A 1 361 ? -11.192 8.961 -24.250 1.00 34.06 361 CYS A N 1
ATOM 2821 C CA . CYS A 1 361 ? -10.726 7.582 -24.053 1.00 34.06 361 CYS A CA 1
ATOM 2822 C C . CYS A 1 361 ? -11.175 6.720 -25.237 1.00 34.06 361 CYS A C 1
ATOM 2824 O O . CYS A 1 361 ? -12.381 6.541 -25.442 1.00 34.06 361 CYS A O 1
ATOM 2826 N N . ARG A 1 362 ? -10.230 6.179 -26.012 1.00 30.92 362 ARG A N 1
ATOM 2827 C CA . ARG A 1 362 ? -10.550 5.125 -26.977 1.00 30.92 362 ARG A CA 1
ATOM 2828 C C . ARG A 1 362 ? -10.663 3.795 -26.218 1.00 30.92 362 ARG A C 1
ATOM 2830 O O . ARG A 1 362 ? -10.267 3.680 -25.062 1.00 30.92 362 ARG A O 1
ATOM 2837 N N . ARG A 1 363 ? -11.346 2.826 -26.836 1.00 34.41 363 ARG A N 1
ATOM 2838 C CA . ARG A 1 363 ? -11.729 1.526 -26.247 1.00 34.41 363 ARG A CA 1
ATOM 2839 C C . ARG A 1 363 ? -10.582 0.840 -25.483 1.00 34.41 363 ARG A C 1
ATOM 2841 O O . ARG A 1 363 ? -9.425 0.952 -25.867 1.00 34.41 363 ARG A O 1
ATOM 2848 N N . HIS A 1 364 ? -10.966 0.092 -24.443 1.00 39.06 364 HIS A N 1
ATOM 2849 C CA . HIS A 1 364 ? -10.121 -0.661 -23.509 1.00 39.06 364 HIS A CA 1
ATOM 2850 C C . HIS A 1 364 ? -8.884 -1.311 -24.153 1.00 39.06 364 HIS A C 1
ATOM 2852 O O . HIS A 1 364 ? -9.003 -2.274 -24.907 1.00 39.06 364 HIS A O 1
ATOM 2858 N N . GLY A 1 365 ? -7.693 -0.818 -23.802 1.00 39.50 365 GLY A N 1
ATOM 2859 C CA . GLY A 1 365 ? -6.454 -1.584 -23.937 1.00 39.50 365 GLY A CA 1
ATOM 2860 C C . GLY A 1 365 ? -6.344 -2.661 -22.840 1.00 39.50 365 GLY A C 1
ATOM 2861 O O . GLY A 1 365 ? -7.043 -2.578 -21.830 1.00 39.50 365 GLY A O 1
ATOM 2862 N N . PRO A 1 366 ? -5.459 -3.664 -22.987 1.00 44.81 366 PRO A N 1
ATOM 2863 C CA . PRO A 1 366 ? -5.368 -4.807 -22.066 1.00 44.81 366 PRO A CA 1
ATOM 2864 C C . PRO A 1 366 ? -4.769 -4.479 -20.684 1.00 44.81 366 PRO A C 1
ATOM 2866 O O . PRO A 1 366 ? -4.769 -5.331 -19.799 1.00 44.81 366 PRO A O 1
ATOM 2869 N N . THR A 1 367 ? -4.265 -3.258 -20.475 1.00 52.59 367 THR A N 1
ATOM 2870 C CA . THR A 1 367 ? -3.655 -2.833 -19.210 1.00 52.59 367 THR A CA 1
ATOM 2871 C C . THR A 1 367 ? -4.491 -1.730 -18.569 1.00 52.59 367 THR A C 1
ATOM 2873 O O . THR A 1 367 ? -4.613 -0.638 -19.119 1.00 52.59 367 THR A O 1
ATOM 2876 N N . ASN A 1 368 ? -5.044 -2.002 -17.386 1.00 58.94 368 ASN A N 1
ATOM 2877 C CA . ASN A 1 368 ? -5.781 -1.013 -16.600 1.00 58.94 368 ASN A CA 1
ATOM 2878 C C . ASN A 1 368 ? -4.866 -0.430 -15.519 1.00 58.94 368 ASN A C 1
ATOM 2880 O O . ASN A 1 368 ? -4.277 -1.184 -14.741 1.00 58.94 368 ASN A O 1
ATOM 2884 N N . LEU A 1 369 ? -4.768 0.902 -15.469 1.00 65.12 369 LEU A N 1
ATOM 2885 C CA . LEU A 1 369 ? -4.027 1.630 -14.443 1.00 65.12 369 LEU A CA 1
ATOM 2886 C C . LEU A 1 369 ? -4.991 2.176 -13.390 1.00 65.12 369 LEU A C 1
ATOM 2888 O O . LEU A 1 369 ? -5.861 3.002 -13.682 1.00 65.12 369 LEU A O 1
ATOM 2892 N N . GLN A 1 370 ? -4.821 1.721 -12.157 1.00 61.19 370 GLN A N 1
ATOM 2893 C CA . GLN A 1 370 ? -5.554 2.233 -11.007 1.00 61.19 370 GLN A CA 1
ATOM 2894 C C . GLN A 1 370 ? -4.752 3.348 -10.339 1.00 61.19 370 GLN A C 1
ATOM 2896 O O . GLN A 1 370 ? -3.573 3.142 -10.105 1.00 61.19 370 GLN A O 1
ATOM 2901 N N . VAL A 1 371 ? -5.381 4.489 -10.023 1.00 62.72 371 VAL A N 1
ATOM 2902 C CA . VAL A 1 371 ? -4.733 5.623 -9.333 1.00 62.72 371 VAL A CA 1
ATOM 2903 C C . VAL A 1 371 ? -5.596 6.127 -8.181 1.00 62.72 371 VAL A C 1
ATOM 2905 O O . VAL A 1 371 ? -6.752 6.536 -8.394 1.00 62.72 371 VAL A O 1
ATOM 2908 N N . ASP A 1 372 ? -5.031 6.144 -6.979 1.00 57.28 372 ASP A N 1
ATOM 2909 C CA . ASP A 1 372 ? -5.675 6.681 -5.777 1.00 57.28 372 ASP A CA 1
ATOM 2910 C C . ASP A 1 372 ? -5.919 8.196 -5.860 1.00 57.28 372 ASP A C 1
ATOM 2912 O O . ASP A 1 372 ? -5.459 8.874 -6.777 1.00 57.28 372 ASP A O 1
ATOM 2916 N N . GLY A 1 373 ? -6.838 8.702 -5.035 1.00 58.09 373 GLY A N 1
ATOM 2917 C CA . GLY A 1 373 ? -7.324 10.086 -5.082 1.00 58.09 373 GLY A CA 1
ATOM 2918 C C . GLY A 1 373 ? -6.760 10.918 -3.945 1.00 58.09 373 GLY A C 1
ATOM 2919 O O . GLY A 1 373 ? -5.547 10.962 -3.742 1.00 58.09 373 GLY A O 1
ATOM 2920 N N . ASN A 1 374 ? -7.651 11.581 -3.209 1.00 56.56 374 ASN A N 1
ATOM 2921 C CA . ASN A 1 374 ? -7.302 12.122 -1.900 1.00 56.56 374 ASN A CA 1
ATOM 2922 C C . ASN A 1 374 ? -7.094 10.978 -0.901 1.00 56.56 374 ASN A C 1
ATOM 2924 O O . ASN A 1 374 ? -6.038 10.910 -0.279 1.00 56.56 374 ASN A O 1
ATOM 2928 N N . GLY A 1 375 ? -8.035 10.034 -0.860 1.00 55.69 375 GLY A N 1
ATOM 2929 C CA . GLY A 1 375 ? -7.895 8.753 -0.174 1.00 55.69 375 GLY A CA 1
ATOM 2930 C C . GLY A 1 375 ? -7.952 7.559 -1.130 1.00 55.69 375 GLY A C 1
ATOM 2931 O O . GLY A 1 375 ? -7.376 7.568 -2.223 1.00 55.69 375 GLY A O 1
ATOM 2932 N N . TRP A 1 376 ? -8.677 6.523 -0.718 1.00 52.28 376 TRP A N 1
ATOM 2933 C CA . TRP A 1 376 ? -8.824 5.272 -1.463 1.00 52.28 376 TRP A CA 1
ATOM 2934 C C . TRP A 1 376 ? -9.694 5.398 -2.726 1.00 52.28 376 TRP A C 1
ATOM 2936 O O . TRP A 1 376 ? -10.506 6.310 -2.878 1.00 52.28 376 TRP A O 1
ATOM 2946 N N . SER A 1 377 ? -9.567 4.434 -3.643 1.00 49.38 377 SER A N 1
ATOM 2947 C CA . SER A 1 377 ? -10.463 4.293 -4.787 1.00 49.38 377 SER A CA 1
ATOM 2948 C C . SER A 1 377 ? -11.093 2.897 -4.924 1.00 49.38 377 SER A C 1
ATOM 2950 O O . SER A 1 377 ? -10.409 1.892 -5.120 1.00 49.38 377 SER A O 1
ATOM 2952 N N . GLY A 1 378 ? -12.434 2.862 -4.978 1.00 50.62 378 GLY A N 1
ATOM 2953 C CA . GLY A 1 378 ? -13.248 1.648 -5.188 1.00 50.62 378 GLY A CA 1
ATOM 2954 C C . GLY A 1 378 ? -13.099 0.933 -6.511 1.00 50.62 378 GLY A C 1
ATOM 2955 O O . GLY A 1 378 ? -13.542 -0.206 -6.661 1.00 50.62 378 GLY A O 1
ATOM 2956 N N . ARG A 1 379 ? -12.374 1.545 -7.444 1.00 54.75 379 ARG A N 1
ATOM 2957 C CA . ARG A 1 379 ? -11.948 0.878 -8.668 1.00 54.75 379 ARG A CA 1
ATOM 2958 C C . ARG A 1 379 ? -10.929 -0.224 -8.400 1.00 54.75 379 ARG A C 1
ATOM 2960 O O . ARG A 1 379 ? -10.936 -1.181 -9.155 1.00 54.75 379 ARG A O 1
ATOM 2967 N N . PHE A 1 380 ? -10.136 -0.162 -7.325 1.00 55.31 380 PHE A N 1
ATOM 2968 C CA . PHE A 1 380 ? -9.228 -1.256 -6.967 1.00 55.31 380 PHE A CA 1
ATOM 2969 C C . PHE A 1 380 ? -10.000 -2.558 -6.730 1.00 55.31 380 PHE A C 1
ATOM 2971 O O . PHE A 1 380 ? -9.669 -3.568 -7.338 1.00 55.31 380 PHE A O 1
ATOM 2978 N N . LYS A 1 381 ? -11.077 -2.511 -5.925 1.00 51.59 381 LYS A N 1
ATOM 2979 C CA . LYS A 1 381 ? -11.974 -3.655 -5.695 1.00 51.59 381 LYS A CA 1
ATOM 2980 C C . LYS A 1 381 ? -12.480 -4.199 -7.015 1.00 51.59 381 LYS A C 1
ATOM 2982 O O . LYS A 1 381 ? -12.219 -5.345 -7.329 1.00 51.59 381 LYS A O 1
ATOM 2987 N N . ARG A 1 382 ? -13.123 -3.342 -7.815 1.00 52.31 382 ARG A N 1
ATOM 2988 C CA . ARG A 1 382 ? -13.742 -3.715 -9.095 1.00 52.31 382 ARG A CA 1
ATOM 2989 C C . ARG A 1 382 ? -12.740 -4.289 -10.095 1.00 52.31 382 ARG A C 1
ATOM 2991 O O . ARG A 1 382 ? -13.047 -5.260 -10.772 1.00 52.31 382 ARG A O 1
ATOM 2998 N N . LEU A 1 383 ? -11.555 -3.687 -10.182 1.00 46.31 383 LEU A N 1
ATOM 2999 C CA . LEU A 1 383 ? -10.477 -4.162 -11.037 1.00 46.31 383 LEU A CA 1
ATOM 3000 C C . LEU A 1 383 ? -9.873 -5.451 -10.496 1.00 46.31 383 LEU A C 1
ATOM 3002 O O . LEU A 1 383 ? -9.426 -6.234 -11.310 1.00 46.31 383 LEU A O 1
ATOM 3006 N N . ALA A 1 384 ? -9.873 -5.694 -9.183 1.00 45.09 384 ALA A N 1
ATOM 3007 C CA . ALA A 1 384 ? -9.415 -6.939 -8.576 1.00 45.09 384 ALA A CA 1
ATOM 3008 C C . ALA A 1 384 ? -10.458 -8.078 -8.681 1.00 45.09 384 ALA A C 1
ATOM 3010 O O . ALA A 1 384 ? -10.077 -9.215 -8.955 1.00 45.09 384 ALA A O 1
ATOM 3011 N N . THR A 1 385 ? -11.759 -7.785 -8.535 1.00 41.19 385 THR A N 1
ATOM 3012 C CA . THR A 1 385 ? -12.868 -8.749 -8.380 1.00 41.19 385 THR A CA 1
ATOM 3013 C C . THR A 1 385 ? -13.575 -9.159 -9.683 1.00 41.19 385 THR A C 1
ATOM 3015 O O . THR A 1 385 ? -14.804 -9.172 -9.727 1.00 41.19 385 THR A O 1
ATOM 3018 N N . SER A 1 386 ? -12.867 -9.578 -10.738 1.00 31.64 386 SER A N 1
ATOM 3019 C CA . SER A 1 386 ? -13.531 -10.414 -11.772 1.00 31.64 386 SER A CA 1
ATOM 3020 C C . SER A 1 386 ? -13.978 -11.785 -11.221 1.00 31.64 386 SER A C 1
ATOM 3022 O O . SER A 1 386 ? -14.675 -12.531 -11.893 1.00 31.64 386 SER A O 1
ATOM 3024 N N . SER A 1 387 ? -13.633 -12.069 -9.965 1.00 25.02 387 SER A N 1
ATOM 3025 C CA . SER A 1 387 ? -14.287 -12.998 -9.050 1.00 25.02 387 SER A CA 1
ATOM 3026 C C . SER A 1 387 ? -14.376 -12.308 -7.677 1.00 25.02 387 SER A C 1
ATOM 3028 O O . SER A 1 387 ? -13.420 -11.679 -7.230 1.00 25.02 387 SER A O 1
ATOM 3030 N N . SER A 1 388 ? -15.560 -12.336 -7.078 1.00 24.33 388 SER A N 1
ATOM 3031 C CA . SER A 1 388 ? -16.018 -11.715 -5.820 1.00 24.33 388 SER A CA 1
ATOM 3032 C C . SER A 1 388 ? -14.982 -11.464 -4.692 1.00 24.33 388 SER A C 1
ATOM 3034 O O . SER A 1 388 ? -14.179 -12.336 -4.392 1.00 24.33 388 SER A O 1
ATOM 3036 N N . LEU A 1 389 ? -15.140 -10.312 -3.994 1.00 28.97 389 LEU A N 1
ATOM 3037 C CA . LEU A 1 389 ? -14.617 -9.925 -2.648 1.00 28.97 389 LEU A CA 1
ATOM 3038 C C . LEU A 1 389 ? -13.236 -9.212 -2.496 1.00 28.97 389 LEU A C 1
ATOM 3040 O O . LEU A 1 389 ? -12.321 -9.808 -1.951 1.00 28.97 389 LEU A O 1
ATOM 3044 N N . PHE A 1 390 ? -13.067 -7.902 -2.794 1.00 34.28 390 PHE A N 1
ATOM 3045 C CA . PHE A 1 390 ? -11.816 -7.174 -2.411 1.00 34.28 390 PHE A CA 1
ATOM 3046 C C . PHE A 1 390 ? -11.964 -5.699 -1.951 1.00 34.28 390 PHE A C 1
ATOM 3048 O O . PHE A 1 390 ? -11.830 -4.789 -2.752 1.00 34.28 390 PHE A O 1
ATOM 3055 N N . GLY A 1 391 ? -12.183 -5.403 -0.663 1.00 34.97 391 GLY A N 1
ATOM 3056 C CA . GLY A 1 391 ? -12.087 -4.033 -0.085 1.00 34.97 391 GLY A CA 1
ATOM 3057 C C . GLY A 1 391 ? -10.659 -3.562 0.295 1.00 34.97 391 GLY A C 1
ATOM 3058 O O . GLY A 1 391 ? -9.675 -4.262 0.079 1.00 34.97 391 GLY A O 1
ATOM 3059 N N . THR A 1 392 ? -10.517 -2.383 0.916 1.00 41.84 392 THR A N 1
ATOM 3060 C CA . THR A 1 392 ? -9.249 -1.820 1.468 1.00 41.84 392 THR A CA 1
ATOM 3061 C C . THR A 1 392 ? -8.564 -2.660 2.544 1.00 41.84 392 THR A C 1
ATOM 3063 O O . THR A 1 392 ? -7.387 -2.439 2.827 1.00 41.84 392 THR A O 1
ATOM 3066 N N . ARG A 1 393 ? -9.274 -3.646 3.095 1.00 47.47 393 ARG A N 1
ATOM 3067 C CA . ARG A 1 393 ? -8.855 -4.542 4.181 1.00 47.47 393 ARG A CA 1
ATOM 3068 C C . ARG A 1 393 ? -8.068 -5.782 3.717 1.00 47.47 393 ARG A C 1
ATOM 3070 O O . ARG A 1 393 ? -7.967 -6.749 4.456 1.00 47.47 393 ARG A O 1
ATOM 3077 N N . PHE A 1 394 ? -7.532 -5.773 2.492 1.00 53.78 394 PHE A N 1
ATOM 3078 C CA . PHE A 1 394 ? -6.965 -6.972 1.858 1.00 53.78 394 PHE A CA 1
ATOM 3079 C C . PHE A 1 394 ? -5.527 -6.836 1.342 1.00 53.78 394 PHE A C 1
ATOM 3081 O O . PHE A 1 394 ? -5.119 -7.693 0.568 1.00 53.78 394 PHE A O 1
ATOM 3088 N N . ILE A 1 395 ? -4.736 -5.832 1.766 1.00 57.06 395 ILE A N 1
ATOM 3089 C CA . ILE A 1 395 ? -3.303 -5.771 1.386 1.00 57.06 395 ILE A CA 1
ATOM 3090 C C . ILE A 1 395 ? -2.586 -7.081 1.759 1.00 57.06 395 ILE A C 1
ATOM 3092 O O . ILE A 1 395 ? -1.766 -7.546 0.982 1.00 57.06 395 ILE A O 1
ATOM 3096 N N . ASP A 1 396 ? -2.969 -7.736 2.856 1.00 70.81 396 ASP A N 1
ATOM 3097 C CA . ASP A 1 396 ? -2.324 -8.980 3.301 1.00 70.81 396 ASP A CA 1
ATOM 3098 C C . ASP A 1 396 ? -2.713 -10.210 2.458 1.00 70.81 396 ASP A C 1
ATOM 3100 O O . ASP A 1 396 ? -2.001 -11.218 2.448 1.00 70.81 396 ASP A O 1
ATOM 3104 N N . ARG A 1 397 ? -3.820 -10.125 1.704 1.00 76.69 397 ARG A N 1
ATOM 3105 C CA . ARG A 1 397 ? -4.357 -11.205 0.845 1.00 76.69 397 ARG A CA 1
ATOM 3106 C C . ARG A 1 3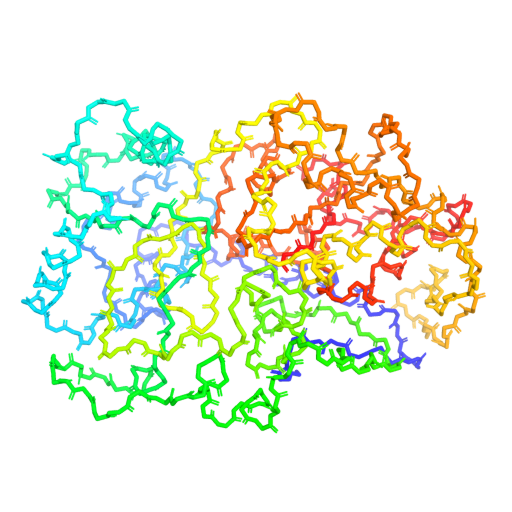97 ? -4.102 -10.998 -0.637 1.00 76.69 397 ARG A C 1
ATOM 3108 O O . ARG A 1 397 ? -4.609 -11.746 -1.466 1.00 76.69 397 ARG A O 1
ATOM 3115 N N . ILE A 1 398 ? -3.328 -9.980 -0.969 1.00 79.06 398 ILE A N 1
ATOM 3116 C CA . ILE A 1 398 ? -2.801 -9.753 -2.303 1.00 79.06 398 ILE A CA 1
ATOM 3117 C C . ILE A 1 398 ? -1.298 -9.562 -2.166 1.00 79.06 398 ILE A C 1
ATOM 3119 O O . ILE A 1 398 ? -0.797 -8.981 -1.214 1.00 79.06 398 ILE A O 1
ATOM 3123 N N . ALA A 1 399 ? -0.559 -10.026 -3.153 1.00 83.56 399 ALA A N 1
ATOM 3124 C CA . ALA A 1 399 ? 0.880 -9.835 -3.223 1.00 83.56 399 ALA A CA 1
ATOM 3125 C C . ALA A 1 399 ? 1.220 -8.952 -4.422 1.00 83.56 399 ALA A C 1
ATOM 3127 O O . ALA A 1 399 ? 0.756 -9.203 -5.541 1.00 83.56 399 ALA A O 1
ATOM 3128 N N . HIS A 1 400 ? 2.021 -7.916 -4.168 1.00 86.56 400 HIS A N 1
ATOM 3129 C CA . HIS A 1 400 ? 2.672 -7.133 -5.212 1.00 86.56 400 HIS A CA 1
ATOM 3130 C C . HIS A 1 400 ? 3.590 -8.056 -6.032 1.00 86.56 400 HIS A C 1
ATOM 3132 O O . HIS A 1 400 ? 4.072 -9.057 -5.511 1.00 86.56 400 HIS A O 1
ATOM 3138 N N . TRP A 1 401 ? 3.740 -7.781 -7.326 1.00 89.56 401 TRP A N 1
ATOM 3139 C CA . TRP A 1 401 ? 4.403 -8.633 -8.330 1.00 89.56 401 TRP A CA 1
ATOM 3140 C C . TRP A 1 401 ? 3.770 -10.011 -8.598 1.00 89.56 401 TRP A C 1
ATOM 3142 O O . TRP A 1 401 ? 4.188 -10.680 -9.534 1.00 89.56 401 TRP A O 1
ATOM 3152 N N . VAL A 1 402 ? 2.715 -10.408 -7.873 1.00 86.19 402 VAL A N 1
ATOM 3153 C CA . VAL A 1 402 ? 1.907 -11.615 -8.171 1.00 86.19 402 VAL A CA 1
ATOM 3154 C C . VAL A 1 402 ? 0.535 -11.245 -8.731 1.00 86.19 402 VAL A C 1
ATOM 3156 O O . VAL A 1 402 ? 0.108 -11.743 -9.772 1.00 86.19 402 VAL A O 1
ATOM 3159 N N . HIS A 1 403 ? -0.166 -10.337 -8.049 1.00 82.25 403 HIS A N 1
ATOM 3160 C CA . HIS A 1 403 ? -1.535 -9.938 -8.395 1.00 82.25 403 HIS A CA 1
ATOM 3161 C C . HIS A 1 403 ? -1.592 -8.582 -9.093 1.00 82.25 403 HIS A C 1
ATOM 3163 O O . HIS A 1 403 ? -2.544 -8.295 -9.817 1.00 82.25 403 HIS A O 1
ATOM 3169 N N . TYR A 1 404 ? -0.591 -7.737 -8.853 1.00 81.19 404 TYR A N 1
ATOM 3170 C CA . TYR A 1 404 ? -0.491 -6.414 -9.445 1.00 81.19 404 TYR A CA 1
ATOM 3171 C C . TYR A 1 404 ? 0.947 -5.919 -9.485 1.00 81.19 404 TYR A C 1
ATOM 3173 O O . TYR A 1 404 ? 1.789 -6.369 -8.709 1.00 81.19 404 TYR A O 1
ATOM 3181 N N . ILE A 1 405 ? 1.203 -4.952 -10.358 1.00 85.69 405 ILE A N 1
ATOM 3182 C CA . ILE A 1 405 ? 2.492 -4.268 -10.465 1.00 85.69 405 ILE A CA 1
ATOM 3183 C C . ILE A 1 405 ? 2.423 -2.987 -9.618 1.00 85.69 405 ILE A C 1
ATOM 3185 O O . ILE A 1 405 ? 1.609 -2.115 -9.950 1.00 85.69 405 ILE A O 1
ATOM 3189 N N . PRO A 1 406 ? 3.203 -2.867 -8.526 1.00 88.94 406 PRO A N 1
ATOM 3190 C CA . PRO A 1 406 ? 3.286 -1.630 -7.757 1.00 88.94 406 PRO A CA 1
ATOM 3191 C C . PRO A 1 406 ? 4.110 -0.593 -8.532 1.00 88.94 406 PRO A C 1
ATOM 3193 O O . PRO A 1 406 ? 5.161 -0.925 -9.071 1.00 88.94 406 PRO A O 1
ATOM 3196 N N . ILE A 1 407 ? 3.640 0.652 -8.576 1.00 89.12 407 ILE A N 1
ATOM 3197 C CA . ILE A 1 407 ? 4.341 1.770 -9.224 1.00 89.12 407 ILE A CA 1
ATOM 3198 C C . ILE A 1 407 ? 4.525 2.894 -8.201 1.00 89.12 407 ILE A C 1
ATOM 3200 O O . ILE A 1 407 ? 3.624 3.166 -7.404 1.00 89.12 407 ILE A O 1
ATOM 3204 N N . GLN A 1 408 ? 5.680 3.556 -8.216 1.00 89.38 408 GLN A N 1
ATOM 3205 C CA . GLN A 1 408 ? 5.991 4.659 -7.306 1.00 89.38 408 GLN A CA 1
ATOM 3206 C C . GLN A 1 408 ? 5.052 5.855 -7.511 1.00 89.38 408 GLN A C 1
ATOM 3208 O O . GLN A 1 408 ? 4.672 6.190 -8.634 1.00 89.38 408 GLN A O 1
ATOM 3213 N N . LEU A 1 409 ? 4.725 6.574 -6.427 1.00 84.62 409 LEU A N 1
ATOM 3214 C CA . LEU A 1 409 ? 3.842 7.754 -6.476 1.00 84.62 409 LEU A CA 1
ATOM 3215 C C . LEU A 1 409 ? 4.357 8.872 -7.390 1.00 84.62 409 LEU A C 1
ATOM 3217 O O . LEU A 1 409 ? 3.583 9.691 -7.895 1.00 84.62 409 LEU A O 1
ATOM 3221 N N . ASP A 1 410 ? 5.670 8.947 -7.590 1.00 85.81 410 ASP A N 1
ATOM 3222 C CA . ASP A 1 410 ? 6.287 9.929 -8.471 1.00 85.81 410 ASP A CA 1
ATOM 3223 C C . ASP A 1 410 ? 6.289 9.498 -9.952 1.00 85.81 410 ASP A C 1
ATOM 3225 O O . ASP A 1 410 ? 6.607 10.326 -10.820 1.00 85.81 410 ASP A O 1
ATOM 3229 N N . LEU A 1 411 ? 5.878 8.255 -10.231 1.00 87.88 411 LEU A N 1
ATOM 3230 C CA . LEU A 1 411 ? 5.797 7.610 -11.542 1.00 87.88 411 LEU A CA 1
ATOM 3231 C C . LEU A 1 411 ? 7.162 7.397 -12.216 1.00 87.88 411 LEU A C 1
ATOM 3233 O O . LEU A 1 411 ? 7.238 7.381 -13.445 1.00 87.88 411 LEU A O 1
ATOM 3237 N N . SER A 1 412 ? 8.250 7.314 -11.445 1.00 90.62 412 SER A N 1
ATOM 3238 C CA . SER A 1 412 ? 9.614 7.138 -11.975 1.00 90.62 412 SER A CA 1
ATOM 3239 C C . SER A 1 412 ? 9.864 5.777 -12.626 1.00 90.62 412 SER A C 1
ATOM 3241 O O . SER A 1 412 ? 10.655 5.709 -13.567 1.00 90.62 412 SER A O 1
ATOM 3243 N N . ASP A 1 413 ? 9.168 4.738 -12.173 1.00 92.50 413 ASP A N 1
ATOM 3244 C CA . ASP A 1 413 ? 9.265 3.349 -12.633 1.00 92.50 413 ASP A CA 1
ATOM 3245 C C . ASP A 1 413 ? 8.133 2.933 -13.587 1.00 92.50 413 ASP A C 1
ATOM 3247 O O . ASP A 1 413 ? 8.146 1.824 -14.121 1.00 92.50 413 ASP A O 1
ATOM 3251 N N . LEU A 1 414 ? 7.169 3.825 -13.858 1.00 90.88 414 LEU A N 1
ATOM 3252 C CA . LEU A 1 414 ? 6.006 3.533 -14.702 1.00 90.88 414 LEU A CA 1
ATOM 3253 C C . LEU A 1 414 ? 6.403 3.094 -16.116 1.00 90.88 414 LEU A C 1
ATOM 3255 O O . LEU A 1 414 ? 5.901 2.090 -16.620 1.00 90.88 414 LEU A O 1
ATOM 3259 N N . HIS A 1 415 ? 7.270 3.865 -16.775 1.00 92.06 415 HIS A N 1
ATOM 3260 C CA . HIS A 1 415 ? 7.671 3.582 -18.151 1.00 92.06 415 HIS A CA 1
ATOM 3261 C C . HIS A 1 415 ? 8.522 2.319 -18.254 1.00 92.06 415 HIS A C 1
ATOM 3263 O O . HIS A 1 415 ? 8.311 1.549 -19.184 1.00 92.06 415 HIS A O 1
ATOM 3269 N N . ASP A 1 416 ? 9.430 2.082 -17.304 1.00 94.06 416 ASP A N 1
ATOM 3270 C CA . ASP A 1 416 ? 10.242 0.861 -17.278 1.00 94.06 416 ASP A CA 1
ATOM 3271 C C . ASP A 1 416 ? 9.367 -0.376 -17.056 1.00 94.06 416 ASP A C 1
ATOM 3273 O O . ASP A 1 416 ? 9.511 -1.362 -17.773 1.00 94.06 416 ASP A O 1
ATOM 3277 N N . ALA A 1 417 ? 8.398 -0.310 -16.136 1.00 92.38 417 ALA A N 1
ATOM 3278 C CA . ALA A 1 417 ? 7.448 -1.398 -15.923 1.00 92.38 417 ALA A CA 1
ATOM 3279 C C . ALA A 1 417 ? 6.604 -1.671 -17.179 1.00 92.38 417 ALA A C 1
ATOM 3281 O O . ALA A 1 417 ? 6.436 -2.824 -17.577 1.00 92.38 417 ALA A O 1
ATOM 3282 N N . LEU A 1 418 ? 6.096 -0.624 -17.837 1.00 89.25 418 LEU A N 1
ATOM 3283 C CA . LEU A 1 418 ? 5.337 -0.771 -19.082 1.00 89.25 418 LEU A CA 1
ATOM 3284 C C . LEU A 1 418 ? 6.175 -1.410 -20.190 1.00 89.25 418 LEU A C 1
ATOM 3286 O O . LEU A 1 418 ? 5.699 -2.341 -20.833 1.00 89.25 418 LEU A O 1
ATOM 3290 N N . VAL A 1 419 ? 7.407 -0.938 -20.385 1.00 91.69 419 VAL A N 1
ATOM 3291 C CA . VAL A 1 419 ? 8.316 -1.452 -21.417 1.00 91.69 419 VAL A CA 1
ATOM 3292 C C . VAL A 1 419 ? 8.734 -2.888 -21.126 1.00 91.69 419 VAL A C 1
ATOM 3294 O O . VAL A 1 419 ? 8.773 -3.702 -22.040 1.00 91.69 419 VAL A O 1
ATOM 3297 N N . PHE A 1 420 ? 8.964 -3.242 -19.864 1.00 92.94 420 PHE A N 1
ATOM 3298 C CA . PHE A 1 420 ? 9.261 -4.619 -19.484 1.00 92.94 420 PHE A CA 1
ATOM 3299 C C . PHE A 1 420 ? 8.119 -5.571 -19.875 1.00 92.94 420 PHE A C 1
ATOM 3301 O O . PHE A 1 420 ? 8.335 -6.566 -20.559 1.00 92.94 420 PHE A O 1
ATOM 3308 N N . PHE A 1 421 ? 6.873 -5.269 -19.500 1.00 88.88 421 PHE A N 1
ATOM 3309 C CA . PHE A 1 421 ? 5.770 -6.202 -19.763 1.00 88.88 421 PHE A CA 1
ATOM 3310 C C . PHE A 1 421 ? 5.243 -6.155 -21.199 1.00 88.88 421 PHE A C 1
ATOM 3312 O O . PHE A 1 421 ? 4.828 -7.194 -21.705 1.00 88.88 421 PHE A O 1
ATOM 3319 N N . ARG A 1 422 ? 5.236 -4.985 -21.849 1.00 86.19 422 ARG A N 1
ATOM 3320 C CA . ARG A 1 422 ? 4.667 -4.797 -23.198 1.00 86.19 422 ARG A CA 1
ATOM 3321 C C . ARG A 1 422 ? 5.705 -4.784 -24.315 1.00 86.19 422 ARG A C 1
ATOM 3323 O O . ARG A 1 422 ? 5.311 -4.777 -25.474 1.00 86.19 422 ARG A O 1
ATOM 3330 N N . GLY A 1 423 ? 6.992 -4.766 -23.986 1.00 86.44 423 GLY A N 1
ATOM 3331 C CA . GLY A 1 423 ? 8.065 -4.587 -24.954 1.00 86.44 423 GLY A CA 1
ATOM 3332 C C . GLY A 1 423 ? 8.267 -3.121 -25.331 1.00 86.44 423 GLY A C 1
ATOM 3333 O O . GLY A 1 423 ? 7.779 -2.203 -24.672 1.00 86.44 423 GLY A O 1
ATOM 3334 N N . ASP A 1 424 ? 9.018 -2.882 -26.398 1.00 84.62 424 ASP A N 1
ATOM 3335 C CA . ASP A 1 424 ? 9.208 -1.546 -26.958 1.00 84.62 424 ASP A CA 1
ATOM 3336 C C . ASP A 1 424 ? 7.951 -1.027 -27.694 1.00 84.62 424 ASP A C 1
ATOM 3338 O O . ASP A 1 424 ? 6.894 -1.651 -27.695 1.00 84.62 424 ASP A O 1
ATOM 3342 N N . ALA A 1 425 ? 8.039 0.131 -28.359 1.00 79.44 425 ALA A N 1
ATOM 3343 C CA . ALA A 1 425 ? 6.902 0.714 -29.087 1.00 79.44 425 ALA A CA 1
ATOM 3344 C C . ALA A 1 425 ? 6.321 -0.183 -30.206 1.00 79.44 425 ALA A C 1
ATOM 3346 O O . ALA A 1 425 ? 5.234 0.116 -30.699 1.00 79.44 425 ALA A O 1
ATOM 3347 N N . SER A 1 426 ? 7.024 -1.246 -30.611 1.00 82.00 426 SER A N 1
ATOM 3348 C CA . SER A 1 426 ? 6.554 -2.257 -31.565 1.00 82.00 426 SER A CA 1
ATOM 3349 C C . SER A 1 426 ? 6.022 -3.534 -30.899 1.00 82.00 426 SER A C 1
ATOM 3351 O O . SER A 1 426 ? 5.494 -4.402 -31.588 1.00 82.00 426 SER A O 1
ATOM 3353 N N . GLY A 1 427 ? 6.129 -3.647 -29.573 1.00 81.81 427 GLY A N 1
ATOM 3354 C CA . GLY A 1 427 ? 5.810 -4.856 -28.813 1.00 81.81 427 GLY A CA 1
ATOM 3355 C C . GLY A 1 427 ? 6.971 -5.851 -28.717 1.00 81.81 427 GLY A C 1
ATOM 3356 O O . GLY A 1 427 ? 6.813 -6.936 -28.159 1.00 81.81 427 GLY A O 1
ATOM 3357 N N . ALA A 1 428 ? 8.148 -5.517 -29.253 1.00 85.88 428 ALA A N 1
ATOM 3358 C CA . ALA A 1 428 ? 9.297 -6.411 -29.238 1.00 85.88 428 ALA A CA 1
ATOM 3359 C C . ALA A 1 428 ? 9.937 -6.457 -27.840 1.00 85.88 428 ALA A C 1
ATOM 3361 O O . ALA A 1 428 ? 10.087 -5.430 -27.178 1.00 85.88 428 ALA A O 1
ATOM 3362 N N . GLY A 1 429 ? 10.328 -7.655 -27.392 1.00 86.19 429 GLY A N 1
ATOM 3363 C CA . GLY A 1 429 ? 10.920 -7.866 -26.063 1.00 86.19 429 GLY A CA 1
ATOM 3364 C C . GLY A 1 429 ? 9.908 -7.912 -24.912 1.00 86.19 429 GLY A C 1
ATOM 3365 O O . GLY A 1 429 ? 10.293 -7.746 -23.761 1.00 86.19 429 GLY A O 1
ATOM 3366 N N . ALA A 1 430 ? 8.618 -8.103 -25.199 1.00 87.31 430 ALA A N 1
ATOM 3367 C CA . ALA A 1 430 ? 7.572 -8.128 -24.183 1.00 87.31 430 ALA A CA 1
ATOM 3368 C C . ALA A 1 430 ? 7.639 -9.362 -23.265 1.00 87.31 430 ALA A C 1
ATOM 3370 O O . ALA A 1 430 ? 7.669 -10.501 -23.733 1.00 87.31 430 ALA A O 1
ATOM 3371 N N . HIS A 1 431 ? 7.542 -9.142 -21.950 1.00 88.56 431 HIS A N 1
ATOM 3372 C CA . HIS A 1 431 ? 7.464 -10.196 -20.927 1.00 88.56 431 HIS A CA 1
ATOM 3373 C C . HIS A 1 431 ? 6.025 -10.485 -20.474 1.00 88.56 431 HIS A C 1
ATOM 3375 O O . HIS A 1 431 ? 5.752 -10.664 -19.285 1.00 88.56 431 HIS A O 1
ATOM 3381 N N . GLU A 1 432 ? 5.068 -10.549 -21.403 1.00 80.44 432 GLU A N 1
ATOM 3382 C CA . GLU A 1 432 ? 3.639 -10.705 -21.076 1.00 80.44 432 GLU A CA 1
ATOM 3383 C C . GLU A 1 432 ? 3.324 -11.979 -20.277 1.00 80.44 432 GLU A C 1
ATOM 3385 O O . GLU A 1 432 ? 2.322 -12.050 -19.563 1.00 80.44 432 GLU A O 1
ATOM 3390 N N . VAL A 1 433 ? 4.133 -13.033 -20.423 1.00 81.56 433 VAL A N 1
ATOM 3391 C CA . VAL A 1 433 ? 3.952 -14.308 -19.702 1.00 81.56 433 VAL A CA 1
ATOM 3392 C C . VAL A 1 433 ? 4.227 -14.179 -18.208 1.00 81.56 433 VAL A C 1
ATOM 3394 O O . VAL A 1 433 ? 3.636 -14.913 -17.420 1.00 81.56 433 VAL A O 1
ATOM 3397 N N . LEU A 1 434 ? 5.062 -13.214 -17.821 1.00 84.62 434 LEU A N 1
ATOM 3398 C CA . LEU A 1 434 ? 5.412 -12.931 -16.430 1.00 84.62 434 LEU A CA 1
ATOM 3399 C C . LEU A 1 434 ? 4.453 -11.935 -15.776 1.00 84.62 434 LEU A C 1
ATOM 3401 O O . LEU A 1 434 ? 4.600 -11.600 -14.603 1.00 84.62 434 LEU A O 1
ATOM 3405 N N . ALA A 1 435 ? 3.487 -11.412 -16.527 1.00 75.75 435 ALA A N 1
ATOM 3406 C CA . ALA A 1 435 ? 2.688 -10.310 -16.048 1.00 75.75 435 ALA A CA 1
ATOM 3407 C C . ALA A 1 435 ? 1.710 -10.735 -14.926 1.00 75.75 435 ALA A C 1
ATOM 3409 O O . ALA A 1 435 ? 0.963 -11.711 -15.089 1.00 75.75 435 ALA A O 1
ATOM 3410 N N . PRO A 1 436 ? 1.657 -9.984 -13.805 1.00 69.94 436 PRO A N 1
ATOM 3411 C CA . PRO A 1 436 ? 0.774 -10.282 -12.679 1.00 69.94 436 PRO A CA 1
ATOM 3412 C C . PRO A 1 436 ? -0.698 -10.422 -13.086 1.00 69.94 436 PRO A C 1
ATOM 3414 O O . PRO A 1 436 ? -1.197 -9.654 -13.911 1.00 69.94 436 PRO A O 1
ATOM 3417 N N . GLY A 1 437 ? -1.406 -11.388 -12.494 1.00 59.62 437 GLY A N 1
ATOM 3418 C CA . GLY A 1 437 ? -2.830 -11.646 -12.765 1.00 59.62 437 GLY A CA 1
ATOM 3419 C C . GLY A 1 437 ? -3.138 -12.503 -14.004 1.00 59.62 437 GLY A C 1
ATOM 3420 O O . GLY A 1 437 ? -4.285 -12.923 -14.186 1.00 59.62 437 GLY A O 1
ATOM 3421 N N . ARG A 1 438 ? -2.142 -12.849 -14.837 1.00 56.28 438 ARG A N 1
ATOM 3422 C CA . ARG A 1 438 ? -2.354 -13.722 -16.010 1.00 56.28 438 ARG A CA 1
ATOM 3423 C C . ARG A 1 438 ? -2.850 -15.119 -15.622 1.00 56.28 438 ARG A C 1
ATOM 3425 O O . ARG A 1 438 ? -3.760 -15.627 -16.267 1.00 56.28 438 ARG A O 1
ATOM 3432 N N . LYS A 1 439 ? -2.322 -15.694 -14.534 1.00 43.50 439 LYS A N 1
ATOM 3433 C CA . LYS A 1 439 ? -2.739 -17.007 -14.003 1.00 43.50 439 LYS A CA 1
ATOM 3434 C C . LYS A 1 439 ? -4.138 -17.000 -13.369 1.00 43.50 439 LYS A C 1
ATOM 3436 O O . LYS A 1 439 ? -4.700 -18.068 -13.173 1.00 43.50 439 LYS A O 1
ATOM 3441 N N . THR A 1 440 ? -4.692 -15.829 -13.039 1.00 42.25 440 THR A N 1
ATOM 3442 C CA . THR A 1 440 ? -5.937 -15.727 -12.262 1.00 42.25 440 THR A CA 1
ATOM 3443 C C . THR A 1 440 ? -7.120 -15.122 -13.006 1.00 42.25 440 THR A C 1
ATOM 3445 O O . THR A 1 440 ? -8.210 -15.265 -12.472 1.00 42.25 440 THR A O 1
ATOM 3448 N N . ASN A 1 441 ? -6.948 -14.466 -14.172 1.00 36.66 441 ASN A N 1
ATOM 3449 C CA . ASN A 1 441 ? -8.020 -14.121 -15.142 1.00 36.66 441 ASN A CA 1
ATOM 3450 C C . ASN A 1 441 ? -7.533 -13.253 -16.341 1.00 36.66 441 ASN A C 1
ATOM 3452 O O . ASN A 1 441 ? -8.251 -12.375 -16.816 1.00 36.66 441 ASN A O 1
ATOM 3456 N N . GLY A 1 442 ? -6.306 -13.440 -16.848 1.00 29.30 442 GLY A N 1
ATOM 3457 C CA . GLY A 1 442 ? -5.905 -12.883 -18.156 1.00 29.30 442 GLY A CA 1
ATOM 3458 C C . GLY A 1 442 ? -5.802 -11.350 -18.302 1.00 29.30 442 GLY A C 1
ATOM 3459 O O . GLY A 1 442 ? -5.708 -10.871 -19.428 1.00 29.30 442 GLY A O 1
ATOM 3460 N N . MET A 1 443 ? -5.783 -10.561 -17.219 1.00 35.00 443 MET A N 1
ATOM 3461 C CA . MET A 1 443 ? -5.558 -9.104 -17.283 1.00 35.00 443 MET A CA 1
ATOM 3462 C C . MET A 1 443 ? -4.343 -8.676 -16.455 1.00 35.00 443 MET A C 1
ATOM 3464 O O . MET A 1 443 ? -4.324 -8.873 -15.241 1.00 35.00 443 MET A O 1
ATOM 3468 N N . CYS A 1 444 ? -3.377 -8.010 -17.097 1.00 38.38 444 CYS A N 1
ATOM 3469 C CA . CYS A 1 444 ? -2.279 -7.312 -16.425 1.00 38.38 444 CYS A CA 1
ATOM 3470 C C . CYS A 1 444 ? -2.803 -6.054 -15.729 1.00 38.38 444 CYS A C 1
ATOM 3472 O O . CYS A 1 444 ? -3.355 -5.157 -16.377 1.00 38.38 444 CYS A O 1
ATOM 3474 N N . ARG A 1 445 ? -2.620 -5.963 -14.410 1.00 55.28 445 ARG A N 1
ATOM 3475 C CA . ARG A 1 445 ? -3.149 -4.859 -13.596 1.00 55.28 445 ARG A CA 1
ATOM 3476 C C . ARG A 1 445 ? -1.993 -4.035 -13.017 1.00 55.28 445 ARG A C 1
ATOM 3478 O O . ARG A 1 445 ? -1.239 -4.522 -12.173 1.00 55.28 445 ARG A O 1
ATOM 3485 N N . LEU A 1 446 ? -1.852 -2.791 -13.481 1.00 49.16 446 LEU A N 1
ATOM 3486 C CA . LEU A 1 446 ? -0.927 -1.803 -12.913 1.00 49.16 446 LEU A CA 1
ATOM 3487 C C . LEU A 1 446 ? -1.648 -1.029 -11.813 1.00 49.16 446 LEU A C 1
ATOM 3489 O O . LEU A 1 446 ? -2.763 -0.537 -12.020 1.00 49.16 446 LEU A O 1
ATOM 3493 N N . ILE A 1 447 ? -1.022 -0.904 -10.647 1.00 49.97 447 ILE A N 1
ATOM 3494 C CA . ILE A 1 447 ? -1.651 -0.257 -9.498 1.00 49.97 447 ILE A CA 1
ATOM 3495 C C . ILE A 1 447 ? -0.723 0.822 -8.951 1.00 49.97 447 ILE A C 1
ATOM 3497 O O . ILE A 1 447 ? 0.364 0.538 -8.458 1.00 49.97 447 ILE A O 1
ATOM 3501 N N . LEU A 1 448 ? -1.204 2.062 -9.032 1.00 45.25 448 LEU A N 1
ATOM 3502 C CA . LEU A 1 448 ? -0.720 3.212 -8.280 1.00 45.25 448 LEU A CA 1
ATOM 3503 C C . LEU A 1 448 ? -1.602 3.347 -7.040 1.00 45.25 448 LEU A C 1
ATOM 3505 O O . LEU A 1 448 ? -2.774 3.727 -7.152 1.00 45.25 448 LEU A O 1
ATOM 3509 N N . LYS A 1 449 ? -1.053 3.006 -5.878 1.00 43.00 449 LYS A N 1
ATOM 3510 C CA . LYS A 1 449 ? -1.699 3.188 -4.578 1.00 43.00 449 LYS A CA 1
ATOM 3511 C C . LYS A 1 449 ? -0.854 4.114 -3.716 1.00 43.00 449 LYS A C 1
ATOM 3513 O O . LYS A 1 449 ? 0.378 4.025 -3.872 1.00 43.00 449 LYS A O 1
#

Foldseek 3Di:
DQQQKDFADLQFFDVLVVLLVVLVVVVVVQLVQADDDDVSLQVLCCVPLVDGDDPCVVVVVVVCVVVVPRHSNQQVLQSVLCVLCPLEDPVVLVVLLVVQVPDPQKDWPPDDDPDDPVLLVVQVVLQVVVCPVPVVVDDDDTAIAGSDQAFDQFAQPVSVPDSHDYPPQDPDFDQQAPQNDPPFPLVPDDQDLVDDQDDDDPTDIFRSDPQSLQACSNPVSCLQAALQNLLDRSHGGHDSDQRAYAYQDDHPRGSHRHDFGRLCSQDDPDPDGPDDQNPDDLPSSCRYLLVLVVQLLQDQDFWDFAFALQDDRGGRSHGTDTDGSNLQSVLQDDDADDDPPDDPPVPSVVSSVVRDDHDDRDDDDLEDEAAQHNHGTSVVLVVQPPPDDDGPSCPSVDTDQAAAPEARSNRSCVSNVSCNQQNGSVSPSHPVVSAHCCVPPRGRYYYYD

pLDDT: mean 73.15, std 20.64, range [24.33, 97.44]